Protein AF-0000000075076437 (afdb_homodimer)

Organism: Methylotuvimicrobium buryatense (NCBI:txid95641)

Solvent-accessible surface area (backbone atoms only — not comparable to full-atom values): 35784 Å² total; per-residue (Å²): 119,50,76,45,36,32,18,35,24,31,32,14,45,36,10,50,64,27,39,52,34,29,51,54,43,51,53,52,50,33,71,63,36,76,40,44,73,48,78,42,78,38,56,28,9,48,55,15,22,78,73,71,74,31,8,54,33,67,72,34,51,54,45,49,70,69,25,67,36,33,43,36,37,19,44,39,64,48,80,76,61,43,68,77,37,59,76,70,44,28,19,50,52,28,17,50,52,49,49,32,56,74,43,45,23,34,39,27,42,36,53,40,66,36,56,45,92,54,44,82,38,23,37,45,34,63,82,56,43,60,82,26,35,63,31,34,39,35,19,32,54,62,39,27,62,79,62,34,59,77,46,74,51,65,47,97,87,68,41,48,35,30,41,33,23,32,36,52,39,53,64,67,50,44,54,45,48,50,55,43,51,57,52,15,63,75,58,88,24,32,35,35,44,41,34,46,51,67,72,37,64,59,30,42,54,47,51,52,47,49,58,60,56,42,68,79,40,78,79,45,47,76,43,82,36,45,48,31,58,45,42,17,37,53,52,60,44,47,56,78,48,43,28,36,37,30,50,30,69,59,30,52,32,53,50,33,28,41,17,14,50,50,32,35,45,42,64,19,22,24,39,29,40,28,91,86,36,38,38,20,24,37,73,39,68,10,56,54,89,50,36,89,64,50,42,55,55,32,54,6,39,37,44,10,49,26,49,41,30,36,75,73,64,76,32,51,70,56,20,50,46,50,52,51,18,50,52,45,43,46,70,72,39,40,34,33,63,73,55,56,54,93,85,65,77,58,45,79,41,36,26,66,53,49,35,51,48,27,43,54,44,46,72,71,43,86,78,115,118,52,75,45,36,31,17,36,23,30,31,15,46,36,10,50,64,26,40,52,35,28,51,52,43,50,51,52,50,33,73,61,36,76,40,45,74,47,78,42,75,39,56,29,11,48,57,15,22,78,72,71,75,30,9,54,34,69,70,34,51,54,46,50,71,69,25,67,34,33,43,36,38,19,42,39,65,48,79,75,62,42,68,77,37,59,75,70,45,27,18,49,51,28,17,51,52,51,50,31,57,74,41,44,23,33,39,27,42,36,52,39,68,37,57,45,91,54,45,81,39,22,37,46,33,66,83,57,44,60,82,26,37,62,30,33,38,34,19,33,56,63,41,27,61,79,62,34,60,76,45,72,50,65,46,97,86,68,42,49,34,30,41,33,24,32,35,50,39,54,65,67,50,44,56,44,47,51,54,43,49,57,51,17,64,75,59,88,24,33,34,35,43,41,35,46,52,68,71,36,64,60,28,43,55,48,49,54,46,47,59,60,55,42,68,78,39,77,79,45,47,75,44,82,35,44,50,32,58,46,42,18,38,53,50,60,44,47,57,79,48,42,28,35,37,30,50,32,69,59,32,51,32,52,50,33,26,41,17,14,51,50,32,33,45,39,64,18,23,24,39,28,40,28,93,85,37,38,39,19,24,37,72,39,67,10,55,54,90,52,36,88,65,51,41,56,55,33,54,7,39,38,43,9,48,26,49,42,29,36,74,73,63,74,31,50,68,57,20,49,44,51,52,51,19,50,51,45,44,46,70,73,39,41,34,33,62,72,57,56,54,92,86,65,78,59,44,78,43,37,27,65,52,49,36,51,48,28,42,55,44,47,71,73,46,85,78,112

pLDDT: mean 97.27, std 3.32, range [71.25, 99.0]

Structure (mmCIF, N/CA/C/O backbone):
data_AF-0000000075076437-model_v1
#
loop_
_entity.id
_entity.type
_entity.pdbx_description
1 polymer '3-isopropylmalate dehydrogenase'
#
loop_
_atom_site.group_PDB
_atom_site.id
_atom_site.type_symbol
_atom_site.label_atom_id
_atom_site.label_alt_id
_atom_site.label_comp_id
_atom_site.label_asym_id
_atom_site.label_entity_id
_atom_site.label_seq_id
_atom_site.pdbx_PDB_ins_code
_atom_site.Cartn_x
_atom_site.Cartn_y
_atom_site.Cartn_z
_atom_site.occupancy
_atom_site.B_iso_or_equiv
_atom_site.auth_seq_id
_atom_site.auth_comp_id
_atom_site.auth_asym_id
_atom_site.auth_atom_id
_atom_site.pdbx_PDB_model_num
ATOM 1 N N . MET A 1 1 ? 1.803 -44.781 -12.641 1 87.69 1 MET A N 1
ATOM 2 C CA . MET A 1 1 ? 2.287 -43.5 -13.078 1 87.69 1 MET A CA 1
ATOM 3 C C . MET A 1 1 ? 1.179 -42.438 -13.008 1 87.69 1 MET A C 1
ATOM 5 O O . MET A 1 1 ? 0.081 -42.656 -13.523 1 87.69 1 MET A O 1
ATOM 9 N N . LYS A 1 2 ? 1.381 -41.375 -12.281 1 94.25 2 LYS A N 1
ATOM 10 C CA . LYS A 1 2 ? 0.391 -40.281 -12.156 1 94.25 2 LYS A CA 1
ATOM 11 C C . LYS A 1 2 ? 0.305 -39.469 -13.438 1 94.25 2 LYS A C 1
ATOM 13 O O . LYS A 1 2 ? 1.3 -39.312 -14.148 1 94.25 2 LYS A O 1
ATOM 18 N N . HIS A 1 3 ? -0.898 -39.125 -13.797 1 97.56 3 HIS A N 1
ATOM 19 C CA . HIS A 1 3 ? -1.157 -38.312 -14.984 1 97.56 3 HIS A CA 1
ATOM 20 C C . HIS A 1 3 ? -1.985 -37.062 -14.641 1 97.56 3 HIS A C 1
ATOM 22 O O . HIS A 1 3 ? -3.064 -37.188 -14.055 1 97.56 3 HIS A O 1
ATOM 28 N N . TYR A 1 4 ? -1.51 -35.906 -14.977 1 98.5 4 TYR A N 1
ATOM 29 C CA . TYR A 1 4 ? -2.219 -34.656 -14.68 1 98.5 4 TYR A CA 1
ATOM 30 C C . TYR A 1 4 ? -2.395 -33.812 -15.938 1 98.5 4 TYR A C 1
ATOM 32 O O . TYR A 1 4 ? -1.492 -33.75 -16.766 1 98.5 4 TYR A O 1
ATOM 40 N N . LYS A 1 5 ? -3.553 -33.188 -16.109 1 98.75 5 LYS A N 1
ATOM 41 C CA . LYS A 1 5 ? -3.846 -32.219 -17.156 1 98.75 5 LYS A CA 1
ATOM 42 C C . LYS A 1 5 ? -3.641 -30.781 -16.656 1 98.75 5 LYS A C 1
ATOM 44 O O . LYS A 1 5 ? -4.188 -30.391 -15.625 1 98.75 5 LYS A O 1
ATOM 49 N N . ILE A 1 6 ? -2.861 -30.016 -17.391 1 98.88 6 ILE A N 1
ATOM 50 C CA . ILE A 1 6 ? -2.578 -28.641 -17 1 98.88 6 ILE A CA 1
ATOM 51 C C . ILE A 1 6 ? -3.021 -27.688 -18.109 1 98.88 6 ILE A C 1
ATOM 53 O O . ILE A 1 6 ? -2.547 -27.781 -19.25 1 98.88 6 ILE A O 1
ATOM 57 N N . ALA A 1 7 ? -3.994 -26.797 -17.844 1 98.94 7 ALA A N 1
ATOM 58 C CA . ALA A 1 7 ? -4.262 -25.688 -18.75 1 98.94 7 ALA A CA 1
ATOM 59 C C . ALA A 1 7 ? -3.135 -24.656 -18.703 1 98.94 7 ALA A C 1
ATOM 61 O O . ALA A 1 7 ? -2.756 -24.203 -17.641 1 98.94 7 ALA A O 1
ATOM 62 N N . VAL A 1 8 ? -2.572 -24.328 -19.859 1 98.94 8 VAL A N 1
ATOM 63 C CA . VAL A 1 8 ? -1.469 -23.391 -19.938 1 98.94 8 VAL A CA 1
ATOM 64 C C . VAL A 1 8 ? -1.941 -22.094 -20.609 1 98.94 8 VAL A C 1
ATOM 66 O O . VAL A 1 8 ? -2.123 -22.062 -21.828 1 98.94 8 VAL A O 1
ATOM 69 N N . LEU A 1 9 ? -2.133 -21.062 -19.812 1 98.94 9 LEU A N 1
ATOM 70 C CA . LEU A 1 9 ? -2.521 -19.734 -20.281 1 98.94 9 LEU A CA 1
ATOM 71 C C . LEU A 1 9 ? -1.338 -18.781 -20.234 1 98.94 9 LEU A C 1
ATOM 73 O O . LEU A 1 9 ? -1.151 -18.062 -19.25 1 98.94 9 LEU A O 1
ATOM 77 N N . ALA A 1 10 ? -0.612 -18.656 -21.297 1 98.69 10 ALA A N 1
ATOM 78 C CA . ALA A 1 10 ? 0.653 -17.938 -21.312 1 98.69 10 ALA A CA 1
ATOM 79 C C . ALA A 1 10 ? 0.423 -16.438 -21.125 1 98.69 10 ALA A C 1
ATOM 81 O O . ALA A 1 10 ? 1.283 -15.727 -20.594 1 98.69 10 ALA A O 1
ATOM 82 N N . GLY A 1 11 ? -0.735 -15.961 -21.594 1 98.44 11 GLY A N 1
ATOM 83 C CA . GLY A 1 11 ? -1.125 -14.578 -21.344 1 98.44 11 GLY A CA 1
ATOM 84 C C . GLY A 1 11 ? -0.433 -13.586 -22.266 1 98.44 11 GLY A C 1
ATOM 85 O O . GLY A 1 11 ? -0.231 -13.867 -23.453 1 98.44 11 GLY A O 1
ATOM 86 N N . ASP A 1 12 ? -0.161 -12.406 -21.844 1 98.62 12 ASP A N 1
ATOM 87 C CA . ASP A 1 12 ? 0.262 -11.242 -22.625 1 98.62 12 ASP A CA 1
ATOM 88 C C . ASP A 1 12 ? 1.674 -10.812 -22.234 1 98.62 12 ASP A C 1
ATOM 90 O O . ASP A 1 12 ? 2.195 -11.227 -21.203 1 98.62 12 ASP A O 1
ATOM 94 N N . GLY A 1 13 ? 2.318 -9.945 -23.078 1 98.25 13 GLY A N 1
ATOM 95 C CA . GLY A 1 13 ? 3.611 -9.359 -22.766 1 98.25 13 GLY A CA 1
ATOM 96 C C . GLY A 1 13 ? 4.707 -10.391 -22.594 1 98.25 13 GLY A C 1
ATOM 97 O O . GLY A 1 13 ? 4.93 -11.227 -23.469 1 98.25 13 GLY A O 1
ATOM 98 N N . ILE A 1 14 ? 5.301 -10.391 -21.406 1 98.69 14 ILE A N 1
ATOM 99 C CA . ILE A 1 14 ? 6.41 -11.305 -21.156 1 98.69 14 ILE A CA 1
ATOM 100 C C . ILE A 1 14 ? 5.871 -12.695 -20.859 1 98.69 14 ILE A C 1
ATOM 102 O O . ILE A 1 14 ? 6.645 -13.641 -20.672 1 98.69 14 ILE A O 1
ATOM 106 N N . GLY A 1 15 ? 4.578 -12.859 -20.781 1 98.69 15 GLY A N 1
ATOM 107 C CA . GLY A 1 15 ? 3.939 -14.117 -20.406 1 98.69 15 GLY A CA 1
ATOM 108 C C . GLY A 1 15 ? 4.449 -15.305 -21.188 1 98.69 15 GLY A C 1
ATOM 109 O O . GLY A 1 15 ? 4.93 -16.281 -20.625 1 98.69 15 GLY A O 1
ATOM 110 N N . PRO A 1 16 ? 4.379 -15.227 -22.5 1 98.56 16 PRO A N 1
ATOM 111 C CA . PRO A 1 16 ? 4.836 -16.344 -23.328 1 98.56 16 PRO A CA 1
ATOM 112 C C . PRO A 1 16 ? 6.289 -16.719 -23.062 1 98.56 16 PRO A C 1
ATOM 114 O O . PRO A 1 16 ? 6.609 -17.906 -22.969 1 98.56 16 PRO A O 1
ATOM 117 N N . GLU A 1 17 ? 7.176 -15.773 -22.828 1 98.62 17 GLU A N 1
ATOM 118 C CA . GLU A 1 17 ? 8.594 -16.062 -22.625 1 98.62 17 GLU A CA 1
ATOM 119 C C . GLU A 1 17 ? 8.828 -16.766 -21.297 1 98.62 17 GLU A C 1
ATOM 121 O O . GLU A 1 17 ? 9.539 -17.781 -21.234 1 98.62 17 GLU A O 1
ATOM 126 N N . ILE A 1 18 ? 8.188 -16.297 -20.281 1 98.81 18 ILE A N 1
ATOM 127 C CA . ILE A 1 18 ? 8.461 -16.875 -18.969 1 98.81 18 ILE A CA 1
ATOM 128 C C . ILE A 1 18 ? 7.699 -18.188 -18.812 1 98.81 18 ILE A C 1
ATOM 130 O O . ILE A 1 18 ? 8.156 -19.094 -18.109 1 98.81 18 ILE A O 1
ATOM 134 N N . THR A 1 19 ? 6.535 -18.312 -19.453 1 98.88 19 THR A N 1
ATOM 135 C CA . THR A 1 19 ? 5.812 -19.578 -19.453 1 98.88 19 THR A CA 1
ATOM 136 C C . THR A 1 19 ? 6.621 -20.672 -20.156 1 98.88 19 THR A C 1
ATOM 138 O O . THR A 1 19 ? 6.66 -21.812 -19.703 1 98.88 19 THR A O 1
ATOM 141 N N . HIS A 1 20 ? 7.238 -20.328 -21.234 1 98.81 20 HIS A N 1
ATOM 142 C CA . HIS A 1 20 ? 8.094 -21.281 -21.938 1 98.81 20 HIS A CA 1
ATOM 143 C C . HIS A 1 20 ? 9.141 -21.875 -21.016 1 98.81 20 HIS A C 1
ATOM 145 O O . HIS A 1 20 ? 9.375 -23.078 -21.031 1 98.81 20 HIS A O 1
ATOM 151 N N . GLU A 1 21 ? 9.781 -21.031 -20.219 1 98.88 21 GLU A N 1
ATOM 152 C CA . GLU A 1 21 ? 10.797 -21.5 -19.281 1 98.88 21 GLU A CA 1
ATOM 153 C C . GLU A 1 21 ? 10.188 -22.391 -18.203 1 98.88 21 GLU A C 1
ATOM 155 O O . GLU A 1 21 ? 10.805 -23.375 -17.781 1 98.88 21 GLU A O 1
ATOM 160 N N . ALA A 1 22 ? 9.023 -22.016 -17.734 1 98.88 22 ALA A N 1
ATOM 161 C CA . ALA A 1 22 ? 8.336 -22.828 -16.734 1 98.88 22 ALA A CA 1
ATOM 162 C C . ALA A 1 22 ? 8.023 -24.219 -17.281 1 98.88 22 ALA A C 1
ATOM 164 O O . ALA A 1 22 ? 8.148 -25.219 -16.578 1 98.88 22 ALA A O 1
ATOM 165 N N . LEU A 1 23 ? 7.594 -24.312 -18.562 1 98.81 23 LEU A N 1
ATOM 166 C CA . LEU A 1 23 ? 7.258 -25.578 -19.172 1 98.81 23 LEU A CA 1
ATOM 167 C C . LEU A 1 23 ? 8.508 -26.438 -19.375 1 98.81 23 LEU A C 1
ATOM 169 O O . LEU A 1 23 ? 8.438 -27.672 -19.281 1 98.81 23 LEU A O 1
ATOM 173 N N . LYS A 1 24 ? 9.633 -25.734 -19.641 1 98.31 24 LYS A N 1
ATOM 174 C CA . LYS A 1 24 ? 10.906 -26.438 -19.703 1 98.31 24 LYS A CA 1
ATOM 175 C C . LYS A 1 24 ? 11.172 -27.172 -18.391 1 98.31 24 LYS A C 1
ATOM 177 O O . LYS A 1 24 ? 11.609 -28.328 -18.391 1 98.31 24 LYS A O 1
ATOM 182 N N . VAL A 1 25 ? 10.93 -26.547 -17.344 1 98.69 25 VAL A N 1
ATOM 183 C CA . VAL A 1 25 ? 11.141 -27.109 -16.016 1 98.69 25 VAL A CA 1
ATOM 184 C C . VAL A 1 25 ? 10.172 -28.266 -15.797 1 98.69 25 VAL A C 1
ATOM 186 O O . VAL A 1 25 ? 10.555 -29.312 -15.266 1 98.69 25 VAL A O 1
ATOM 189 N N . LEU A 1 26 ? 8.891 -28.141 -16.172 1 98.38 26 LEU A N 1
ATOM 190 C CA . LEU A 1 26 ? 7.883 -29.172 -16.031 1 98.38 26 LEU A CA 1
ATOM 191 C C . LEU A 1 26 ? 8.297 -30.438 -16.781 1 98.38 26 LEU A C 1
ATOM 193 O O . LEU A 1 26 ? 8.055 -31.547 -16.312 1 98.38 26 LEU A O 1
ATOM 197 N N . LYS A 1 27 ? 8.883 -30.234 -17.922 1 97.88 27 LYS A N 1
ATOM 198 C CA . LYS A 1 27 ? 9.328 -31.375 -18.734 1 97.88 27 LYS A CA 1
ATOM 199 C C . LYS A 1 27 ? 10.398 -32.188 -18 1 97.88 27 LYS A C 1
ATOM 201 O O . LYS A 1 27 ? 10.375 -33.406 -18.016 1 97.88 27 LYS A O 1
ATOM 206 N N . VAL A 1 28 ? 11.305 -31.516 -17.391 1 97.81 28 VAL A N 1
ATOM 207 C CA . VAL A 1 28 ? 12.359 -32.188 -16.656 1 97.81 28 VAL A CA 1
ATOM 208 C C . VAL A 1 28 ? 11.758 -32.906 -15.453 1 97.81 28 VAL A C 1
ATOM 210 O O . VAL A 1 28 ? 12.18 -34.031 -15.109 1 97.81 28 VAL A O 1
ATOM 213 N N . ILE A 1 29 ? 10.773 -32.312 -14.82 1 97.81 29 ILE A N 1
ATOM 214 C CA . ILE A 1 29 ? 10.102 -32.938 -13.688 1 97.81 29 ILE A CA 1
ATOM 215 C C . ILE A 1 29 ? 9.43 -34.219 -14.125 1 97.81 29 ILE A C 1
ATOM 217 O O . ILE A 1 29 ? 9.477 -35.25 -13.414 1 97.81 29 ILE A O 1
ATOM 221 N N . GLU A 1 30 ? 8.82 -34.156 -15.281 1 96.25 30 GLU A N 1
ATOM 222 C CA . GLU A 1 30 ? 8.195 -35.344 -15.852 1 96.25 30 GLU A CA 1
ATOM 223 C C . GLU A 1 30 ? 9.227 -36.469 -16.094 1 96.25 30 GLU A C 1
ATOM 225 O O . GLU A 1 30 ? 8.953 -37.625 -15.859 1 96.25 30 GLU A O 1
ATOM 230 N N . GLU A 1 31 ? 10.398 -36.125 -16.5 1 95 31 GLU A N 1
ATOM 231 C CA . GLU A 1 31 ? 11.461 -37.062 -16.797 1 95 31 GLU A CA 1
ATOM 232 C C . GLU A 1 31 ? 12.008 -37.719 -15.523 1 95 31 GLU A C 1
ATOM 234 O O . GLU A 1 31 ? 12.438 -38.875 -15.531 1 95 31 GLU A O 1
ATOM 239 N N . ARG A 1 32 ? 11.984 -37 -14.492 1 94.5 32 ARG A N 1
ATOM 240 C CA . ARG A 1 32 ? 12.727 -37.438 -13.312 1 94.5 32 ARG A CA 1
ATOM 241 C C . ARG A 1 32 ? 11.789 -38.062 -12.281 1 94.5 32 ARG A C 1
ATOM 243 O O . ARG A 1 32 ? 12.242 -38.594 -11.266 1 94.5 32 ARG A O 1
ATOM 250 N N . ASN A 1 33 ? 10.477 -37.938 -12.539 1 94.75 33 ASN A N 1
ATOM 251 C CA . ASN A 1 33 ? 9.477 -38.5 -11.625 1 94.75 33 ASN A CA 1
ATOM 252 C C . ASN A 1 33 ? 8.508 -39.406 -12.359 1 94.75 33 ASN A C 1
ATOM 254 O O . ASN A 1 33 ? 8.43 -39.406 -13.586 1 94.75 33 ASN A O 1
ATOM 258 N N . ASP A 1 34 ? 7.84 -40.312 -11.586 1 95 34 ASP A N 1
ATOM 259 C CA . ASP A 1 34 ? 6.82 -41.188 -12.156 1 95 34 ASP A CA 1
ATOM 260 C C . ASP A 1 34 ? 5.504 -40.438 -12.359 1 95 34 ASP A C 1
ATOM 262 O O . ASP A 1 34 ? 4.492 -40.781 -11.742 1 95 34 ASP A O 1
ATOM 266 N N . VAL A 1 35 ? 5.562 -39.406 -13.25 1 97.06 35 VAL A N 1
ATOM 267 C CA . VAL A 1 35 ? 4.406 -38.531 -13.516 1 97.06 35 VAL A CA 1
ATOM 268 C C . VAL A 1 35 ? 4.426 -38.094 -14.969 1 97.06 35 VAL A C 1
ATOM 270 O O . VAL A 1 35 ? 5.492 -37.969 -15.57 1 97.06 35 VAL A O 1
ATOM 273 N N . THR A 1 36 ? 3.271 -37.906 -15.57 1 97.81 36 THR A N 1
ATOM 274 C CA . THR A 1 36 ? 3.135 -37.312 -16.891 1 97.81 36 THR A CA 1
ATOM 275 C C . THR A 1 36 ? 2.23 -36.062 -16.812 1 97.81 36 THR A C 1
ATOM 277 O O . THR A 1 36 ? 1.253 -36.062 -16.062 1 97.81 36 THR A O 1
ATOM 280 N N . PHE A 1 37 ? 2.555 -35.094 -17.547 1 98.56 37 PHE A N 1
ATOM 281 C CA . PHE A 1 37 ? 1.762 -33.875 -17.641 1 98.56 37 PHE A CA 1
ATOM 282 C C . PHE A 1 37 ? 1.224 -33.688 -19.062 1 98.56 37 PHE A C 1
ATOM 284 O O . PHE A 1 37 ? 1.994 -33.625 -20.016 1 98.56 37 PHE A O 1
ATOM 291 N N . GLU A 1 38 ? -0.011 -33.656 -19.203 1 98.62 38 GLU A N 1
ATOM 292 C CA . GLU A 1 38 ? -0.639 -33.188 -20.453 1 98.62 38 GLU A CA 1
ATOM 293 C C . GLU A 1 38 ? -0.822 -31.688 -20.469 1 98.62 38 GLU A C 1
ATOM 295 O O . GLU A 1 38 ? -1.655 -31.141 -19.734 1 98.62 38 GLU A O 1
ATOM 300 N N . LEU A 1 39 ? -0.056 -31 -21.25 1 98.69 39 LEU A N 1
ATOM 301 C CA . LEU A 1 39 ? -0.097 -29.547 -21.344 1 98.69 39 LEU A CA 1
ATOM 302 C C . LEU A 1 39 ? -1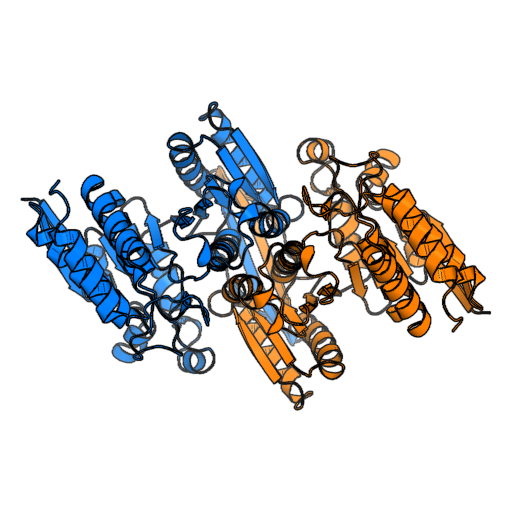.11 -29.094 -22.391 1 98.69 39 LEU A C 1
ATOM 304 O O . LEU A 1 39 ? -1.01 -29.469 -23.562 1 98.69 39 LEU A O 1
ATOM 308 N N . MET A 1 40 ? -2.053 -28.266 -21.969 1 98.88 40 MET A N 1
ATOM 309 C CA . MET A 1 40 ? -3.137 -27.828 -22.844 1 98.88 40 MET A CA 1
ATOM 310 C C . MET A 1 40 ? -3.131 -26.312 -23 1 98.88 40 MET A C 1
ATOM 312 O O . MET A 1 40 ? -3.742 -25.609 -22.219 1 98.88 40 MET A O 1
ATOM 316 N N . PRO A 1 41 ? -2.502 -25.812 -24.062 1 98.75 41 PRO A N 1
ATOM 317 C CA . PRO A 1 41 ? -2.42 -24.359 -24.266 1 98.75 41 PRO A CA 1
ATOM 318 C C . PRO A 1 41 ? -3.766 -23.734 -24.625 1 98.75 41 PRO A C 1
ATOM 320 O O . PRO A 1 41 ? -4.555 -24.359 -25.359 1 98.75 41 PRO A O 1
ATOM 323 N N . ALA A 1 42 ? -4.047 -22.547 -24.172 1 98.75 42 ALA A N 1
ATOM 324 C CA . ALA A 1 42 ? -5.242 -21.766 -24.5 1 98.75 42 ALA A CA 1
ATOM 325 C C . ALA A 1 42 ? -4.965 -20.266 -24.406 1 98.75 42 ALA A C 1
ATOM 327 O O . ALA A 1 42 ? -4.152 -19.844 -23.578 1 98.75 42 ALA A O 1
ATOM 328 N N . SER A 1 43 ? -5.672 -19.484 -25.188 1 98.56 43 SER A N 1
ATOM 329 C CA . SER A 1 43 ? -5.52 -18.031 -25.188 1 98.56 43 SER A CA 1
ATOM 330 C C . SER A 1 43 ? -6.293 -17.391 -24.031 1 98.56 43 SER A C 1
ATOM 332 O O . SER A 1 43 ? -7.422 -17.797 -23.75 1 98.56 43 SER A O 1
ATOM 334 N N . PHE A 1 44 ? -5.68 -16.375 -23.469 1 98.75 44 PHE A N 1
ATOM 335 C CA . PHE A 1 44 ? -6.258 -15.734 -22.297 1 98.75 44 PHE A CA 1
ATOM 336 C C . PHE A 1 44 ? -5.738 -14.312 -22.156 1 98.75 44 PHE A C 1
ATOM 338 O O . PHE A 1 44 ? -4.527 -14.086 -22.141 1 98.75 44 PHE A O 1
ATOM 345 N N . GLY A 1 45 ? -6.613 -13.383 -21.969 1 98.56 45 GLY A N 1
ATOM 346 C CA . GLY A 1 45 ? -6.227 -11.984 -21.844 1 98.56 45 GLY A CA 1
ATOM 347 C C . GLY A 1 45 ? -6.305 -11.227 -23.156 1 98.56 45 GLY A C 1
ATOM 348 O O . GLY A 1 45 ? -7.219 -11.453 -23.953 1 98.56 45 GLY A O 1
ATOM 349 N N . ALA A 1 46 ? -5.461 -10.25 -23.359 1 98.56 46 ALA A N 1
ATOM 350 C CA . ALA A 1 46 ? -5.496 -9.406 -24.547 1 98.56 46 ALA A CA 1
ATOM 351 C C . ALA A 1 46 ? -5.293 -10.234 -25.812 1 98.56 46 ALA A C 1
ATOM 353 O O . ALA A 1 46 ? -5.949 -10 -26.828 1 98.56 46 ALA A O 1
ATOM 354 N N . CYS A 1 47 ? -4.359 -11.156 -25.75 1 98.19 47 CYS A N 1
ATOM 355 C CA . CYS A 1 47 ? -4.094 -11.992 -26.922 1 98.19 47 CYS A CA 1
ATOM 356 C C . CYS A 1 47 ? -5.352 -12.742 -27.344 1 98.19 47 CYS A C 1
ATOM 358 O O . CYS A 1 47 ? -5.648 -12.828 -28.531 1 98.19 47 CYS A O 1
ATOM 360 N N . ALA A 1 48 ? -6.105 -13.305 -26.391 1 98.69 48 ALA A N 1
ATOM 361 C CA . ALA A 1 48 ? -7.352 -14 -26.703 1 98.69 48 ALA A CA 1
ATOM 362 C C . ALA A 1 48 ? -8.367 -13.055 -27.328 1 98.69 48 ALA A C 1
ATOM 364 O O . ALA A 1 48 ? -9.047 -13.422 -28.297 1 98.69 48 ALA A O 1
ATOM 365 N N . TYR A 1 49 ? -8.492 -11.836 -26.719 1 98.56 49 TYR A N 1
ATOM 366 C CA . TYR A 1 49 ? -9.43 -10.859 -27.281 1 98.56 49 TYR A CA 1
ATOM 367 C C . TYR A 1 49 ? -9.117 -10.57 -28.734 1 98.56 49 TYR A C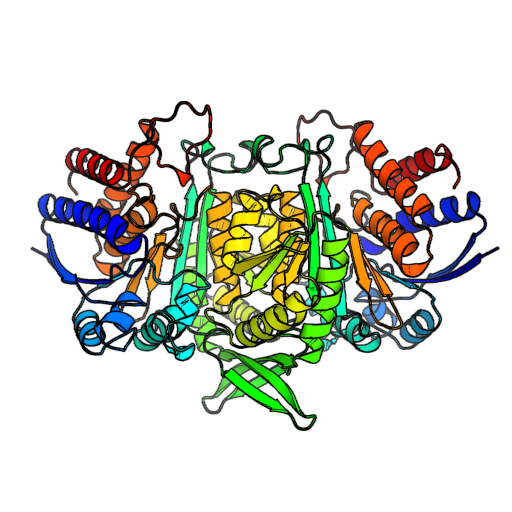 1
ATOM 369 O O . TYR A 1 49 ? -10.016 -10.539 -29.578 1 98.56 49 TYR A O 1
ATOM 377 N N . PHE A 1 50 ? -7.859 -10.258 -29.062 1 98.06 50 PHE A N 1
ATOM 378 C CA . PHE A 1 50 ? -7.477 -9.906 -30.422 1 98.06 50 PHE A CA 1
ATOM 379 C C . PHE A 1 50 ? -7.672 -11.094 -31.375 1 98.06 50 PHE A C 1
ATOM 381 O O . PHE A 1 50 ? -7.957 -10.906 -32.562 1 98.06 50 PHE A O 1
ATOM 388 N N . GLU A 1 51 ? -7.547 -12.32 -30.828 1 98.25 51 GLU A N 1
ATOM 389 C CA . GLU A 1 51 ? -7.676 -13.523 -31.641 1 98.25 51 GLU A CA 1
ATOM 390 C C . GLU A 1 51 ? -9.141 -13.875 -31.875 1 98.25 51 GLU A C 1
ATOM 392 O O . GLU A 1 51 ? -9.508 -14.344 -32.938 1 98.25 51 GLU A O 1
ATOM 397 N N . THR A 1 52 ? -10 -13.68 -30.828 1 98.12 52 THR A N 1
ATOM 398 C CA . THR A 1 52 ? -11.32 -14.305 -30.891 1 98.12 52 THR A CA 1
ATOM 399 C C . THR A 1 52 ? -12.414 -13.281 -30.625 1 98.12 52 THR A C 1
ATOM 401 O O . THR A 1 52 ? -13.602 -13.578 -30.781 1 98.12 52 THR A O 1
ATOM 404 N N . GLY A 1 53 ? -12.055 -12.109 -30.156 1 97.56 53 GLY A N 1
ATOM 405 C CA . GLY A 1 53 ? -13.039 -11.109 -29.766 1 97.56 53 GLY A CA 1
ATOM 406 C C . GLY A 1 53 ? -13.461 -11.219 -28.312 1 97.56 53 GLY A C 1
ATOM 407 O O . GLY A 1 53 ? -14.32 -10.461 -27.844 1 97.56 53 GLY A O 1
ATOM 408 N N . ASP A 1 54 ? -12.836 -12.172 -27.625 1 98.31 54 ASP A N 1
ATOM 409 C CA . ASP A 1 54 ? -13.148 -12.414 -26.219 1 98.31 54 ASP A CA 1
ATOM 410 C C . ASP A 1 54 ? -11.875 -12.688 -25.422 1 98.31 54 ASP A C 1
ATOM 412 O O . ASP A 1 54 ? -11.047 -13.508 -25.812 1 98.31 54 ASP A O 1
ATOM 416 N N . ALA A 1 55 ? -11.75 -12.008 -24.297 1 98.75 55 ALA A N 1
ATOM 417 C CA . ALA A 1 55 ? -10.539 -12.141 -23.5 1 98.75 55 ALA A CA 1
ATOM 418 C C . ALA A 1 55 ? -10.508 -13.469 -22.75 1 98.75 55 ALA A C 1
ATOM 420 O O . ALA A 1 55 ? -9.453 -13.898 -22.281 1 98.75 55 ALA A O 1
ATOM 421 N N . PHE A 1 56 ? -11.609 -14.133 -22.578 1 98.81 56 PHE A N 1
ATOM 422 C CA . PHE A 1 56 ? -11.781 -15.438 -21.938 1 98.81 56 PHE A CA 1
ATOM 423 C C . PHE A 1 56 ? -12.758 -16.297 -22.734 1 98.81 56 PHE A C 1
ATOM 425 O O . PHE A 1 56 ? -13.859 -16.578 -22.266 1 98.81 56 PHE A O 1
ATOM 432 N N . PRO A 1 57 ? -12.305 -16.766 -23.891 1 98.62 57 PRO A N 1
ATOM 433 C CA . PRO A 1 57 ? -13.227 -17.453 -24.797 1 98.62 57 PRO A CA 1
ATOM 434 C C . PRO A 1 57 ? -13.695 -18.797 -24.25 1 98.62 57 PRO A C 1
ATOM 436 O O . PRO A 1 57 ? -13 -19.406 -23.422 1 98.62 57 PRO A O 1
ATOM 439 N N . GLN A 1 58 ? -14.836 -19.25 -24.781 1 98.62 58 GLN A N 1
ATOM 440 C CA . GLN A 1 58 ? -15.422 -20.516 -24.344 1 98.62 58 GLN A CA 1
ATOM 441 C C . GLN A 1 58 ? -14.445 -21.672 -24.516 1 98.62 58 GLN A C 1
ATOM 443 O O . GLN A 1 58 ? -14.391 -22.578 -23.672 1 98.62 58 GLN A O 1
ATOM 448 N N . ALA A 1 59 ? -13.711 -21.656 -25.609 1 98.75 59 ALA A N 1
ATOM 449 C CA . ALA A 1 59 ? -12.727 -22.719 -25.844 1 98.75 59 ALA A CA 1
ATOM 450 C C . ALA A 1 59 ? -11.727 -22.797 -24.703 1 98.75 59 ALA A C 1
ATOM 452 O O . ALA A 1 59 ? -11.312 -23.891 -24.297 1 98.75 59 ALA A O 1
ATOM 453 N N . THR A 1 60 ? -11.266 -21.641 -24.234 1 98.88 60 THR A N 1
ATOM 454 C CA . THR A 1 60 ? -10.352 -21.594 -23.094 1 98.88 60 THR A CA 1
ATOM 455 C C . THR A 1 60 ? -11.023 -22.094 -21.828 1 98.88 60 THR A C 1
ATOM 457 O O . THR A 1 60 ? -10.43 -22.859 -21.062 1 98.88 60 THR A O 1
ATOM 460 N N . ILE A 1 61 ? -12.281 -21.672 -21.594 1 98.81 61 ILE A N 1
ATOM 461 C CA . ILE A 1 61 ? -13.047 -22.141 -20.438 1 98.81 61 ILE A CA 1
ATOM 462 C C . ILE A 1 61 ? -13.125 -23.656 -20.453 1 98.81 61 ILE A C 1
ATOM 464 O O . ILE A 1 61 ? -12.914 -24.297 -19.422 1 98.81 61 ILE A O 1
ATOM 468 N N . ASP A 1 62 ? -13.383 -24.234 -21.609 1 98.81 62 ASP A N 1
ATOM 469 C CA . ASP A 1 62 ? -13.5 -25.688 -21.75 1 98.81 62 ASP A CA 1
ATOM 470 C C . ASP A 1 62 ? -12.195 -26.375 -21.375 1 98.81 62 ASP A C 1
ATOM 472 O O . ASP A 1 62 ? -12.203 -27.406 -20.703 1 98.81 62 ASP A O 1
ATOM 476 N N . ILE A 1 63 ? -11.148 -25.859 -21.812 1 98.88 63 ILE A N 1
ATOM 477 C CA . ILE A 1 63 ? -9.828 -26.406 -21.516 1 98.88 63 ILE A CA 1
ATOM 478 C C . ILE A 1 63 ? -9.562 -26.328 -20.016 1 98.88 63 ILE A C 1
ATOM 480 O O . ILE A 1 63 ? -9.109 -27.297 -19.406 1 98.88 63 ILE A O 1
ATOM 484 N N . CYS A 1 64 ? -9.82 -25.172 -19.422 1 98.88 64 CYS A N 1
ATOM 485 C CA . CYS A 1 64 ? -9.617 -24.984 -17.984 1 98.88 64 CYS A CA 1
ATOM 486 C C . CYS A 1 64 ? -10.5 -25.938 -17.188 1 98.88 64 CYS A C 1
ATOM 488 O O . CYS A 1 64 ? -10.07 -26.484 -16.172 1 98.88 64 CYS A O 1
ATOM 490 N N . ASP A 1 65 ? -11.734 -26.125 -17.656 1 98.69 65 ASP A N 1
ATOM 491 C CA . ASP A 1 65 ? -12.664 -27.016 -16.984 1 98.69 65 ASP A CA 1
ATOM 492 C C . ASP A 1 65 ? -12.117 -28.438 -16.938 1 98.69 65 ASP A C 1
ATOM 494 O O . ASP A 1 65 ? -12.328 -29.172 -15.961 1 98.69 65 ASP A O 1
ATOM 498 N N . GLN A 1 66 ? -11.414 -28.828 -17.938 1 98.12 66 GLN A N 1
ATOM 499 C CA . GLN A 1 66 ? -10.922 -30.203 -18.062 1 98.12 66 GLN A CA 1
ATOM 500 C C . GLN A 1 66 ? -9.609 -30.375 -17.312 1 98.12 66 GLN A C 1
ATOM 502 O O . GLN A 1 66 ? -9.211 -31.516 -17 1 98.12 66 GLN A O 1
ATOM 507 N N . ALA A 1 67 ? -8.969 -29.344 -17.016 1 98.75 67 ALA A N 1
ATOM 508 C CA . ALA A 1 67 ? -7.625 -29.406 -16.453 1 98.75 67 ALA A CA 1
ATOM 509 C C . ALA A 1 67 ? -7.672 -29.719 -14.961 1 98.75 67 ALA A C 1
ATOM 511 O O . ALA A 1 67 ? -8.641 -29.391 -14.281 1 98.75 67 ALA A O 1
ATOM 512 N N . ASP A 1 68 ? -6.645 -30.359 -14.477 1 98.62 68 ASP A N 1
ATOM 513 C CA . ASP A 1 68 ? -6.484 -30.594 -13.047 1 98.62 68 ASP A CA 1
ATOM 514 C C . ASP A 1 68 ? -5.977 -29.328 -12.344 1 98.62 68 ASP A C 1
ATOM 516 O O . ASP A 1 68 ? -6.246 -29.125 -11.156 1 98.62 68 ASP A O 1
ATOM 520 N N . ALA A 1 69 ? -5.238 -28.531 -13.008 1 98.69 69 ALA A N 1
ATOM 521 C CA . ALA A 1 69 ? -4.738 -27.234 -12.539 1 98.69 69 ALA A CA 1
ATOM 522 C C . ALA A 1 69 ? -4.496 -26.281 -13.711 1 98.69 69 ALA A C 1
ATOM 524 O O . ALA A 1 69 ? -4.418 -26.719 -14.859 1 98.69 69 ALA A O 1
ATOM 525 N N . ILE A 1 70 ? -4.434 -25.047 -13.391 1 98.94 70 ILE A N 1
ATOM 526 C CA . ILE A 1 70 ? -4.23 -24.016 -14.406 1 98.94 70 ILE A CA 1
ATOM 527 C C . ILE A 1 70 ? -2.926 -23.266 -14.125 1 98.94 70 ILE A C 1
ATOM 529 O O . ILE A 1 70 ? -2.682 -22.828 -13 1 98.94 70 ILE A O 1
ATOM 533 N N . LEU A 1 71 ? -2.035 -23.203 -15.062 1 98.94 71 LEU A N 1
ATOM 534 C CA . LEU A 1 71 ? -0.838 -22.375 -15.047 1 98.94 71 LEU A CA 1
ATOM 535 C C . LEU A 1 71 ? -1.023 -21.141 -15.93 1 98.94 71 LEU A C 1
ATOM 537 O O . LEU A 1 71 ? -1.206 -21.266 -17.141 1 98.94 71 LEU A O 1
ATOM 541 N N . LYS A 1 72 ? -1.004 -19.984 -15.281 1 98.88 72 LYS A N 1
ATOM 542 C CA . LYS A 1 72 ? -1.388 -18.766 -15.969 1 98.88 72 LYS A CA 1
ATOM 543 C C . LYS A 1 72 ? -0.258 -17.734 -15.938 1 98.88 72 LYS A C 1
ATOM 545 O O . LYS A 1 72 ? 0.288 -17.438 -14.867 1 98.88 72 LYS A O 1
ATOM 550 N N . GLY A 1 73 ? 0.171 -17.234 -17.125 1 98.75 73 GLY A N 1
ATOM 551 C CA . GLY A 1 73 ? 1.079 -16.109 -17.203 1 98.75 73 GLY A CA 1
ATOM 552 C C . GLY A 1 73 ? 0.389 -14.773 -16.984 1 98.75 73 GLY A C 1
ATOM 553 O O . GLY A 1 73 ? -0.826 -14.719 -16.781 1 98.75 73 GLY A O 1
ATOM 554 N N . PRO A 1 74 ? 1.188 -13.711 -17.016 1 98.56 74 PRO A N 1
ATOM 555 C CA . PRO A 1 74 ? 0.598 -12.391 -16.797 1 98.56 74 PRO A CA 1
ATOM 556 C C . PRO A 1 74 ? -0.248 -11.922 -17.984 1 98.56 74 PRO A C 1
ATOM 558 O O . PRO A 1 74 ? -0.032 -12.367 -19.109 1 98.56 74 PRO A O 1
ATOM 561 N N . ILE A 1 75 ? -1.186 -11.086 -17.719 1 98.31 75 ILE A N 1
ATOM 562 C CA . ILE A 1 75 ? -2.037 -10.5 -18.75 1 98.31 75 ILE A CA 1
ATOM 563 C C . ILE A 1 75 ? -2.043 -8.984 -18.609 1 98.31 75 ILE A C 1
ATOM 565 O O . ILE A 1 75 ? -1.791 -8.445 -17.531 1 98.31 75 ILE A O 1
ATOM 569 N N . GLY A 1 76 ? -2.354 -8.336 -19.688 1 96.62 76 GLY A N 1
ATOM 570 C CA . GLY A 1 76 ? -2.434 -6.887 -19.719 1 96.62 76 GLY A CA 1
ATOM 571 C C . GLY A 1 76 ? -1.61 -6.262 -20.828 1 96.62 76 GLY A C 1
ATOM 572 O O . GLY A 1 76 ? -0.734 -6.914 -21.391 1 96.62 76 GLY A O 1
ATOM 573 N N . LEU A 1 77 ? -1.919 -5.016 -21.141 1 94.81 77 LEU A N 1
ATOM 574 C CA . LEU A 1 77 ? -1.22 -4.188 -22.125 1 94.81 77 LEU A CA 1
ATOM 575 C C . LEU A 1 77 ? -0.788 -2.863 -21.5 1 94.81 77 LEU A C 1
ATOM 577 O O . LEU A 1 77 ? -1.109 -2.578 -20.344 1 94.81 77 LEU A O 1
ATOM 581 N N . SER A 1 78 ? 0.005 -2.127 -22.266 1 92.62 78 SER A N 1
ATOM 582 C CA . SER A 1 78 ? 0.285 -0.761 -21.828 1 92.62 78 SER A CA 1
ATOM 583 C C . SER A 1 78 ? -0.997 0.058 -21.719 1 92.62 78 SER A C 1
ATOM 585 O O . SER A 1 78 ? -2.029 -0.317 -22.281 1 92.62 78 SER A O 1
ATOM 587 N N . HIS A 1 79 ? -0.875 1.141 -21.016 1 88.81 79 HIS A N 1
ATOM 588 C CA . HIS A 1 79 ? -2.02 2.021 -20.812 1 88.81 79 HIS A CA 1
ATOM 589 C C . HIS A 1 79 ? -2.639 2.434 -22.141 1 88.81 79 HIS A C 1
ATOM 591 O O . HIS A 1 79 ? -3.861 2.395 -22.297 1 88.81 79 HIS A O 1
ATOM 597 N N . GLU A 1 80 ? -1.856 2.824 -23.125 1 90.5 80 GLU A N 1
ATOM 598 C CA . GLU A 1 80 ? -2.324 3.303 -24.422 1 90.5 80 GLU A CA 1
ATOM 599 C C . GLU A 1 80 ? -2.896 2.162 -25.25 1 90.5 80 GLU A C 1
ATOM 601 O O . GLU A 1 80 ? -3.932 2.322 -25.906 1 90.5 80 GLU A O 1
ATOM 606 N N . GLU A 1 81 ? -2.281 0.991 -25.141 1 93.44 81 GLU A N 1
ATOM 607 C CA . GLU A 1 81 ? -2.719 -0.144 -25.953 1 93.44 81 GLU A CA 1
ATOM 608 C C . GLU A 1 81 ? -4.016 -0.738 -25.406 1 93.44 81 GLU A C 1
ATOM 610 O O . GLU A 1 81 ? -4.84 -1.24 -26.172 1 93.44 81 GLU A O 1
ATOM 615 N N . ALA A 1 82 ? -4.148 -0.618 -24.141 1 92.5 82 ALA A N 1
ATOM 616 C CA . ALA A 1 82 ? -5.359 -1.144 -23.516 1 92.5 82 ALA A CA 1
ATOM 617 C C . ALA A 1 82 ? -6.598 -0.409 -24.016 1 92.5 82 ALA A C 1
ATOM 619 O O . ALA A 1 82 ? -7.691 -0.979 -24.062 1 92.5 82 ALA A O 1
ATOM 620 N N . LYS A 1 83 ? -6.473 0.807 -24.531 1 90.81 83 LYS A N 1
ATOM 621 C CA . LYS A 1 83 ? -7.582 1.632 -25 1 90.81 83 LYS A CA 1
ATOM 622 C C . LYS A 1 83 ? -8.195 1.059 -26.281 1 90.81 83 LYS A C 1
ATOM 624 O O . LYS A 1 83 ? -9.305 1.424 -26.656 1 90.81 83 LYS A O 1
ATOM 629 N N . LYS A 1 84 ? -7.434 0.133 -26.875 1 94.75 84 LYS A N 1
ATOM 630 C CA . LYS A 1 84 ? -7.918 -0.494 -28.109 1 94.75 84 LYS A CA 1
ATOM 631 C C . LYS A 1 84 ? -8.953 -1.569 -27.812 1 94.75 84 LYS A C 1
ATOM 633 O O . LYS A 1 84 ? -9.648 -2.043 -28.703 1 94.75 84 LYS A O 1
ATOM 638 N N . ILE A 1 85 ? -9.047 -1.943 -26.609 1 97 85 ILE A N 1
ATOM 639 C CA . ILE A 1 85 ? -9.992 -2.959 -26.172 1 97 85 ILE A CA 1
ATOM 640 C C . ILE A 1 85 ? -11.102 -2.307 -25.344 1 97 85 ILE A C 1
ATOM 642 O O . ILE A 1 85 ? -10.82 -1.516 -24.438 1 97 85 ILE A O 1
ATOM 646 N N . PRO A 1 86 ? -12.406 -2.619 -25.656 1 96.12 86 PRO A N 1
ATOM 647 C CA . PRO A 1 86 ? -13.461 -2.08 -24.797 1 96.12 86 PRO A CA 1
ATOM 648 C C . PRO A 1 86 ? -13.219 -2.371 -23.312 1 96.12 86 PRO A C 1
ATOM 650 O O . PRO A 1 86 ? -12.75 -3.457 -22.969 1 96.12 86 PRO A O 1
ATOM 653 N N . ILE A 1 87 ? -13.531 -1.428 -22.516 1 93.06 87 ILE A N 1
ATOM 654 C CA . ILE A 1 87 ? -13.172 -1.399 -21.094 1 93.06 87 ILE A CA 1
ATOM 655 C C . ILE A 1 87 ? -13.547 -2.729 -20.438 1 93.06 87 ILE A C 1
ATOM 657 O O . ILE A 1 87 ? -12.758 -3.307 -19.703 1 93.06 87 ILE A O 1
ATOM 661 N N . ASP A 1 88 ? -14.703 -3.268 -20.688 1 93.69 88 ASP A N 1
ATOM 662 C CA . ASP A 1 88 ? -15.211 -4.453 -20 1 93.69 88 ASP A CA 1
ATOM 663 C C . ASP A 1 88 ? -14.609 -5.727 -20.594 1 93.69 88 ASP A C 1
ATOM 665 O O . ASP A 1 88 ? -14.758 -6.812 -20.031 1 93.69 88 ASP A O 1
ATOM 669 N N . GLN A 1 89 ? -13.836 -5.617 -21.703 1 95.88 89 GLN A N 1
ATOM 670 C CA . GLN A 1 89 ? -13.188 -6.754 -22.344 1 95.88 89 GLN A CA 1
ATOM 671 C C . GLN A 1 89 ? -11.68 -6.727 -22.125 1 95.88 89 GLN A C 1
ATOM 673 O O . GLN A 1 89 ? -10.961 -7.621 -22.578 1 95.88 89 GLN A O 1
ATOM 678 N N . GLN A 1 90 ? -11.273 -5.676 -21.438 1 97.06 90 GLN A N 1
ATOM 679 C CA . GLN A 1 90 ? -9.852 -5.625 -21.125 1 97.06 90 GLN A CA 1
ATOM 680 C C . GLN A 1 90 ? -9.445 -6.801 -20.234 1 97.06 90 GLN A C 1
ATOM 682 O O . GLN A 1 90 ? -10.281 -7.367 -19.531 1 97.06 90 GLN A O 1
ATOM 687 N N . PRO A 1 91 ? -8.203 -7.203 -20.266 1 97.75 91 PRO A N 1
ATOM 688 C CA . PRO A 1 91 ? -7.738 -8.492 -19.75 1 97.75 91 PRO A CA 1
ATOM 689 C C . PRO A 1 91 ? -8.18 -8.758 -18.312 1 97.75 91 PRO A C 1
ATOM 691 O O . PRO A 1 91 ? -8.664 -9.852 -18 1 97.75 91 PRO A O 1
ATOM 694 N N . GLU A 1 92 ? -8.055 -7.773 -17.406 1 97.56 92 GLU A N 1
ATOM 695 C CA . GLU A 1 92 ? -8.422 -8 -16.016 1 97.56 92 GLU A CA 1
ATOM 696 C C . GLU A 1 92 ? -9.93 -8.188 -15.867 1 97.56 92 GLU A C 1
ATOM 698 O O . GLU A 1 92 ? -10.383 -9.172 -15.281 1 97.56 92 GLU A O 1
ATOM 703 N N . ARG A 1 93 ? -10.758 -7.336 -16.453 1 96.56 93 ARG A N 1
ATOM 704 C CA . ARG A 1 93 ? -12.211 -7.352 -16.312 1 96.56 93 ARG A CA 1
ATOM 705 C C . ARG A 1 93 ? -12.828 -8.453 -17.156 1 96.56 93 ARG A C 1
ATOM 707 O O . ARG A 1 93 ? -13.82 -9.07 -16.75 1 96.56 93 ARG A O 1
ATOM 714 N N . GLY A 1 94 ? -12.234 -8.664 -18.281 1 97.81 94 GLY A N 1
ATOM 715 C CA . GLY A 1 94 ? -12.844 -9.57 -19.234 1 97.81 94 GLY A CA 1
ATOM 716 C C . GLY A 1 94 ? -12.359 -11.008 -19.078 1 97.81 94 GLY A C 1
ATOM 717 O O . GLY A 1 94 ? -12.992 -11.938 -19.594 1 97.81 94 GLY A O 1
ATOM 718 N N . ALA A 1 95 ? -11.25 -11.164 -18.406 1 98.62 95 ALA A N 1
ATOM 719 C CA . ALA A 1 95 ? -10.695 -12.516 -18.344 1 98.62 95 ALA A CA 1
ATOM 720 C C . ALA A 1 95 ? -10.383 -12.922 -16.906 1 98.62 95 ALA A C 1
ATOM 722 O O . ALA A 1 95 ? -10.977 -13.867 -16.375 1 98.62 95 ALA A O 1
ATOM 723 N N . LEU A 1 96 ? -9.586 -12.188 -16.234 1 98.75 96 LEU A N 1
ATOM 724 C CA . LEU A 1 96 ? -9.055 -12.602 -14.945 1 98.75 96 LEU A CA 1
ATOM 725 C C . LEU A 1 96 ? -10.172 -12.664 -13.898 1 98.75 96 LEU A C 1
ATOM 727 O O . LEU A 1 96 ? -10.312 -13.672 -13.203 1 98.75 96 LEU A O 1
ATOM 731 N N . LEU A 1 97 ? -10.945 -11.555 -13.75 1 98.38 97 LEU A N 1
ATOM 732 C CA . LEU A 1 97 ? -11.992 -11.523 -12.734 1 98.38 97 LEU A CA 1
ATOM 733 C C . LEU A 1 97 ? -13.055 -12.586 -13.016 1 98.38 97 LEU A C 1
ATOM 735 O O . LEU A 1 97 ? -13.492 -13.289 -12.102 1 98.38 97 LEU A O 1
ATOM 739 N N . PRO A 1 98 ? -13.438 -12.797 -14.297 1 98.38 98 PRO A N 1
ATOM 740 C CA . PRO A 1 98 ? -14.383 -13.875 -14.602 1 98.38 98 PRO A CA 1
ATOM 741 C C . PRO A 1 98 ? -13.836 -15.258 -14.25 1 98.38 98 PRO A C 1
ATOM 743 O O . PRO A 1 98 ? -14.578 -16.109 -13.758 1 98.38 98 PRO A O 1
ATOM 746 N N . MET A 1 99 ? -12.586 -15.484 -14.508 1 98.75 99 MET A N 1
ATOM 747 C CA . MET A 1 99 ? -11.992 -16.781 -14.164 1 98.75 99 MET A CA 1
ATOM 748 C C . MET A 1 99 ? -12.016 -17 -12.656 1 98.75 99 MET A C 1
ATOM 750 O O . MET A 1 99 ? -12.375 -18.078 -12.195 1 98.75 99 MET A O 1
ATOM 754 N N . ARG A 1 100 ? -11.586 -16.016 -11.914 1 98.81 100 ARG A N 1
ATOM 755 C CA . ARG A 1 100 ? -11.578 -16.094 -10.453 1 98.81 100 ARG A CA 1
ATOM 756 C C . ARG A 1 100 ? -12.977 -16.391 -9.922 1 98.81 100 ARG A C 1
ATOM 758 O O . ARG A 1 100 ? -13.148 -17.203 -9.016 1 98.81 100 ARG A O 1
ATOM 765 N N . ARG A 1 101 ? -13.938 -15.688 -10.484 1 98.12 101 ARG A N 1
ATOM 766 C CA . ARG A 1 101 ? -15.328 -15.898 -10.078 1 98.12 101 ARG A CA 1
ATOM 767 C C . ARG A 1 101 ? -15.789 -17.312 -10.43 1 98.12 101 ARG A C 1
ATOM 769 O O . ARG A 1 101 ? -16.406 -17.984 -9.594 1 98.12 101 ARG A O 1
ATOM 776 N N . ARG A 1 102 ? -15.531 -17.75 -11.633 1 98.12 102 ARG A N 1
ATOM 777 C CA . ARG A 1 102 ? -16 -19.031 -12.125 1 98.12 102 ARG A CA 1
ATOM 778 C C . ARG A 1 102 ? -15.5 -20.172 -11.242 1 98.12 102 ARG A C 1
ATOM 780 O O . ARG A 1 102 ? -16.25 -21.094 -10.914 1 98.12 102 ARG A O 1
ATOM 787 N N . TYR A 1 103 ? -14.281 -20.062 -10.867 1 98.69 103 TYR A N 1
ATOM 788 C CA . TYR A 1 103 ? -13.688 -21.188 -10.156 1 98.69 103 TYR A CA 1
ATOM 789 C C . TYR A 1 103 ? -13.617 -20.906 -8.656 1 98.69 103 TYR A C 1
ATOM 791 O O . TYR A 1 103 ? -13.086 -21.719 -7.895 1 98.69 103 TYR A O 1
ATOM 799 N N . ASN A 1 104 ? -14.078 -19.766 -8.258 1 98.56 104 ASN A N 1
ATOM 800 C CA . ASN A 1 104 ? -14.141 -19.359 -6.859 1 98.56 104 ASN A CA 1
ATOM 801 C C . ASN A 1 104 ? -12.789 -19.531 -6.168 1 98.56 104 ASN A C 1
ATOM 803 O O . ASN A 1 104 ? -12.695 -20.172 -5.121 1 98.56 104 ASN A O 1
ATOM 807 N N . THR A 1 105 ? -11.781 -19.078 -6.836 1 98.75 105 THR A N 1
ATOM 808 C CA . THR A 1 105 ? -10.438 -19.141 -6.27 1 98.75 105 THR A CA 1
ATOM 809 C C . THR A 1 105 ? -10.227 -18.031 -5.242 1 98.75 105 THR A C 1
ATOM 811 O O . THR A 1 105 ? -9.414 -17.125 -5.457 1 98.75 105 THR A O 1
ATOM 814 N N . TYR A 1 106 ? -10.836 -18.188 -4.047 1 98.81 106 TYR A N 1
ATOM 815 C CA . TYR A 1 106 ? -10.992 -17.109 -3.088 1 98.81 106 TYR A CA 1
ATOM 816 C C . TYR A 1 106 ? -9.719 -16.891 -2.281 1 98.81 106 TYR A C 1
ATOM 818 O O . TYR A 1 106 ? -9.547 -15.852 -1.646 1 98.81 106 TYR A O 1
ATOM 826 N N . ALA A 1 107 ? -8.82 -17.844 -2.248 1 98.88 107 ALA A N 1
ATOM 827 C CA . ALA A 1 107 ? -7.629 -17.75 -1.405 1 98.88 107 ALA A CA 1
ATOM 828 C C . ALA A 1 107 ? -6.367 -17.594 -2.25 1 98.88 107 ALA A C 1
ATOM 830 O O . ALA A 1 107 ? -5.938 -18.531 -2.924 1 98.88 107 ALA A O 1
ATOM 831 N N . ASN A 1 108 ? -5.84 -16.438 -2.244 1 98.88 108 ASN A N 1
ATOM 832 C CA . ASN A 1 108 ? -4.59 -16.172 -2.941 1 98.88 108 ASN A CA 1
ATOM 833 C C . ASN A 1 108 ? -3.404 -16.156 -1.979 1 98.88 108 ASN A C 1
ATOM 835 O O . ASN A 1 108 ? -3.412 -15.414 -0.991 1 98.88 108 ASN A O 1
ATOM 839 N N . PHE A 1 109 ? -2.451 -17.031 -2.205 1 98.94 109 PHE A N 1
ATOM 840 C CA . PHE A 1 109 ? -1.229 -17.109 -1.416 1 98.94 109 PHE A CA 1
ATOM 841 C C . PHE A 1 109 ? -0.049 -16.516 -2.18 1 98.94 109 PHE A C 1
ATOM 843 O O . PHE A 1 109 ? 0.298 -17 -3.262 1 98.94 109 PHE A O 1
ATOM 850 N N . ARG A 1 110 ? 0.557 -15.508 -1.609 1 98.81 110 ARG A N 1
ATOM 851 C CA . ARG A 1 110 ? 1.709 -14.852 -2.215 1 98.81 110 ARG A CA 1
ATOM 852 C C . ARG A 1 110 ? 2.904 -14.859 -1.27 1 98.81 110 ARG A C 1
ATOM 854 O O . ARG A 1 110 ? 3.043 -13.969 -0.427 1 98.81 110 ARG A O 1
ATOM 861 N N . PRO A 1 111 ? 3.809 -15.82 -1.436 1 98.62 111 PRO A N 1
ATOM 862 C CA . PRO A 1 111 ? 5.02 -15.828 -0.612 1 98.62 111 PRO A CA 1
ATOM 863 C C . PRO A 1 111 ? 5.953 -14.656 -0.927 1 98.62 111 PRO A C 1
ATOM 865 O O . PRO A 1 111 ? 6.176 -14.336 -2.098 1 98.62 111 PRO A O 1
ATOM 868 N N . VAL A 1 112 ? 6.375 -13.984 0.026 1 98.5 112 VAL A N 1
ATOM 869 C CA . VAL A 1 112 ? 7.414 -12.961 -0.018 1 98.5 112 VAL A CA 1
ATOM 870 C C . VAL A 1 112 ? 8.664 -13.469 0.697 1 98.5 112 VAL A C 1
ATOM 872 O O . VAL A 1 112 ? 8.828 -13.266 1.903 1 98.5 112 VAL A O 1
ATOM 875 N N . SER A 1 113 ? 9.508 -14.047 -0.07 1 97.69 113 SER A N 1
ATOM 876 C CA . SER A 1 113 ? 10.625 -14.789 0.519 1 97.69 113 SER A CA 1
ATOM 877 C C . SER A 1 113 ? 11.953 -14.375 -0.097 1 97.69 113 SER A C 1
ATOM 879 O O . SER A 1 113 ? 12.086 -14.305 -1.32 1 97.69 113 SER A O 1
ATOM 881 N N . LEU A 1 114 ? 12.875 -14.078 0.727 1 96.81 114 LEU A N 1
ATOM 882 C CA . LEU A 1 114 ? 14.234 -13.688 0.355 1 96.81 114 LEU A CA 1
ATOM 883 C C . LEU A 1 114 ? 15.25 -14.266 1.336 1 96.81 114 LEU A C 1
ATOM 885 O O . LEU A 1 114 ? 15.531 -13.664 2.375 1 96.81 114 LEU A O 1
ATOM 889 N N . PRO A 1 115 ? 15.898 -15.445 0.955 1 95.88 115 PRO A N 1
ATOM 890 C CA . PRO A 1 115 ? 16.938 -15.969 1.841 1 95.88 115 PRO A CA 1
ATOM 891 C C . PRO A 1 115 ? 18.078 -14.977 2.053 1 95.88 115 PRO A C 1
ATOM 893 O O . PRO A 1 115 ? 18.328 -14.125 1.197 1 95.88 115 PRO A O 1
ATOM 896 N N . LYS A 1 116 ? 18.766 -15.156 3.072 1 95.88 116 LYS A N 1
ATOM 897 C CA . LYS A 1 116 ? 19.859 -14.258 3.441 1 95.88 116 LYS A CA 1
ATOM 898 C C . LYS A 1 116 ? 20.906 -14.18 2.336 1 95.88 116 LYS A C 1
ATOM 900 O O . LYS A 1 116 ? 21.453 -13.109 2.062 1 95.88 116 LYS A O 1
ATOM 905 N N . SER A 1 117 ? 21.156 -15.258 1.695 1 93.88 117 SER A N 1
ATOM 906 C CA . SER A 1 117 ? 22.203 -15.344 0.686 1 93.88 117 SER A CA 1
ATOM 907 C C . SER A 1 117 ? 21.875 -14.484 -0.531 1 93.88 117 SER A C 1
ATOM 909 O O . SER A 1 117 ? 22.75 -14.125 -1.309 1 93.88 117 SER A O 1
ATOM 911 N N . LEU A 1 118 ? 20.625 -14.117 -0.675 1 93.56 118 LEU A N 1
ATOM 912 C CA . LEU A 1 118 ? 20.188 -13.336 -1.825 1 93.56 118 LEU A CA 1
ATOM 913 C C . LEU A 1 118 ? 19.719 -11.945 -1.394 1 93.56 118 LEU A C 1
ATOM 915 O O . LEU A 1 118 ? 19.047 -11.25 -2.15 1 93.56 118 LEU A O 1
ATOM 919 N N . ALA A 1 119 ? 20.062 -11.508 -0.236 1 93.12 119 ALA A N 1
ATOM 920 C CA . ALA A 1 119 ? 19.609 -10.266 0.38 1 93.12 119 ALA A CA 1
ATOM 921 C C . ALA A 1 119 ? 20.047 -9.055 -0.433 1 93.12 119 ALA A C 1
ATOM 923 O O . ALA A 1 119 ? 19.406 -7.992 -0.371 1 93.12 119 ALA A O 1
ATOM 924 N N . HIS A 1 120 ? 21.062 -9.227 -1.193 1 92.69 120 HIS A N 1
ATOM 925 C CA . HIS A 1 120 ? 21.609 -8.109 -1.953 1 92.69 120 HIS A CA 1
ATOM 926 C C . HIS A 1 120 ? 20.641 -7.652 -3.037 1 92.69 120 HIS A C 1
ATOM 928 O O . HIS A 1 120 ? 20.781 -6.555 -3.578 1 92.69 120 HIS A O 1
ATOM 934 N N . PHE A 1 121 ? 19.594 -8.469 -3.379 1 94.75 121 PHE A N 1
ATOM 935 C CA . PHE A 1 121 ? 18.578 -8.094 -4.352 1 94.75 121 PHE A CA 1
ATOM 936 C C . PHE A 1 121 ? 17.703 -6.977 -3.811 1 94.75 121 PHE A C 1
ATOM 938 O O . PHE A 1 121 ? 17.156 -6.176 -4.578 1 94.75 121 PHE A O 1
ATOM 945 N N . SER A 1 122 ? 17.531 -6.914 -2.531 1 96.94 122 SER A N 1
ATOM 946 C CA . SER A 1 122 ? 16.562 -6.031 -1.89 1 96.94 122 SER A CA 1
ATOM 947 C C . SER A 1 122 ? 17.047 -4.59 -1.88 1 96.94 122 SER A C 1
ATOM 949 O O . SER A 1 122 ? 18.25 -4.332 -1.741 1 96.94 122 SER A O 1
ATOM 951 N N . PRO A 1 123 ? 16.109 -3.662 -2.016 1 97.5 123 PRO A N 1
ATOM 952 C CA . PRO A 1 123 ? 16.469 -2.256 -1.824 1 97.5 123 PRO A CA 1
ATOM 953 C C . PRO A 1 123 ? 16.703 -1.902 -0.358 1 97.5 123 PRO A C 1
ATOM 955 O O . PRO A 1 123 ? 17.234 -0.827 -0.056 1 97.5 123 PRO A O 1
ATOM 958 N N . LEU A 1 124 ? 16.344 -2.734 0.539 1 97.81 124 LEU A N 1
ATOM 959 C CA . LEU A 1 124 ? 16.484 -2.484 1.969 1 97.81 124 LEU A CA 1
ATOM 960 C C . LEU A 1 124 ? 17.922 -2.738 2.418 1 97.81 124 LEU A C 1
ATOM 962 O O . LEU A 1 124 ? 18.609 -3.58 1.844 1 97.81 124 LEU A O 1
ATOM 966 N N . LYS A 1 125 ? 18.312 -2.057 3.42 1 95.94 125 LYS A N 1
ATOM 967 C CA . LYS A 1 125 ? 19.625 -2.279 4.039 1 95.94 125 LYS A CA 1
ATOM 968 C C . LYS A 1 125 ? 19.703 -3.668 4.664 1 95.94 125 LYS A C 1
ATOM 970 O O . LYS A 1 125 ? 18.688 -4.203 5.137 1 95.94 125 LYS A O 1
ATOM 975 N N . PRO A 1 126 ? 20.891 -4.246 4.738 1 94.12 126 PRO A N 1
ATOM 976 C CA . PRO A 1 126 ? 21.078 -5.609 5.238 1 94.12 126 PRO A CA 1
ATOM 977 C C . PRO A 1 126 ? 20.609 -5.773 6.684 1 94.12 126 PRO A C 1
ATOM 979 O O . PRO A 1 126 ? 20.094 -6.832 7.055 1 94.12 126 PRO A O 1
ATOM 982 N N . GLU A 1 127 ? 20.797 -4.75 7.469 1 93.5 127 GLU A N 1
ATOM 983 C CA . GLU A 1 127 ? 20.438 -4.859 8.883 1 93.5 127 GLU A CA 1
ATOM 984 C C . GLU A 1 127 ? 18.938 -4.973 9.062 1 93.5 127 GLU A C 1
ATOM 986 O O . GLU A 1 127 ? 18.469 -5.473 10.086 1 93.5 127 GLU A O 1
ATOM 991 N N . ILE A 1 128 ? 18.172 -4.496 8.109 1 95.94 128 ILE A N 1
ATOM 992 C CA . ILE A 1 128 ? 16.719 -4.605 8.133 1 95.94 128 ILE A CA 1
ATOM 993 C C . ILE A 1 128 ? 16.297 -6.02 7.734 1 95.94 128 ILE A C 1
ATOM 995 O O . ILE A 1 128 ? 15.359 -6.582 8.305 1 95.94 128 ILE A O 1
ATOM 999 N N . ILE A 1 129 ? 17.016 -6.617 6.809 1 96.88 129 ILE A N 1
ATOM 1000 C CA . ILE A 1 129 ? 16.688 -7.934 6.27 1 96.88 129 ILE A CA 1
ATOM 1001 C C . ILE A 1 129 ? 17.078 -9.016 7.277 1 96.88 129 ILE A C 1
ATOM 1003 O O . ILE A 1 129 ? 16.391 -10.031 7.398 1 96.88 129 ILE A O 1
ATOM 1007 N N . GLY A 1 130 ? 18.219 -8.781 8.008 1 96 130 GLY A N 1
ATOM 1008 C CA . GLY A 1 130 ? 18.688 -9.75 8.984 1 96 130 GLY A CA 1
ATOM 1009 C C . GLY A 1 130 ? 19.031 -11.102 8.367 1 96 130 GLY A C 1
ATOM 1010 O O . GLY A 1 130 ? 19.828 -11.188 7.43 1 96 130 GLY A O 1
ATOM 1011 N N . GLU A 1 131 ? 18.297 -12.141 8.836 1 97.38 131 GLU A N 1
ATOM 1012 C CA . GLU A 1 131 ? 18.562 -13.508 8.398 1 97.38 131 GLU A CA 1
ATOM 1013 C C . GLU A 1 131 ? 17.734 -13.875 7.176 1 97.38 131 GLU A C 1
ATOM 1015 O O . GLU A 1 131 ? 17.734 -15.031 6.742 1 97.38 131 GLU A O 1
ATOM 1020 N N . GLY A 1 132 ? 17.047 -12.898 6.641 1 97.81 132 GLY A N 1
ATOM 1021 C CA . GLY A 1 132 ? 16.188 -13.133 5.496 1 97.81 132 GLY A CA 1
ATOM 1022 C C . GLY A 1 132 ? 14.75 -12.688 5.73 1 97.81 132 GLY A C 1
ATOM 1023 O O . GLY A 1 132 ? 14.398 -12.266 6.836 1 97.81 132 GLY A O 1
ATOM 1024 N N . ILE A 1 133 ? 14.008 -12.633 4.707 1 98.44 133 ILE A N 1
ATOM 1025 C CA . ILE A 1 133 ? 12.578 -12.32 4.762 1 98.44 133 ILE A CA 1
ATOM 1026 C C . ILE A 1 133 ? 11.773 -13.562 4.371 1 98.44 133 ILE A C 1
ATOM 1028 O O . ILE A 1 133 ? 12.07 -14.211 3.369 1 98.44 133 ILE A O 1
ATOM 1032 N N . ASP A 1 134 ? 10.859 -13.938 5.156 1 98.44 134 ASP A N 1
ATOM 1033 C CA . ASP A 1 134 ? 9.977 -15.062 4.875 1 98.44 134 ASP A CA 1
ATOM 1034 C C . ASP A 1 134 ? 8.57 -14.805 5.426 1 98.44 134 ASP A C 1
ATOM 1036 O O . ASP A 1 134 ? 8.281 -15.125 6.582 1 98.44 134 ASP A O 1
ATOM 1040 N N . LEU A 1 135 ? 7.719 -14.266 4.641 1 98.75 135 LEU A N 1
ATOM 1041 C CA . LEU A 1 135 ? 6.316 -14.07 4.992 1 98.75 135 LEU A CA 1
ATOM 1042 C C . LEU A 1 135 ? 5.402 -14.477 3.842 1 98.75 135 LEU A C 1
ATOM 1044 O O . LEU A 1 135 ? 5.863 -14.641 2.709 1 98.75 135 LEU A O 1
ATOM 1048 N N . ILE A 1 136 ? 4.133 -14.773 4.137 1 98.88 136 ILE A N 1
ATOM 1049 C CA . ILE A 1 136 ? 3.148 -15.102 3.111 1 98.88 136 ILE A CA 1
ATOM 1050 C C . ILE A 1 136 ? 1.916 -14.211 3.275 1 98.88 136 ILE A C 1
ATOM 1052 O O . ILE A 1 136 ? 1.376 -14.086 4.375 1 98.88 136 ILE A O 1
ATOM 1056 N N . ILE A 1 137 ? 1.534 -13.609 2.252 1 98.94 137 ILE A N 1
ATOM 1057 C CA . ILE A 1 137 ? 0.304 -12.82 2.227 1 98.94 137 ILE A CA 1
ATOM 1058 C C . ILE A 1 137 ? -0.851 -13.695 1.729 1 98.94 137 ILE A C 1
ATOM 1060 O O . ILE A 1 137 ? -0.757 -14.312 0.668 1 98.94 137 ILE A O 1
ATOM 1064 N N . VAL A 1 138 ? -1.825 -13.781 2.533 1 98.94 138 VAL A N 1
ATOM 1065 C CA . VAL A 1 138 ? -3.082 -14.43 2.184 1 98.94 138 VAL A CA 1
ATOM 1066 C C . VAL A 1 138 ? -4.129 -13.375 1.827 1 98.94 138 VAL A C 1
ATOM 1068 O O . VAL A 1 138 ? -4.656 -12.695 2.709 1 98.94 138 VAL A O 1
ATOM 1071 N N . ARG A 1 139 ? -4.434 -13.281 0.573 1 98.94 139 ARG A N 1
ATOM 1072 C CA . ARG A 1 139 ? -5.344 -12.289 0.004 1 98.94 139 ARG A CA 1
ATOM 1073 C C . ARG A 1 139 ? -6.688 -12.922 -0.346 1 98.94 139 ARG A C 1
ATOM 1075 O O . ARG A 1 139 ? -6.742 -13.906 -1.079 1 98.94 139 ARG A O 1
ATOM 1082 N N . GLU A 1 140 ? -7.871 -12.359 0.235 1 98.94 140 GLU A N 1
ATOM 1083 C CA . GLU A 1 140 ? -9.195 -12.711 -0.271 1 98.94 140 GLU A CA 1
ATOM 1084 C C . GLU A 1 140 ? -9.367 -12.25 -1.716 1 98.94 140 GLU A C 1
ATOM 1086 O O . GLU A 1 140 ? -9.172 -11.078 -2.029 1 98.94 140 GLU A O 1
ATOM 1091 N N . LEU A 1 141 ? -9.781 -13.148 -2.625 1 98.75 141 LEU A N 1
ATOM 1092 C CA . LEU A 1 141 ? -9.461 -12.859 -4.02 1 98.75 141 LEU A CA 1
ATOM 1093 C C . LEU A 1 141 ? -10.734 -12.727 -4.852 1 98.75 141 LEU A C 1
ATOM 1095 O O . LEU A 1 141 ? -10.68 -12.336 -6.02 1 98.75 141 LEU A O 1
ATOM 1099 N N . VAL A 1 142 ? -11.945 -13 -4.344 1 98.56 142 VAL A N 1
ATOM 1100 C CA . VAL A 1 142 ? -13.125 -13.023 -5.203 1 98.56 142 VAL A CA 1
ATOM 1101 C C . VAL A 1 142 ? -14.219 -12.141 -4.609 1 98.56 142 VAL A C 1
ATOM 1103 O O . VAL A 1 142 ? -15.414 -12.375 -4.844 1 98.56 142 VAL A O 1
ATOM 1106 N N . GLY A 1 143 ? -13.883 -11.188 -3.744 1 98.19 143 GLY A N 1
ATOM 1107 C CA . GLY A 1 143 ? -14.844 -10.266 -3.16 1 98.19 143 GLY A CA 1
ATOM 1108 C C . GLY A 1 143 ? -14.328 -8.836 -3.08 1 98.19 143 GLY A C 1
ATOM 1109 O O . GLY A 1 143 ? -13.414 -8.461 -3.814 1 98.19 143 GLY A O 1
ATOM 1110 N N . GLY A 1 144 ? -15.031 -8.109 -2.277 1 98.12 144 GLY A N 1
ATOM 1111 C CA . GLY A 1 144 ? -14.633 -6.734 -2.031 1 98.12 144 GLY A CA 1
ATOM 1112 C C . GLY A 1 144 ? -14.961 -5.801 -3.184 1 98.12 144 GLY A C 1
ATOM 1113 O O . GLY A 1 144 ? -15.922 -6.035 -3.924 1 98.12 144 GLY A O 1
ATOM 1114 N N . LEU A 1 145 ? -14.219 -4.828 -3.264 1 98.12 145 LEU A N 1
ATOM 1115 C CA . LEU A 1 145 ? -14.438 -3.732 -4.203 1 98.12 145 LEU A CA 1
ATOM 1116 C C . LEU A 1 145 ? -14.266 -4.207 -5.641 1 98.12 145 LEU A C 1
ATOM 1118 O O . LEU A 1 145 ? -14.82 -3.609 -6.566 1 98.12 145 LEU A O 1
ATOM 1122 N N . TYR A 1 146 ? -13.516 -5.258 -5.871 1 97.56 146 TYR A N 1
ATOM 1123 C CA . TYR A 1 146 ? -13.188 -5.75 -7.203 1 97.56 146 TYR A CA 1
ATOM 1124 C C . TYR A 1 146 ? -14.391 -6.438 -7.84 1 97.56 146 TYR A C 1
ATOM 1126 O O . TYR A 1 146 ? -14.508 -6.492 -9.062 1 97.56 146 TYR A O 1
ATOM 1134 N N . PHE A 1 147 ? -15.305 -6.926 -7.016 1 97.31 147 PHE A N 1
ATOM 1135 C CA . PHE A 1 147 ? -16.359 -7.773 -7.543 1 97.31 147 PHE A CA 1
ATOM 1136 C C . PHE A 1 147 ? -17.734 -7.164 -7.254 1 97.31 147 PHE A C 1
ATOM 1138 O O . PHE A 1 147 ? -18.75 -7.637 -7.77 1 97.31 147 PHE A O 1
ATOM 1145 N N . GLY A 1 148 ? -17.766 -6.105 -6.387 1 95.56 148 GLY A N 1
ATOM 1146 C CA . GLY A 1 148 ? -19.047 -5.492 -6.055 1 95.56 148 GLY A CA 1
ATOM 1147 C C . GLY A 1 148 ? -19.688 -4.773 -7.227 1 95.56 148 GLY A C 1
ATOM 1148 O O . GLY A 1 148 ? -19.109 -4.703 -8.312 1 95.56 148 GLY A O 1
ATOM 1149 N N . GLU A 1 149 ? -20.859 -4.305 -6.98 1 95.38 149 GLU A N 1
ATOM 1150 C CA . GLU A 1 149 ? -21.625 -3.594 -8 1 95.38 149 GLU A CA 1
ATOM 1151 C C . GLU A 1 149 ? -20.891 -2.338 -8.461 1 95.38 149 GLU A C 1
ATOM 1153 O O . GLU A 1 149 ? -20.297 -1.628 -7.652 1 95.38 149 GLU A O 1
ATOM 1158 N N . LYS A 1 150 ? -20.922 -2.109 -9.766 1 95.81 150 LYS A N 1
ATOM 1159 C CA . LYS A 1 150 ? -20.312 -0.93 -10.375 1 95.81 150 LYS A CA 1
ATOM 1160 C C . LYS A 1 150 ? -21.344 -0.147 -11.195 1 95.81 150 LYS A C 1
ATOM 1162 O O . LYS A 1 150 ? -22.078 -0.725 -12 1 95.81 150 LYS A O 1
ATOM 1167 N N . GLU A 1 151 ? -21.438 1.082 -10.883 1 96.44 151 GLU A N 1
ATOM 1168 C CA . GLU A 1 151 ? -22.391 1.961 -11.555 1 96.44 151 GLU A CA 1
ATOM 1169 C C . GLU A 1 151 ? -21.719 3.25 -12.016 1 96.44 151 GLU A C 1
ATOM 1171 O O . GLU A 1 151 ? -20.969 3.865 -11.273 1 96.44 151 GLU A O 1
ATOM 1176 N N . MET A 1 152 ? -21.906 3.574 -13.258 1 96.62 152 MET A N 1
ATOM 1177 C CA . MET A 1 152 ? -21.516 4.859 -13.828 1 96.62 152 MET A CA 1
ATOM 1178 C C . MET A 1 152 ? -22.688 5.527 -14.531 1 96.62 152 MET A C 1
ATOM 1180 O O . MET A 1 152 ? -23.594 4.848 -15.008 1 96.62 152 MET A O 1
ATOM 1184 N N . GLY A 1 153 ? -22.703 6.828 -14.516 1 97.25 153 GLY A N 1
ATOM 1185 C CA . GLY A 1 153 ? -23.75 7.551 -15.203 1 97.25 153 GLY A CA 1
ATOM 1186 C C . GLY A 1 153 ? -23.641 9.055 -15.047 1 97.25 153 GLY A C 1
ATOM 1187 O O . GLY A 1 153 ? -22.562 9.578 -14.773 1 97.25 153 GLY A O 1
ATOM 1188 N N . VAL A 1 154 ? -24.672 9.711 -15.414 1 98.19 154 VAL A N 1
ATOM 1189 C CA . VAL A 1 154 ? -24.844 11.148 -15.211 1 98.19 154 VAL A CA 1
ATOM 1190 C C . VAL A 1 154 ? -25.922 11.398 -14.164 1 98.19 154 VAL A C 1
ATOM 1192 O O . VAL A 1 154 ? -27.047 10.906 -14.297 1 98.19 154 VAL A O 1
ATOM 1195 N N . ASN A 1 155 ? -25.562 12.102 -13.117 1 97.38 155 ASN A N 1
ATOM 1196 C CA . ASN A 1 155 ? -26.531 12.312 -12.031 1 97.38 155 ASN A CA 1
ATOM 1197 C C . ASN A 1 155 ? -27.5 13.438 -12.359 1 97.38 155 ASN A C 1
ATOM 1199 O O . ASN A 1 155 ? -27.484 13.977 -13.469 1 97.38 155 ASN A O 1
ATOM 1203 N N . ASP A 1 156 ? -28.359 13.742 -11.375 1 97 156 ASP A N 1
ATOM 1204 C CA . ASP A 1 156 ? -29.438 14.703 -11.578 1 97 156 ASP A CA 1
ATOM 1205 C C . ASP A 1 156 ? -28.891 16.109 -11.828 1 97 156 ASP A C 1
ATOM 1207 O O . ASP A 1 156 ? -29.562 16.938 -12.43 1 97 156 ASP A O 1
ATOM 1211 N N . LYS A 1 157 ? -27.719 16.406 -11.445 1 97.12 157 LYS A N 1
ATOM 1212 C CA . LYS A 1 157 ? -27.094 17.703 -11.617 1 97.12 157 LYS A CA 1
ATOM 1213 C C . LYS A 1 157 ? -26.344 17.781 -12.938 1 97.12 157 LYS A C 1
ATOM 1215 O O . LYS A 1 157 ? -25.688 18.781 -13.234 1 97.12 157 LYS A O 1
ATOM 1220 N N . GLY A 1 158 ? -26.344 16.641 -13.672 1 98.06 158 GLY A N 1
ATOM 1221 C CA . GLY A 1 158 ? -25.672 16.609 -14.961 1 98.06 158 GLY A CA 1
ATOM 1222 C C . GLY A 1 158 ? -24.203 16.234 -14.859 1 98.06 158 GLY A C 1
ATOM 1223 O O . GLY A 1 158 ? -23.453 16.406 -15.82 1 98.06 158 GLY A O 1
ATOM 1224 N N . LEU A 1 159 ? -23.766 15.766 -13.773 1 98.56 159 LEU A N 1
ATOM 1225 C CA . LEU A 1 159 ? -22.359 15.406 -13.562 1 98.56 159 LEU A CA 1
ATOM 1226 C C . LEU A 1 159 ? -22.156 13.906 -13.75 1 98.56 159 LEU A C 1
ATOM 1228 O O . LEU A 1 159 ? -22.953 13.094 -13.281 1 98.56 159 LEU A O 1
ATOM 1232 N N . ARG A 1 160 ? -21.141 13.586 -14.594 1 98.69 160 ARG A N 1
ATOM 1233 C CA . ARG A 1 160 ? -20.734 12.188 -14.594 1 98.69 160 ARG A CA 1
ATOM 1234 C C . ARG A 1 160 ? -20.422 11.703 -13.18 1 98.69 160 ARG A C 1
ATOM 1236 O O . ARG A 1 160 ? -19.812 12.43 -12.391 1 98.69 160 ARG A O 1
ATOM 1243 N N . TYR A 1 161 ? -20.828 10.5 -12.773 1 98.5 161 TYR A N 1
ATOM 1244 C CA . TYR A 1 161 ? -20.578 9.945 -11.445 1 98.5 161 TYR A CA 1
ATOM 1245 C C . TYR A 1 161 ? -20.25 8.453 -11.531 1 98.5 161 TYR A C 1
ATOM 1247 O O . TYR A 1 161 ? -20.438 7.832 -12.578 1 98.5 161 TYR A O 1
ATOM 1255 N N . VAL A 1 162 ? -19.641 7.969 -10.531 1 98.5 162 VAL A N 1
ATOM 1256 C CA . VAL A 1 162 ? -19.328 6.547 -10.398 1 98.5 162 VAL A CA 1
ATOM 1257 C C . VAL A 1 162 ? -19.656 6.078 -8.984 1 98.5 162 VAL A C 1
ATOM 1259 O O . VAL A 1 162 ? -19.469 6.82 -8.023 1 98.5 162 VAL A O 1
ATOM 1262 N N . ARG A 1 163 ? -20.25 4.957 -8.805 1 97.94 163 ARG A N 1
ATOM 1263 C CA . ARG A 1 163 ? -20.484 4.25 -7.551 1 97.94 163 ARG A CA 1
ATOM 1264 C C . ARG A 1 163 ? -20.062 2.787 -7.66 1 97.94 163 ARG A C 1
ATOM 1266 O O . ARG A 1 163 ? -20.453 2.09 -8.594 1 97.94 163 ARG A O 1
ATOM 1273 N N . GLU A 1 164 ? -19.172 2.369 -6.77 1 98 164 GLU A N 1
ATOM 1274 C CA . GLU A 1 164 ? -18.766 0.972 -6.684 1 98 164 GLU A CA 1
ATOM 1275 C C . GLU A 1 164 ? -18.859 0.449 -5.254 1 98 164 GLU A C 1
ATOM 1277 O O . GLU A 1 164 ? -18.562 1.169 -4.301 1 98 164 GLU A O 1
ATOM 1282 N N . THR A 1 165 ? -19.25 -0.759 -5.109 1 98.06 165 THR A N 1
ATOM 1283 C CA . THR A 1 165 ? -19.562 -1.27 -3.779 1 98.06 165 THR A CA 1
ATOM 1284 C C . THR A 1 165 ? -18.5 -2.264 -3.318 1 98.06 165 THR A C 1
ATOM 1286 O O . THR A 1 165 ? -18.125 -3.166 -4.066 1 98.06 165 THR A O 1
ATOM 1289 N N . LEU A 1 166 ? -17.875 -2.051 -2.189 1 98.56 166 LEU A N 1
ATOM 1290 C CA . LEU A 1 166 ? -17.141 -3.08 -1.454 1 98.56 166 LEU A CA 1
ATOM 1291 C C . LEU A 1 166 ? -18.094 -3.922 -0.612 1 98.56 166 LEU A C 1
ATOM 1293 O O . LEU A 1 166 ? -18.781 -3.396 0.267 1 98.56 166 LEU A O 1
ATOM 1297 N N . GLU A 1 167 ? -18.156 -5.207 -0.852 1 98.12 167 GLU A N 1
ATOM 1298 C CA . GLU A 1 167 ? -19.125 -6.012 -0.133 1 98.12 167 GLU A CA 1
ATOM 1299 C C . GLU A 1 167 ? -18.547 -7.371 0.251 1 98.12 167 GLU A C 1
ATOM 1301 O O . GLU A 1 167 ? -17.766 -7.949 -0.498 1 98.12 167 GLU A O 1
ATOM 1306 N N . TYR A 1 168 ? -18.922 -7.883 1.378 1 98.56 168 TYR A N 1
ATOM 1307 C CA . TYR A 1 168 ? -18.625 -9.211 1.907 1 98.56 168 TYR A CA 1
ATOM 1308 C C . TYR A 1 168 ? -19.766 -9.727 2.77 1 98.56 168 TYR A C 1
ATOM 1310 O O . TYR A 1 168 ? -20.516 -8.938 3.355 1 98.56 168 TYR A O 1
ATOM 1318 N N . ASP A 1 169 ? -19.938 -10.969 2.824 1 98.44 169 ASP A N 1
ATOM 1319 C CA . ASP A 1 169 ? -20.672 -11.578 3.932 1 98.44 169 ASP A CA 1
ATOM 1320 C C . ASP A 1 169 ? -19.734 -12.367 4.84 1 98.44 169 ASP A C 1
ATOM 1322 O O . ASP A 1 169 ? -18.562 -12.539 4.527 1 98.44 169 ASP A O 1
ATOM 1326 N N . GLU A 1 170 ? -20.219 -12.773 5.977 1 98.75 170 GLU A N 1
ATOM 1327 C CA . GLU A 1 170 ? -19.375 -13.383 7 1 98.75 170 GLU A CA 1
ATOM 1328 C C . GLU A 1 170 ? -18.781 -14.703 6.523 1 98.75 170 GLU A C 1
ATOM 1330 O O . GLU A 1 170 ? -17.734 -15.125 7 1 98.75 170 GLU A O 1
ATOM 1335 N N . GLU A 1 171 ? -19.438 -15.406 5.586 1 98.62 171 GLU A N 1
ATOM 1336 C CA . GLU A 1 171 ? -18.906 -16.672 5.102 1 98.62 171 GLU A CA 1
ATOM 1337 C C . GLU A 1 171 ? -17.688 -16.453 4.215 1 98.62 171 GLU A C 1
ATOM 1339 O O . GLU A 1 171 ? -16.719 -17.219 4.273 1 98.62 171 GLU A O 1
ATOM 1344 N N . GLN A 1 172 ? -17.766 -15.422 3.361 1 98.62 172 GLN A N 1
ATOM 1345 C CA . GLN A 1 172 ? -16.625 -15.062 2.541 1 98.62 172 GLN A CA 1
ATOM 1346 C C . GLN A 1 172 ? -15.406 -14.742 3.41 1 98.62 172 GLN A C 1
ATOM 1348 O O . GLN A 1 172 ? -14.281 -15.133 3.088 1 98.62 172 GLN A O 1
ATOM 1353 N N . ILE A 1 173 ? -15.633 -14.062 4.516 1 98.88 173 ILE A N 1
ATOM 1354 C CA . ILE A 1 173 ? -14.555 -13.672 5.418 1 98.88 173 ILE A CA 1
ATOM 1355 C C . ILE A 1 173 ? -14.07 -14.898 6.195 1 98.88 173 ILE A C 1
ATOM 1357 O O . ILE A 1 173 ? -12.867 -15.125 6.316 1 98.88 173 ILE A O 1
ATOM 1361 N N . ARG A 1 174 ? -14.969 -15.695 6.676 1 98.88 174 ARG A N 1
ATOM 1362 C CA . ARG A 1 174 ? -14.656 -16.844 7.516 1 98.88 174 ARG A CA 1
ATOM 1363 C C . ARG A 1 174 ? -13.781 -17.844 6.77 1 98.88 174 ARG A C 1
ATOM 1365 O O . ARG A 1 174 ? -12.812 -18.375 7.328 1 98.88 174 ARG A O 1
ATOM 1372 N N . ARG A 1 175 ? -14.094 -18.141 5.539 1 98.75 175 ARG A N 1
ATOM 1373 C CA . ARG A 1 175 ? -13.352 -19.156 4.797 1 98.75 175 ARG A CA 1
ATOM 1374 C C . ARG A 1 175 ? -11.906 -18.719 4.578 1 98.75 175 ARG A C 1
ATOM 1376 O O . ARG A 1 175 ? -10.984 -19.531 4.688 1 98.75 175 ARG A O 1
ATOM 1383 N N . ILE A 1 176 ? -11.672 -17.422 4.246 1 98.88 176 ILE A N 1
ATOM 1384 C CA . ILE A 1 176 ? -10.297 -16.969 4.039 1 98.88 176 ILE A CA 1
ATOM 1385 C C . ILE A 1 176 ? -9.555 -16.953 5.371 1 98.88 176 ILE A C 1
ATOM 1387 O O . ILE A 1 176 ? -8.344 -17.203 5.414 1 98.88 176 ILE A O 1
ATOM 1391 N N . MET A 1 177 ? -10.25 -16.688 6.449 1 98.94 177 MET A N 1
ATOM 1392 C CA . MET A 1 177 ? -9.625 -16.734 7.77 1 98.94 177 MET A CA 1
ATOM 1393 C C . MET A 1 177 ? -9.117 -18.125 8.086 1 98.94 177 MET A C 1
ATOM 1395 O O . MET A 1 177 ? -8.008 -18.297 8.578 1 98.94 177 MET A O 1
ATOM 1399 N N . HIS A 1 178 ? -9.93 -19.078 7.805 1 98.94 178 HIS A N 1
ATOM 1400 C CA . HIS A 1 178 ? -9.523 -20.453 8.07 1 98.94 178 HIS A CA 1
ATOM 1401 C C . HIS A 1 178 ? -8.273 -20.812 7.273 1 98.94 178 HIS A C 1
ATOM 1403 O O . HIS A 1 178 ? -7.371 -21.484 7.793 1 98.94 178 HIS A O 1
ATOM 1409 N N . GLU A 1 179 ? -8.219 -20.391 5.98 1 98.88 179 GLU A N 1
ATOM 1410 C CA . GLU A 1 179 ? -7.027 -20.641 5.18 1 98.88 179 GLU A CA 1
ATOM 1411 C C . GLU A 1 179 ? -5.793 -20.016 5.824 1 98.88 179 GLU A C 1
ATOM 1413 O O . GLU A 1 179 ? -4.73 -20.641 5.871 1 98.88 179 GLU A O 1
ATOM 1418 N N . ALA A 1 180 ? -5.902 -18.812 6.328 1 98.94 180 ALA A N 1
ATOM 1419 C CA . ALA A 1 180 ? -4.781 -18.094 6.93 1 98.94 180 ALA A CA 1
ATOM 1420 C C . ALA A 1 180 ? -4.336 -18.75 8.227 1 98.94 180 ALA A C 1
ATOM 1422 O O . ALA A 1 180 ? -3.137 -18.906 8.477 1 98.94 180 ALA A O 1
ATOM 1423 N N . PHE A 1 181 ? -5.301 -19.125 9.039 1 98.94 181 PHE A N 1
ATOM 1424 C CA . PHE A 1 181 ? -4.984 -19.75 10.32 1 98.94 181 PHE A CA 1
ATOM 1425 C C . PHE A 1 181 ? -4.324 -21.109 10.109 1 98.94 181 PHE A C 1
ATOM 1427 O O . PHE A 1 181 ? -3.365 -21.453 10.805 1 98.94 181 PHE A O 1
ATOM 1434 N N . LYS A 1 182 ? -4.859 -21.906 9.164 1 98.81 182 LYS A N 1
ATOM 1435 C CA . LYS A 1 182 ? -4.25 -23.203 8.859 1 98.81 182 LYS A CA 1
ATOM 1436 C C . LYS A 1 182 ? -2.801 -23.031 8.422 1 98.81 182 LYS A C 1
ATOM 1438 O O . LYS A 1 182 ? -1.925 -23.781 8.844 1 98.81 182 LYS A O 1
ATOM 1443 N N . LEU A 1 183 ? -2.588 -22.047 7.602 1 98.75 183 LEU A N 1
ATOM 1444 C CA . LEU A 1 183 ? -1.229 -21.766 7.148 1 98.75 183 LEU A CA 1
ATOM 1445 C C . LEU A 1 183 ? -0.346 -21.328 8.312 1 98.75 183 LEU A C 1
ATOM 1447 O O . LEU A 1 183 ? 0.772 -21.828 8.469 1 98.75 183 LEU A O 1
ATOM 1451 N N . ALA A 1 184 ? -0.838 -20.406 9.117 1 98.88 184 ALA A N 1
ATOM 1452 C CA . ALA A 1 184 ? -0.073 -19.891 10.25 1 98.88 184 ALA A CA 1
ATOM 1453 C C . ALA A 1 184 ? 0.283 -21.016 11.219 1 98.88 184 ALA A C 1
ATOM 1455 O O . ALA A 1 184 ? 1.378 -21.031 11.789 1 98.88 184 ALA A O 1
ATOM 1456 N N . SER A 1 185 ? -0.623 -21.953 11.391 1 98.69 185 SER A N 1
ATOM 1457 C CA . SER A 1 185 ? -0.417 -23.078 12.305 1 98.69 185 SER A CA 1
ATOM 1458 C C . SER A 1 185 ? 0.766 -23.938 11.867 1 98.69 185 SER A C 1
ATOM 1460 O O . SER A 1 185 ? 1.393 -24.594 12.695 1 98.69 185 SER A O 1
ATOM 1462 N N . LYS A 1 186 ? 1.099 -23.922 10.602 1 97.81 186 LYS A N 1
ATOM 1463 C CA . LYS A 1 186 ? 2.174 -24.75 10.055 1 97.81 186 LYS A CA 1
ATOM 1464 C C . LYS A 1 186 ? 3.48 -23.969 9.969 1 97.81 186 LYS A C 1
ATOM 1466 O O . LYS A 1 186 ? 4.496 -24.484 9.516 1 97.81 186 LYS A O 1
ATOM 1471 N N . ARG A 1 187 ? 3.477 -22.75 10.406 1 98.25 187 ARG A N 1
ATOM 1472 C CA . ARG A 1 187 ? 4.645 -21.875 10.359 1 98.25 187 ARG A CA 1
ATOM 1473 C C . ARG A 1 187 ? 5.031 -21.391 11.75 1 98.25 187 ARG A C 1
ATOM 1475 O O . ARG A 1 187 ? 5.262 -22.203 12.648 1 98.25 187 ARG A O 1
ATOM 1482 N N . ARG A 1 188 ? 5.219 -20.109 11.938 1 98.38 188 ARG A N 1
ATOM 1483 C CA . ARG A 1 188 ? 5.684 -19.562 13.211 1 98.38 188 ARG A CA 1
ATOM 1484 C C . ARG A 1 188 ? 4.516 -19.328 14.164 1 98.38 188 ARG A C 1
ATOM 1486 O O . ARG A 1 188 ? 4.695 -18.766 15.25 1 98.38 188 ARG A O 1
ATOM 1493 N N . LYS A 1 189 ? 3.268 -19.703 13.789 1 98.81 189 LYS A N 1
ATOM 1494 C CA . LYS A 1 189 ? 2.049 -19.547 14.586 1 98.81 189 LYS A CA 1
ATOM 1495 C C . LYS A 1 189 ? 1.788 -18.094 14.914 1 98.81 189 LYS A C 1
ATOM 1497 O O . LYS A 1 189 ? 1.47 -17.75 16.062 1 98.81 189 LYS A O 1
ATOM 1502 N N . LEU A 1 190 ? 2.072 -17.25 13.977 1 98.88 190 LEU A N 1
ATOM 1503 C CA . LEU A 1 190 ? 1.864 -15.812 14.055 1 98.88 190 LEU A CA 1
ATOM 1504 C C . LEU A 1 190 ? 1.073 -15.312 12.852 1 98.88 190 LEU A C 1
ATOM 1506 O O . LEU A 1 190 ? 1.491 -15.5 11.711 1 98.88 190 LEU A O 1
ATOM 1510 N N . LEU A 1 191 ? -0.149 -14.75 13.109 1 98.94 191 LEU A N 1
ATOM 1511 C CA . LEU A 1 191 ? -1.037 -14.258 12.062 1 98.94 191 LEU A CA 1
ATOM 1512 C C . LEU A 1 191 ? -1.281 -12.758 12.227 1 98.94 191 LEU A C 1
ATOM 1514 O O . LEU A 1 191 ? -1.77 -12.312 13.266 1 98.94 191 LEU A O 1
ATOM 1518 N N . HIS A 1 192 ? -0.871 -12.062 11.297 1 98.94 192 HIS A N 1
ATOM 1519 C CA . HIS A 1 192 ? -1.142 -10.625 11.273 1 98.94 192 HIS A CA 1
ATOM 1520 C C . HIS A 1 192 ? -2.426 -10.32 10.516 1 98.94 192 HIS A C 1
ATOM 1522 O O . HIS A 1 192 ? -2.512 -10.57 9.305 1 98.94 192 HIS A O 1
ATOM 1528 N N . ASN A 1 193 ? -3.428 -9.773 11.211 1 98.88 193 ASN A N 1
ATOM 1529 C CA . ASN A 1 193 ? -4.715 -9.367 10.664 1 98.88 193 ASN A CA 1
ATOM 1530 C C . ASN A 1 193 ? -4.676 -7.93 10.148 1 98.88 193 ASN A C 1
ATOM 1532 O O . ASN A 1 193 ? -4.648 -6.984 10.938 1 98.88 193 ASN A O 1
ATOM 1536 N N . ILE A 1 194 ? -4.707 -7.758 8.859 1 98.88 194 ILE A N 1
ATOM 1537 C CA . ILE A 1 194 ? -4.586 -6.438 8.25 1 98.88 194 ILE A CA 1
ATOM 1538 C C . ILE A 1 194 ? -5.977 -5.891 7.926 1 98.88 194 ILE A C 1
ATOM 1540 O O . ILE A 1 194 ? -6.727 -6.504 7.164 1 98.88 194 ILE A O 1
ATOM 1544 N N . HIS A 1 195 ? -6.289 -4.75 8.422 1 98.38 195 HIS A N 1
ATOM 1545 C CA . HIS A 1 195 ? -7.633 -4.199 8.289 1 98.38 195 HIS A CA 1
ATOM 1546 C C . HIS A 1 195 ? -7.609 -2.674 8.312 1 98.38 195 HIS A C 1
ATOM 1548 O O . HIS A 1 195 ? -6.535 -2.064 8.305 1 98.38 195 HIS A O 1
ATOM 1554 N N . LYS A 1 196 ? -8.734 -2.035 8.156 1 97.88 196 LYS A N 1
ATOM 1555 C CA . LYS A 1 196 ? -8.953 -0.597 8.281 1 97.88 196 LYS A CA 1
ATOM 1556 C C . LYS A 1 196 ? -10.242 -0.303 9.047 1 97.88 196 LYS A C 1
ATOM 1558 O O . LYS A 1 196 ? -11.086 0.453 8.578 1 97.88 196 LYS A O 1
ATOM 1563 N N . SER A 1 197 ? -10.383 -0.866 10.227 1 96.62 197 SER A N 1
ATOM 1564 C CA . SER A 1 197 ? -11.641 -0.864 10.969 1 96.62 197 SER A CA 1
ATOM 1565 C C . SER A 1 197 ? -11.906 0.497 11.602 1 96.62 197 SER A C 1
ATOM 1567 O O . SER A 1 197 ? -13.023 0.773 12.047 1 96.62 197 SER A O 1
ATOM 1569 N N . ASN A 1 198 ? -10.883 1.351 11.625 1 94.62 198 ASN A N 1
ATOM 1570 C CA . ASN A 1 198 ? -11.117 2.689 12.156 1 94.62 198 ASN A CA 1
ATOM 1571 C C . ASN A 1 198 ? -11.922 3.545 11.188 1 94.62 198 ASN A C 1
ATOM 1573 O O . ASN A 1 198 ? -12.445 4.594 11.562 1 94.62 198 ASN A O 1
ATOM 1577 N N . VAL A 1 199 ? -12.078 3.049 9.945 1 96.38 199 VAL A N 1
ATOM 1578 C CA . VAL A 1 199 ? -12.805 3.84 8.961 1 96.38 199 VAL A CA 1
ATOM 1579 C C . VAL A 1 199 ? -13.867 2.971 8.281 1 96.38 199 VAL A C 1
ATOM 1581 O O . VAL A 1 199 ? -15.008 3.402 8.102 1 96.38 199 VAL A O 1
ATOM 1584 N N . LEU A 1 200 ? -13.508 1.751 7.91 1 97.75 200 LEU A N 1
ATOM 1585 C CA . LEU A 1 200 ? -14.352 0.928 7.055 1 97.75 200 LEU A CA 1
ATOM 1586 C C . LEU A 1 200 ? -15.203 -0.03 7.883 1 97.75 200 LEU A C 1
ATOM 1588 O O . LEU A 1 200 ? -14.68 -0.746 8.742 1 97.75 200 LEU A O 1
ATOM 1592 N N . LYS A 1 201 ? -16.453 -0.149 7.551 1 97.31 201 LYS A N 1
ATOM 1593 C CA . LYS A 1 201 ? -17.344 -1.105 8.203 1 97.31 201 LYS A CA 1
ATOM 1594 C C . LYS A 1 201 ? -17.031 -2.533 7.766 1 97.31 201 LYS A C 1
ATOM 1596 O O . LYS A 1 201 ? -17.203 -3.475 8.547 1 97.31 201 LYS A O 1
ATOM 1601 N N . SER A 1 202 ? -16.578 -2.676 6.535 1 98.12 202 SER A N 1
ATOM 1602 C CA . SER A 1 202 ? -16.156 -3.994 6.07 1 98.12 202 SER A CA 1
ATOM 1603 C C . SER A 1 202 ? -15.07 -4.574 6.961 1 98.12 202 SER A C 1
ATOM 1605 O O . SER A 1 202 ? -15.07 -5.77 7.254 1 98.12 202 SER A O 1
ATOM 1607 N N . SER A 1 203 ? -14.188 -3.752 7.406 1 98 203 SER A N 1
ATOM 1608 C CA . SER A 1 203 ? -13.109 -4.191 8.289 1 98 203 SER A CA 1
ATOM 1609 C C . SER A 1 203 ? -13.633 -4.457 9.695 1 98 203 SER A C 1
ATOM 1611 O O . SER A 1 203 ? -13.031 -5.234 10.445 1 98 203 SER A O 1
ATOM 1613 N N . VAL A 1 204 ? -14.711 -3.719 10.086 1 97.31 204 VAL A N 1
ATOM 1614 C CA . VAL A 1 204 ? -15.328 -4.023 11.367 1 97.31 204 VAL A CA 1
ATOM 1615 C C . VAL A 1 204 ? -15.867 -5.453 11.359 1 97.31 204 VAL A C 1
ATOM 1617 O O . VAL A 1 204 ? -15.578 -6.238 12.258 1 97.31 204 VAL A O 1
ATOM 1620 N N . LEU A 1 205 ? -16.641 -5.797 10.328 1 98.62 205 LEU A N 1
ATOM 1621 C CA . LEU A 1 205 ? -17.141 -7.164 10.203 1 98.62 205 LEU A CA 1
ATOM 1622 C C . LEU A 1 205 ? -15.992 -8.156 10.078 1 98.62 205 LEU A C 1
ATOM 1624 O O . LEU A 1 205 ? -16.031 -9.234 10.672 1 98.62 205 LEU A O 1
ATOM 1628 N N . TRP A 1 206 ? -14.992 -7.805 9.305 1 98.75 206 TRP A N 1
ATOM 1629 C CA . TRP A 1 206 ? -13.789 -8.617 9.141 1 98.75 206 TRP A CA 1
ATOM 1630 C C . TRP A 1 206 ? -13.18 -8.969 10.484 1 98.75 206 TRP A C 1
ATOM 1632 O O . TRP A 1 206 ? -12.867 -10.133 10.75 1 98.75 206 TRP A O 1
ATOM 1642 N N . ASN A 1 207 ? -13.016 -7.969 11.344 1 98.06 207 ASN A N 1
ATOM 1643 C CA . ASN A 1 207 ? -12.406 -8.172 12.648 1 98.06 207 ASN A CA 1
ATOM 1644 C C . ASN A 1 207 ? -13.289 -9.023 13.555 1 98.06 207 ASN A C 1
ATOM 1646 O O . ASN A 1 207 ? -12.789 -9.828 14.344 1 98.06 207 ASN A O 1
ATOM 1650 N N . GLU A 1 208 ? -14.602 -8.789 13.445 1 98 208 GLU A N 1
ATOM 1651 C CA . GLU A 1 208 ? -15.523 -9.609 14.234 1 98 208 GLU A CA 1
ATOM 1652 C C . GLU A 1 208 ? -15.391 -11.086 13.883 1 98 208 GLU A C 1
ATOM 1654 O O . GLU A 1 208 ? -15.289 -11.938 14.766 1 98 208 GLU A O 1
ATOM 1659 N N . VAL A 1 209 ? -15.391 -11.367 12.617 1 98.81 209 VAL A N 1
ATOM 1660 C CA . VAL A 1 209 ? -15.281 -12.75 12.148 1 98.81 209 VAL A CA 1
ATOM 1661 C C . VAL A 1 209 ? -13.914 -13.312 12.508 1 98.81 209 VAL A C 1
ATOM 1663 O O . VAL A 1 209 ? -13.797 -14.477 12.898 1 98.81 209 VAL A O 1
ATOM 1666 N N . MET A 1 210 ? -12.852 -12.516 12.359 1 98.75 210 MET A N 1
ATOM 1667 C CA . MET A 1 210 ? -11.5 -12.898 12.758 1 98.75 210 MET A CA 1
ATOM 1668 C C . MET A 1 210 ? -11.477 -13.359 14.211 1 98.75 210 MET A C 1
ATOM 1670 O O . MET A 1 210 ? -10.898 -14.406 14.531 1 98.75 210 MET A O 1
ATOM 1674 N N . GLU A 1 211 ? -12.039 -12.609 15.109 1 98 211 GLU A N 1
ATOM 1675 C CA . GLU A 1 211 ? -12.055 -12.93 16.531 1 98 211 GLU A CA 1
ATOM 1676 C C . GLU A 1 211 ? -12.805 -14.234 16.797 1 98 211 GLU A C 1
ATOM 1678 O O . GLU A 1 211 ? -12.414 -15.023 17.656 1 98 211 GLU A O 1
ATOM 1683 N N . GLU A 1 212 ? -13.891 -14.43 16.031 1 98.75 212 GLU A N 1
ATOM 1684 C CA . GLU A 1 212 ? -14.664 -15.664 16.156 1 98.75 212 GLU A CA 1
ATOM 1685 C C . GLU A 1 212 ? -13.844 -16.875 15.719 1 98.75 212 GLU A C 1
ATOM 1687 O O . GLU A 1 212 ? -13.805 -17.891 16.422 1 98.75 212 GLU A O 1
ATOM 1692 N N . VAL A 1 213 ? -13.172 -16.781 14.609 1 98.94 213 VAL A N 1
ATOM 1693 C CA . VAL A 1 213 ? -12.414 -17.891 14.047 1 98.94 213 VAL A CA 1
ATOM 1694 C C . VAL A 1 213 ? -11.18 -18.156 14.898 1 98.94 213 VAL A C 1
ATOM 1696 O O . VAL A 1 213 ? -10.766 -19.312 15.062 1 98.94 213 VAL A O 1
ATOM 1699 N N . ALA A 1 214 ? -10.578 -17.125 15.445 1 98.81 214 ALA A N 1
ATOM 1700 C CA . ALA A 1 214 ? -9.359 -17.234 16.25 1 98.81 214 ALA A CA 1
ATOM 1701 C C . ALA A 1 214 ? -9.555 -18.188 17.422 1 98.81 214 ALA A C 1
ATOM 1703 O O . ALA A 1 214 ? -8.609 -18.859 17.828 1 98.81 214 ALA A O 1
ATOM 1704 N N . LYS A 1 215 ? -10.734 -18.297 17.922 1 98.69 215 LYS A N 1
ATOM 1705 C CA . LYS A 1 215 ? -11.039 -19.172 19.047 1 98.69 215 LYS A CA 1
ATOM 1706 C C . LYS A 1 215 ? -10.789 -20.625 18.688 1 98.69 215 LYS A C 1
ATOM 1708 O O . LYS A 1 215 ? -10.531 -21.453 19.578 1 98.69 215 LYS A O 1
ATOM 1713 N N . GLU A 1 216 ? -10.891 -20.938 17.469 1 98.69 216 GLU A N 1
ATOM 1714 C CA . GLU A 1 216 ? -10.68 -22.297 17.016 1 98.69 216 GLU A CA 1
ATOM 1715 C C . GLU A 1 216 ? -9.195 -22.609 16.844 1 98.69 216 GLU A C 1
ATOM 1717 O O . GLU A 1 216 ? -8.812 -23.766 16.641 1 98.69 216 GLU A O 1
ATOM 1722 N N . TYR A 1 217 ? -8.336 -21.625 16.891 1 98.81 217 TYR A N 1
ATOM 1723 C CA . TYR A 1 217 ? -6.891 -21.766 16.719 1 98.81 217 TYR A CA 1
ATOM 1724 C C . TYR A 1 217 ? -6.148 -21.109 17.875 1 98.81 217 TYR A C 1
ATOM 1726 O O . TYR A 1 217 ? -5.363 -20.172 17.672 1 98.81 217 TYR A O 1
ATOM 1734 N N . PRO A 1 218 ? -6.223 -21.578 19.062 1 98.25 218 PRO A N 1
ATOM 1735 C CA . PRO A 1 218 ? -5.715 -20.906 20.25 1 98.25 218 PRO A CA 1
ATOM 1736 C C . PRO A 1 218 ? -4.191 -20.828 20.281 1 98.25 218 PRO A C 1
ATOM 1738 O O . PRO A 1 218 ? -3.623 -20.016 21.031 1 98.25 218 PRO A O 1
ATOM 1741 N N . ASP A 1 219 ? -3.541 -21.609 19.484 1 98.31 219 ASP A N 1
ATOM 1742 C CA . ASP A 1 219 ? -2.082 -21.625 19.5 1 98.31 219 ASP A CA 1
ATOM 1743 C C . ASP A 1 219 ? -1.508 -20.562 18.562 1 98.31 219 ASP A C 1
ATOM 1745 O O . ASP A 1 219 ? -0.301 -20.328 18.562 1 98.31 219 ASP A O 1
ATOM 1749 N N . VAL A 1 220 ? -2.344 -19.969 17.734 1 98.88 220 VAL A N 1
ATOM 1750 C CA . VAL A 1 220 ? -1.895 -18.953 16.797 1 98.88 220 VAL A CA 1
ATOM 1751 C C . VAL A 1 220 ? -2.072 -17.562 17.406 1 98.88 220 VAL A C 1
ATOM 1753 O O . VAL A 1 220 ? -3.18 -17.188 17.812 1 98.88 220 VAL A O 1
ATOM 1756 N N . LYS A 1 221 ? -0.992 -16.797 17.547 1 98.81 221 LYS A N 1
ATOM 1757 C CA . LYS A 1 221 ? -1.059 -15.414 18 1 98.81 221 LYS A CA 1
ATOM 1758 C C . LYS A 1 221 ? -1.528 -14.5 16.875 1 98.81 221 LYS A C 1
ATOM 1760 O O . LYS A 1 221 ? -0.988 -14.539 15.773 1 98.81 221 LYS A O 1
ATOM 1765 N N . VAL A 1 222 ? -2.559 -13.727 17.188 1 98.62 222 VAL A N 1
ATOM 1766 C CA . VAL A 1 222 ? -3.078 -12.773 16.203 1 98.62 222 VAL A CA 1
ATOM 1767 C C . VAL A 1 222 ? -2.59 -11.367 16.547 1 98.62 222 VAL A C 1
ATOM 1769 O O . VAL A 1 222 ? -2.703 -10.922 17.688 1 98.62 222 VAL A O 1
ATOM 1772 N N . VAL A 1 223 ? -2.021 -10.68 15.625 1 98.12 223 VAL A N 1
ATOM 1773 C CA . VAL A 1 223 ? -1.624 -9.289 15.758 1 98.12 223 VAL A CA 1
ATOM 1774 C C . VAL A 1 223 ? -2.393 -8.43 14.75 1 98.12 223 VAL A C 1
ATOM 1776 O O . VAL A 1 223 ? -2.334 -8.68 13.547 1 98.12 223 VAL A O 1
ATOM 1779 N N . ASN A 1 224 ? -3.092 -7.43 15.211 1 97.12 224 ASN A N 1
ATOM 1780 C CA . ASN A 1 224 ? -3.891 -6.562 14.352 1 97.12 224 ASN A CA 1
ATOM 1781 C C . ASN A 1 224 ? -3.082 -5.367 13.852 1 97.12 224 ASN A C 1
ATOM 1783 O O . ASN A 1 224 ? -2.355 -4.738 14.625 1 97.12 224 ASN A O 1
ATOM 1787 N N . PHE A 1 225 ? -3.207 -5.086 12.531 1 96.44 225 PHE A N 1
ATOM 1788 C CA . PHE A 1 225 ? -2.562 -3.947 11.891 1 96.44 225 PHE A CA 1
ATOM 1789 C C . PHE A 1 225 ? -3.549 -3.189 11.008 1 96.44 225 PHE A C 1
ATOM 1791 O O . PHE A 1 225 ? -4.309 -3.797 10.25 1 96.44 225 PHE A O 1
ATOM 1798 N N . LEU A 1 226 ? -3.502 -1.895 11.18 1 97.31 226 LEU A N 1
ATOM 1799 C CA . LEU A 1 226 ? -4.121 -1.105 10.117 1 97.31 226 LEU A CA 1
ATOM 1800 C C . LEU A 1 226 ? -3.326 -1.22 8.82 1 97.31 226 LEU A C 1
ATOM 1802 O O . LEU A 1 226 ? -2.096 -1.288 8.844 1 97.31 226 LEU A O 1
ATOM 1806 N N . VAL A 1 227 ? -4.008 -1.188 7.695 1 98.69 227 VAL A N 1
ATOM 1807 C CA . VAL A 1 227 ? -3.391 -1.469 6.402 1 98.69 227 VAL A CA 1
ATOM 1808 C C . VAL A 1 227 ? -2.307 -0.434 6.109 1 98.69 227 VAL A C 1
ATOM 1810 O O . VAL A 1 227 ? -1.247 -0.769 5.574 1 98.69 227 VAL A O 1
ATOM 1813 N N . ASP A 1 228 ? -2.574 0.843 6.395 1 98 228 ASP A N 1
ATOM 1814 C CA . ASP A 1 228 ? -1.581 1.887 6.156 1 98 228 ASP A CA 1
ATOM 1815 C C . ASP A 1 228 ? -0.36 1.698 7.055 1 98 228 ASP A C 1
ATOM 1817 O O . ASP A 1 228 ? 0.777 1.866 6.609 1 98 228 ASP A O 1
ATOM 1821 N N . ALA A 1 229 ? -0.556 1.3 8.328 1 97.19 229 ALA A N 1
ATOM 1822 C CA . ALA A 1 229 ? 0.546 0.992 9.234 1 97.19 229 ALA A CA 1
ATOM 1823 C C . ALA A 1 229 ? 1.337 -0.219 8.75 1 97.19 229 ALA A C 1
ATOM 1825 O O . ALA A 1 229 ? 2.557 -0.279 8.914 1 97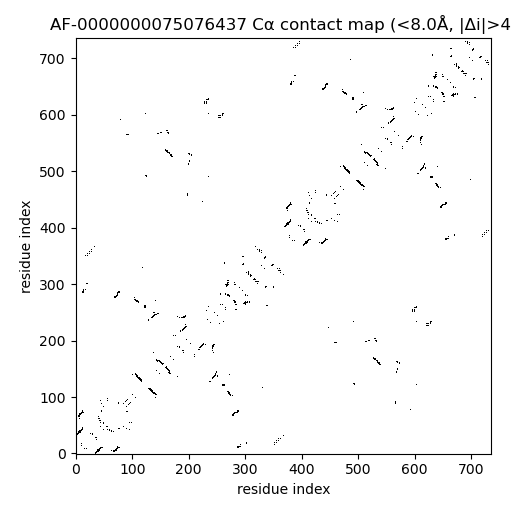.19 229 ALA A O 1
ATOM 1826 N N . ALA A 1 230 ? 0.624 -1.174 8.227 1 98.69 230 ALA A N 1
ATOM 1827 C CA . ALA A 1 230 ? 1.289 -2.355 7.684 1 98.69 230 ALA A CA 1
ATOM 1828 C C . ALA A 1 230 ? 2.209 -1.98 6.523 1 98.69 230 ALA A C 1
ATOM 1830 O O . ALA A 1 230 ? 3.295 -2.547 6.379 1 98.69 230 ALA A O 1
ATOM 1831 N N . ALA A 1 231 ? 1.749 -1.063 5.684 1 98.81 231 ALA A N 1
ATOM 1832 C CA . ALA A 1 231 ? 2.584 -0.593 4.582 1 98.81 231 ALA A CA 1
ATOM 1833 C C . ALA A 1 231 ? 3.885 0.014 5.102 1 98.81 231 ALA A C 1
ATOM 1835 O O . ALA A 1 231 ? 4.953 -0.21 4.527 1 98.81 231 ALA A O 1
ATOM 1836 N N . THR A 1 232 ? 3.822 0.755 6.168 1 98.56 232 THR A N 1
ATOM 1837 C CA . THR A 1 232 ? 5 1.323 6.82 1 98.56 232 THR A CA 1
ATOM 1838 C C . THR A 1 232 ? 5.898 0.219 7.371 1 98.56 232 THR A C 1
ATOM 1840 O O . THR A 1 232 ? 7.109 0.225 7.141 1 98.56 232 THR A O 1
ATOM 1843 N N . ALA A 1 233 ? 5.305 -0.707 8.055 1 98.44 233 ALA A N 1
ATOM 1844 C CA . ALA A 1 233 ? 6.051 -1.755 8.75 1 98.44 233 ALA A CA 1
ATOM 1845 C C . ALA A 1 233 ? 6.77 -2.664 7.758 1 98.44 233 ALA A C 1
ATOM 1847 O O . ALA A 1 233 ? 7.859 -3.168 8.047 1 98.44 233 ALA A O 1
ATOM 1848 N N . LEU A 1 234 ? 6.172 -2.848 6.582 1 98.81 234 LEU A N 1
ATOM 1849 C CA . LEU A 1 234 ? 6.809 -3.66 5.551 1 98.81 234 LEU A CA 1
ATOM 1850 C C . LEU A 1 234 ? 8.133 -3.041 5.109 1 98.81 234 LEU A C 1
ATOM 1852 O O . LEU A 1 234 ? 9.047 -3.756 4.691 1 98.81 234 LEU A O 1
ATOM 1856 N N . CYS A 1 235 ? 8.266 -1.751 5.199 1 98.44 235 CYS A N 1
ATOM 1857 C CA . CYS A 1 235 ? 9.516 -1.076 4.867 1 98.44 235 CYS A CA 1
ATOM 1858 C C . CYS A 1 235 ? 10.508 -1.167 6.02 1 98.44 235 CYS A C 1
ATOM 1860 O O . CYS A 1 235 ? 11.703 -1.412 5.801 1 98.44 235 CYS A O 1
ATOM 1862 N N . LEU A 1 236 ? 10.031 -1.042 7.238 1 97.62 236 LEU A N 1
ATOM 1863 C CA . LEU A 1 236 ? 10.906 -0.785 8.375 1 97.62 236 LEU A CA 1
ATOM 1864 C C . LEU A 1 236 ? 11.305 -2.088 9.062 1 97.62 236 LEU A C 1
ATOM 1866 O O . LEU A 1 236 ? 12.391 -2.184 9.633 1 97.62 236 LEU A O 1
ATOM 1870 N N . ASN A 1 237 ? 10.391 -3.014 9.078 1 97.56 237 ASN A N 1
ATOM 1871 C CA . ASN A 1 237 ? 10.586 -4.262 9.812 1 97.56 237 ASN A CA 1
ATOM 1872 C C . ASN A 1 237 ? 9.781 -5.402 9.195 1 97.56 237 ASN A C 1
ATOM 1874 O O . ASN A 1 237 ? 8.945 -6.008 9.859 1 97.56 237 ASN A O 1
ATOM 1878 N N . PRO A 1 238 ? 10.156 -5.742 7.949 1 98.5 238 PRO A N 1
ATOM 1879 C CA . PRO A 1 238 ? 9.375 -6.773 7.266 1 98.5 238 PRO A CA 1
ATOM 1880 C C . PRO A 1 238 ? 9.5 -8.148 7.926 1 98.5 238 PRO A C 1
ATOM 1882 O O . PRO A 1 238 ? 8.594 -8.977 7.801 1 98.5 238 PRO A O 1
ATOM 1885 N N . THR A 1 239 ? 10.508 -8.461 8.711 1 98.25 239 THR A N 1
ATOM 1886 C CA . THR A 1 239 ? 10.781 -9.773 9.273 1 98.25 239 THR A CA 1
ATOM 1887 C C . THR A 1 239 ? 9.859 -10.07 10.453 1 98.25 239 THR A C 1
ATOM 1889 O O . THR A 1 239 ? 9.766 -11.211 10.906 1 98.25 239 THR A O 1
ATOM 1892 N N . GLN A 1 240 ? 9.148 -9.047 10.914 1 98.44 240 GLN A N 1
ATOM 1893 C CA . GLN A 1 240 ? 8.219 -9.266 12.016 1 98.44 240 GLN A CA 1
ATOM 1894 C C . GLN A 1 240 ? 7.016 -10.094 11.562 1 98.44 240 GLN A C 1
ATOM 1896 O O . GLN A 1 240 ? 6.336 -10.711 12.391 1 98.44 240 GLN A O 1
ATOM 1901 N N . PHE A 1 241 ? 6.77 -10.062 10.273 1 98.75 241 PHE A N 1
ATOM 1902 C CA . PHE A 1 241 ? 5.578 -10.703 9.742 1 98.75 241 PHE A CA 1
ATOM 1903 C C . PHE A 1 241 ? 5.832 -12.188 9.477 1 98.75 241 PHE A C 1
ATOM 1905 O O . PHE A 1 241 ? 6.969 -12.586 9.219 1 98.75 241 PHE A O 1
ATOM 1912 N N . ASP A 1 242 ? 4.797 -13.008 9.586 1 98.81 242 ASP A N 1
ATOM 1913 C CA . ASP A 1 242 ? 4.801 -14.414 9.203 1 98.81 242 ASP A CA 1
ATOM 1914 C C . ASP A 1 242 ? 3.707 -14.703 8.18 1 98.81 242 ASP A C 1
ATOM 1916 O O . ASP A 1 242 ? 3.961 -14.688 6.969 1 98.81 242 ASP A O 1
ATOM 1920 N N . VAL A 1 243 ? 2.465 -14.742 8.617 1 98.94 243 VAL A N 1
ATOM 1921 C CA . VAL A 1 243 ? 1.312 -14.805 7.723 1 98.94 243 VAL A CA 1
ATOM 1922 C C . VAL A 1 243 ? 0.484 -13.531 7.855 1 98.94 243 VAL A C 1
ATOM 1924 O O . VAL A 1 243 ? 0.171 -13.102 8.969 1 98.94 243 VAL A O 1
ATOM 1927 N N . MET A 1 244 ? 0.205 -12.891 6.773 1 98.94 244 MET A N 1
ATOM 1928 C CA . MET A 1 244 ? -0.667 -11.719 6.73 1 98.94 244 MET A CA 1
ATOM 1929 C C . MET A 1 244 ? -1.967 -12.031 6 1 98.94 244 MET A C 1
ATOM 1931 O O . MET A 1 244 ? -1.943 -12.508 4.863 1 98.94 244 MET A O 1
ATOM 1935 N N . VAL A 1 245 ? -3.098 -11.766 6.605 1 99 245 VAL A N 1
ATOM 1936 C CA . VAL A 1 245 ? -4.375 -11.984 5.938 1 99 245 VAL A CA 1
ATOM 1937 C C . VAL A 1 245 ? -5.102 -10.656 5.758 1 99 245 VAL A C 1
ATOM 1939 O O . VAL A 1 245 ? -5.066 -9.797 6.645 1 99 245 VAL A O 1
ATOM 1942 N N . MET A 1 246 ? -5.684 -10.453 4.605 1 98.88 246 MET A N 1
ATOM 1943 C CA . MET A 1 246 ? -6.324 -9.172 4.316 1 98.88 246 MET A CA 1
ATOM 1944 C C . MET A 1 246 ? -7.324 -9.312 3.172 1 98.88 246 MET A C 1
ATOM 1946 O O . MET A 1 246 ? -7.359 -10.344 2.492 1 98.88 246 MET A O 1
ATOM 1950 N N . GLU A 1 247 ? -8.156 -8.352 3 1 98.75 247 GLU A N 1
ATOM 1951 C CA . GLU A 1 247 ? -9.148 -8.336 1.933 1 98.75 247 GLU A CA 1
ATOM 1952 C C . GLU A 1 247 ? -8.508 -8.039 0.582 1 98.75 247 GLU A C 1
ATOM 1954 O O . GLU A 1 247 ? -7.305 -7.766 0.507 1 98.75 247 GLU A O 1
ATOM 1959 N N . ASN A 1 248 ? -9.219 -8.023 -0.454 1 98.75 248 ASN A N 1
ATOM 1960 C CA . ASN A 1 248 ? -8.812 -8.117 -1.854 1 98.75 248 ASN A CA 1
ATOM 1961 C C . ASN A 1 248 ? -7.918 -6.945 -2.254 1 98.75 248 ASN A C 1
ATOM 1963 O O . ASN A 1 248 ? -6.75 -7.141 -2.592 1 98.75 248 ASN A O 1
ATOM 1967 N N . MET A 1 249 ? -8.352 -5.77 -2.102 1 98.56 249 MET A N 1
ATOM 1968 C CA . MET A 1 249 ? -7.594 -4.598 -2.529 1 98.56 249 MET A CA 1
ATOM 1969 C C . MET A 1 249 ? -6.34 -4.422 -1.675 1 98.56 249 MET A C 1
ATOM 1971 O O . MET A 1 249 ? -5.273 -4.09 -2.193 1 98.56 249 MET A O 1
ATOM 1975 N N . PHE A 1 250 ? -6.465 -4.645 -0.351 1 98.81 250 PHE A N 1
ATOM 1976 C CA . PHE A 1 250 ? -5.309 -4.559 0.536 1 98.81 250 PHE A CA 1
ATOM 1977 C C . PHE A 1 250 ? -4.215 -5.523 0.096 1 98.81 250 PHE A C 1
ATOM 1979 O O . PHE A 1 250 ? -3.051 -5.137 -0.019 1 98.81 250 PHE A O 1
ATOM 1986 N N . GLY A 1 251 ? -4.652 -6.734 -0.213 1 98.75 251 GLY A N 1
ATOM 1987 C CA . GLY A 1 251 ? -3.699 -7.742 -0.637 1 98.75 251 GLY A CA 1
ATOM 1988 C C . GLY A 1 251 ? -3.043 -7.426 -1.968 1 98.75 251 GLY A C 1
ATOM 1989 O O . GLY A 1 251 ? -1.87 -7.738 -2.18 1 98.75 251 GLY A O 1
ATOM 1990 N N . ASP A 1 252 ? -3.803 -6.82 -2.855 1 98.5 252 ASP A N 1
ATOM 1991 C CA . ASP A 1 252 ? -3.281 -6.406 -4.152 1 98.5 252 ASP A CA 1
ATOM 1992 C C . ASP A 1 252 ? -2.143 -5.402 -3.994 1 98.5 252 ASP A C 1
ATOM 1994 O O . ASP A 1 252 ? -1.063 -5.582 -4.562 1 98.5 252 ASP A O 1
ATOM 1998 N N . ILE A 1 253 ? -2.318 -4.457 -3.16 1 98.81 253 ILE A N 1
ATOM 1999 C CA . ILE A 1 253 ? -1.374 -3.357 -3.004 1 98.81 253 ILE A CA 1
ATOM 2000 C C . ILE A 1 253 ? -0.181 -3.814 -2.168 1 98.81 253 ILE A C 1
ATOM 2002 O O . ILE A 1 253 ? 0.971 -3.652 -2.578 1 98.81 253 ILE A O 1
ATOM 2006 N N . LEU A 1 254 ? -0.398 -4.461 -1.039 1 98.88 254 LEU A N 1
ATOM 2007 C CA . LEU A 1 254 ? 0.681 -4.773 -0.108 1 98.88 254 LEU A CA 1
ATOM 2008 C C . LEU A 1 254 ? 1.529 -5.93 -0.625 1 98.88 254 LEU A C 1
ATOM 2010 O O . LEU A 1 254 ? 2.73 -5.996 -0.356 1 98.88 254 LEU A O 1
ATOM 2014 N N . SER A 1 255 ? 0.929 -6.855 -1.397 1 98.69 255 SER A N 1
ATOM 2015 C CA . SER A 1 255 ? 1.763 -7.922 -1.94 1 98.69 255 SER A CA 1
ATOM 2016 C C . SER A 1 255 ? 2.721 -7.391 -3 1 98.69 255 SER A C 1
ATOM 2018 O O . SER A 1 255 ? 3.859 -7.852 -3.105 1 98.69 255 SER A O 1
ATOM 2020 N N . ASP A 1 256 ? 2.27 -6.445 -3.824 1 98.62 256 ASP A N 1
ATOM 2021 C CA . ASP A 1 256 ? 3.178 -5.82 -4.781 1 98.62 256 ASP A CA 1
ATOM 2022 C C . ASP A 1 256 ? 4.262 -5.02 -4.062 1 98.62 256 ASP A C 1
ATOM 2024 O O . ASP A 1 256 ? 5.41 -4.973 -4.516 1 98.62 256 ASP A O 1
ATOM 2028 N N . GLN A 1 257 ? 3.869 -4.371 -2.943 1 98.88 257 GLN A N 1
ATOM 2029 C CA . GLN A 1 257 ? 4.898 -3.771 -2.1 1 98.88 257 GLN A CA 1
ATOM 2030 C C . GLN A 1 257 ? 5.902 -4.816 -1.629 1 98.88 257 GLN A C 1
ATOM 2032 O O . GLN A 1 257 ? 7.109 -4.555 -1.591 1 98.88 257 GLN A O 1
ATOM 2037 N N . GLY A 1 258 ? 5.434 -6.008 -1.232 1 98.69 258 GLY A N 1
ATOM 2038 C CA . GLY A 1 258 ? 6.324 -7.098 -0.867 1 98.69 258 GLY A CA 1
ATOM 2039 C C . GLY A 1 258 ? 7.355 -7.41 -1.935 1 98.69 258 GLY A C 1
ATOM 2040 O O . GLY A 1 258 ? 8.539 -7.574 -1.634 1 98.69 258 GLY A O 1
ATOM 2041 N N . GLY A 1 259 ? 6.891 -7.488 -3.201 1 98.38 259 GLY A N 1
ATOM 2042 C CA . GLY A 1 259 ? 7.82 -7.68 -4.301 1 98.38 259 GLY A CA 1
ATOM 2043 C C . GLY A 1 259 ? 8.844 -6.566 -4.414 1 98.38 259 GLY A C 1
ATOM 2044 O O . GLY A 1 259 ? 10.016 -6.824 -4.711 1 98.38 259 GLY A O 1
ATOM 2045 N N . GLY A 1 260 ? 8.391 -5.344 -4.191 1 98.38 260 GLY A N 1
ATOM 2046 C CA . GLY A 1 260 ? 9.305 -4.219 -4.168 1 98.38 260 GLY A CA 1
ATOM 2047 C C . GLY A 1 260 ? 10.383 -4.348 -3.105 1 98.38 260 GLY A C 1
ATOM 2048 O O . GLY A 1 260 ? 11.547 -4.043 -3.355 1 98.38 260 GLY A O 1
ATOM 2049 N N . ILE A 1 261 ? 10 -4.793 -1.962 1 98 261 ILE A N 1
ATOM 2050 C CA . ILE A 1 261 ? 10.898 -4.973 -0.83 1 98 261 ILE A CA 1
ATOM 2051 C C . ILE A 1 261 ? 11.938 -6.043 -1.163 1 98 261 ILE A C 1
ATOM 2053 O O . ILE A 1 261 ? 13.094 -5.945 -0.744 1 98 261 ILE A O 1
ATOM 2057 N N . LEU A 1 262 ? 11.523 -7.027 -1.957 1 97.75 262 LEU A N 1
ATOM 2058 C CA . LEU A 1 262 ? 12.445 -8.094 -2.334 1 97.75 262 LEU A CA 1
ATOM 2059 C C . LEU A 1 262 ? 13.438 -7.609 -3.385 1 97.75 262 LEU A C 1
ATOM 2061 O O . LEU A 1 262 ? 14.562 -8.109 -3.457 1 97.75 262 LEU A O 1
ATOM 2065 N N . GLY A 1 263 ? 12.984 -6.762 -4.207 1 97.38 263 GLY A N 1
ATOM 2066 C CA . GLY A 1 263 ? 13.852 -6.238 -5.246 1 97.38 263 GLY A CA 1
ATOM 2067 C C . GLY A 1 263 ? 13.25 -6.34 -6.633 1 97.38 263 GLY A C 1
ATOM 2068 O O . GLY A 1 263 ? 13.75 -5.715 -7.574 1 97.38 263 GLY A O 1
ATOM 2069 N N . SER A 1 264 ? 12.25 -7.18 -6.715 1 97.38 264 SER A N 1
ATOM 2070 C CA . SER A 1 264 ? 11.609 -7.363 -8.016 1 97.38 264 SER A CA 1
ATOM 2071 C C . SER A 1 264 ? 10.297 -8.125 -7.883 1 97.38 264 SER A C 1
ATOM 2073 O O . SER A 1 264 ? 10.195 -9.078 -7.109 1 97.38 264 SER A O 1
ATOM 2075 N N . LEU A 1 265 ? 9.305 -7.734 -8.68 1 97 265 LEU A N 1
ATOM 2076 C CA . LEU A 1 265 ? 8.086 -8.531 -8.766 1 97 265 LEU A CA 1
ATOM 2077 C C . LEU A 1 265 ? 8.352 -9.859 -9.461 1 97 265 LEU A C 1
ATOM 2079 O O . LEU A 1 265 ? 7.543 -10.789 -9.367 1 97 265 LEU A O 1
ATOM 2083 N N . GLY A 1 266 ? 9.469 -9.93 -10.133 1 97.5 266 GLY A N 1
ATOM 2084 C CA . GLY A 1 266 ? 9.852 -11.172 -10.773 1 97.5 266 GLY A CA 1
ATOM 2085 C C . GLY A 1 266 ? 10.117 -12.297 -9.789 1 97.5 266 GLY A C 1
ATOM 2086 O O . GLY A 1 266 ? 10.172 -13.469 -10.18 1 97.5 266 GLY A O 1
ATOM 2087 N N . LEU A 1 267 ? 10.211 -11.977 -8.57 1 98 267 LEU A N 1
ATOM 2088 C CA . LEU A 1 267 ? 10.508 -12.961 -7.535 1 98 267 LEU A CA 1
ATOM 2089 C C . LEU A 1 267 ? 9.234 -13.43 -6.844 1 98 267 LEU A C 1
ATOM 2091 O O . LEU A 1 267 ? 9.297 -14.148 -5.844 1 98 267 LEU A O 1
ATOM 2095 N N . MET A 1 268 ? 8.047 -13.062 -7.395 1 98.31 268 MET A N 1
ATOM 2096 C CA . MET A 1 268 ? 6.812 -13.234 -6.645 1 98.31 268 MET A CA 1
ATOM 2097 C C . MET A 1 268 ? 5.891 -14.242 -7.332 1 98.31 268 MET A C 1
ATOM 2099 O O . MET A 1 268 ? 5.035 -13.859 -8.133 1 98.31 268 MET A O 1
ATOM 2103 N N . PRO A 1 269 ? 5.953 -15.562 -6.969 1 98.69 269 PRO A N 1
ATOM 2104 C CA . PRO A 1 269 ? 4.93 -16.516 -7.41 1 98.69 269 PRO A CA 1
ATOM 2105 C C . PRO A 1 269 ? 3.635 -16.406 -6.609 1 98.69 269 PRO A C 1
ATOM 2107 O O . PRO A 1 269 ? 3.594 -15.711 -5.59 1 98.69 269 PRO A O 1
ATOM 2110 N N . SER A 1 270 ? 2.572 -17.016 -7.098 1 98.81 270 SER A N 1
ATOM 2111 C CA . SER A 1 270 ? 1.353 -17.031 -6.297 1 98.81 270 SER A CA 1
ATOM 2112 C C . SER A 1 270 ? 0.496 -18.25 -6.617 1 98.81 270 SER A C 1
ATOM 2114 O O . SER A 1 270 ? 0.648 -18.875 -7.676 1 98.81 270 SER A O 1
ATOM 2116 N N . ALA A 1 271 ? -0.286 -18.641 -5.73 1 98.88 271 ALA A N 1
ATOM 2117 C CA . ALA A 1 271 ? -1.306 -19.672 -5.852 1 98.88 271 ALA A CA 1
ATOM 2118 C C . ALA A 1 271 ? -2.695 -19.109 -5.559 1 98.88 271 ALA A C 1
ATOM 2120 O O . ALA A 1 271 ? -2.9 -18.438 -4.547 1 98.88 271 ALA A O 1
ATOM 2121 N N . CYS A 1 272 ? -3.58 -19.297 -6.445 1 98.88 272 CYS A N 1
ATOM 2122 C CA . CYS A 1 272 ? -4.988 -18.953 -6.262 1 98.88 272 CYS A CA 1
ATOM 2123 C C . CYS A 1 272 ? -5.836 -20.219 -6.137 1 98.88 272 CYS A C 1
ATOM 2125 O O . CYS A 1 272 ? -6.062 -20.922 -7.125 1 98.88 272 CYS A O 1
ATOM 2127 N N . ILE A 1 273 ? -6.363 -20.453 -4.957 1 98.75 273 ILE A N 1
ATOM 2128 C CA . ILE A 1 273 ? -6.926 -21.766 -4.629 1 98.75 273 ILE A CA 1
ATOM 2129 C C . ILE A 1 273 ? -8.422 -21.625 -4.363 1 98.75 273 ILE A C 1
ATOM 2131 O O . ILE A 1 273 ? -8.852 -20.734 -3.637 1 98.75 273 ILE A O 1
ATOM 2135 N N . GLY A 1 274 ? -9.195 -22.406 -5.039 1 98.25 274 GLY A N 1
ATOM 2136 C CA . GLY A 1 274 ? -10.617 -22.578 -4.793 1 98.25 274 GLY A CA 1
ATOM 2137 C C . GLY A 1 274 ? -10.977 -23.984 -4.336 1 98.25 274 GLY A C 1
ATOM 2138 O O . GLY A 1 274 ? -10.094 -24.812 -4.109 1 98.25 274 GLY A O 1
ATOM 2139 N N . PRO A 1 275 ? -12.273 -24.219 -4.105 1 97.12 275 PRO A N 1
ATOM 2140 C CA . PRO A 1 275 ? -12.703 -25.531 -3.633 1 97.12 275 PRO A CA 1
ATOM 2141 C C . PRO A 1 275 ? -12.438 -26.641 -4.656 1 97.12 275 PRO A C 1
ATOM 2143 O O . PRO A 1 275 ? -12.094 -27.766 -4.281 1 97.12 275 PRO A O 1
ATOM 2146 N N . ASP A 1 276 ? -12.555 -26.328 -5.957 1 96.06 276 ASP A N 1
ATOM 2147 C CA . ASP A 1 276 ? -12.516 -27.375 -6.961 1 96.06 276 ASP A CA 1
ATOM 2148 C C . ASP A 1 276 ? -11.391 -27.141 -7.969 1 96.06 276 ASP A C 1
ATOM 2150 O O . ASP A 1 276 ? -10.984 -28.062 -8.688 1 96.06 276 ASP A O 1
ATOM 2154 N N . LYS A 1 277 ? -10.922 -25.922 -8.047 1 98 277 LYS A N 1
ATOM 2155 C CA . LYS A 1 277 ? -9.938 -25.531 -9.047 1 98 277 LYS A CA 1
ATOM 2156 C C . LYS A 1 277 ? -8.914 -24.562 -8.461 1 98 277 LYS A C 1
ATOM 2158 O O . LYS A 1 277 ? -9.219 -23.828 -7.52 1 98 277 LYS A O 1
ATOM 2163 N N . ALA A 1 278 ? -7.727 -24.641 -8.914 1 98.81 278 ALA A N 1
ATOM 2164 C CA . ALA A 1 278 ? -6.672 -23.703 -8.547 1 98.81 278 ALA A CA 1
ATOM 2165 C C . ALA A 1 278 ? -5.898 -23.234 -9.773 1 98.81 278 ALA A C 1
ATOM 2167 O O . ALA A 1 278 ? -5.832 -23.938 -10.781 1 98.81 278 ALA A O 1
ATOM 2168 N N . TYR A 1 279 ? -5.441 -22.078 -9.719 1 98.88 279 TYR A N 1
ATOM 2169 C CA . TYR A 1 279 ? -4.496 -21.641 -10.742 1 98.88 279 TYR A CA 1
ATOM 2170 C C . TYR A 1 279 ? -3.285 -20.953 -10.109 1 98.88 279 TYR A C 1
ATOM 2172 O O . TYR A 1 279 ? -3.338 -20.531 -8.953 1 98.88 279 TYR A O 1
ATOM 2180 N N . TYR A 1 280 ? -2.191 -21 -10.773 1 98.94 280 TYR A N 1
ATOM 2181 C CA . TYR A 1 280 ? -0.881 -20.531 -10.328 1 98.94 280 TYR A CA 1
ATOM 2182 C C . TYR A 1 280 ? -0.304 -19.516 -11.312 1 98.94 280 TYR A C 1
ATOM 2184 O O . TYR A 1 280 ? -0.402 -19.703 -12.523 1 98.94 280 TYR A O 1
ATOM 2192 N N . GLU A 1 281 ? 0.207 -18.453 -10.734 1 98.81 281 GLU A N 1
ATOM 2193 C CA . GLU A 1 281 ? 0.619 -17.344 -11.602 1 98.81 281 GLU A CA 1
ATOM 2194 C C . GLU A 1 281 ? 1.676 -16.469 -10.922 1 98.81 281 GLU A C 1
ATOM 2196 O O . GLU A 1 281 ? 1.756 -16.438 -9.695 1 98.81 281 GLU A O 1
ATOM 2201 N N . PRO A 1 282 ? 2.543 -15.734 -11.742 1 98.44 282 PRO A N 1
ATOM 2202 C CA . PRO A 1 282 ? 3.299 -14.625 -11.156 1 98.44 282 PRO A CA 1
ATOM 2203 C C . PRO A 1 282 ? 2.398 -13.516 -10.617 1 98.44 282 PRO A C 1
ATOM 2205 O O . PRO A 1 282 ? 1.295 -13.312 -11.133 1 98.44 282 PRO A O 1
ATOM 2208 N N . SER A 1 283 ? 2.855 -12.758 -9.68 1 96.06 283 SER A N 1
ATOM 2209 C CA . SER A 1 283 ? 2.084 -11.656 -9.117 1 96.06 283 SER A CA 1
ATOM 2210 C C . SER A 1 283 ? 2.252 -10.391 -9.945 1 96.06 283 SER A C 1
ATOM 2212 O O . SER A 1 283 ? 1.53 -9.406 -9.75 1 96.06 283 SER A O 1
ATOM 2214 N N . HIS A 1 284 ? 3.215 -10.445 -10.898 1 95.5 284 HIS A N 1
ATOM 2215 C CA . HIS A 1 284 ? 3.49 -9.234 -11.664 1 95.5 284 HIS A CA 1
ATOM 2216 C C . HIS A 1 284 ? 2.658 -9.195 -12.945 1 95.5 284 HIS A C 1
ATOM 2218 O O . HIS A 1 284 ? 2.049 -10.195 -13.328 1 95.5 284 HIS A O 1
ATOM 2224 N N . GLY A 1 285 ? 2.617 -8.039 -13.57 1 94.44 285 GLY A N 1
ATOM 2225 C CA . GLY A 1 285 ? 1.893 -7.852 -14.812 1 94.44 285 GLY A CA 1
ATOM 2226 C C . GLY A 1 285 ? 2.684 -8.281 -16.031 1 94.44 285 GLY A C 1
ATOM 2227 O O . GLY A 1 285 ? 3.684 -8.992 -15.914 1 94.44 285 GLY A O 1
ATOM 2228 N N . SER A 1 286 ? 2.176 -7.832 -17.172 1 97.25 286 SER A N 1
ATOM 2229 C CA . SER A 1 286 ? 2.654 -8.352 -18.453 1 97.25 286 SER A CA 1
ATOM 2230 C C . SER A 1 286 ? 3.945 -7.66 -18.891 1 97.25 286 SER A C 1
ATOM 2232 O O . SER A 1 286 ? 4.613 -8.102 -19.812 1 97.25 286 SER A O 1
ATOM 2234 N N . ALA A 1 287 ? 4.277 -6.551 -18.25 1 96.19 287 ALA A N 1
ATOM 2235 C CA . ALA A 1 287 ? 5.512 -5.82 -18.531 1 96.19 287 ALA A CA 1
ATOM 2236 C C . ALA A 1 287 ? 5.727 -5.676 -20.047 1 96.19 287 ALA A C 1
ATOM 2238 O O . ALA A 1 287 ? 6.754 -6.098 -20.578 1 96.19 287 ALA A O 1
ATOM 2239 N N . PRO A 1 288 ? 4.805 -4.969 -20.688 1 95.44 288 PRO A N 1
ATOM 2240 C CA . PRO A 1 288 ? 4.867 -4.887 -22.141 1 95.44 288 PRO A CA 1
ATOM 2241 C C . PRO A 1 288 ? 6.152 -4.234 -22.641 1 95.44 288 PRO A C 1
ATOM 2243 O O . PRO A 1 288 ? 6.609 -4.531 -23.75 1 95.44 288 PRO A O 1
ATOM 2246 N N . ASP A 1 289 ? 6.789 -3.465 -21.875 1 94.44 289 ASP A N 1
ATOM 2247 C CA . ASP A 1 289 ? 7.949 -2.686 -22.281 1 94.44 289 ASP A CA 1
ATOM 2248 C C . ASP A 1 289 ? 9.164 -3.586 -22.516 1 94.44 289 ASP A C 1
ATOM 2250 O O . ASP A 1 289 ? 10.094 -3.217 -23.234 1 94.44 289 ASP A O 1
ATOM 2254 N N . ILE A 1 290 ? 9.18 -4.762 -21.891 1 96.81 290 ILE A N 1
ATOM 2255 C CA . ILE A 1 290 ? 10.359 -5.617 -22.047 1 96.81 290 ILE A CA 1
ATOM 2256 C C . ILE A 1 290 ? 9.961 -6.926 -22.719 1 96.81 290 ILE A C 1
ATOM 2258 O O . ILE A 1 290 ? 10.758 -7.863 -22.797 1 96.81 290 ILE A O 1
ATOM 2262 N N . ALA A 1 291 ? 8.703 -6.984 -23.219 1 97.19 291 ALA A N 1
ATOM 2263 C CA . ALA A 1 291 ? 8.234 -8.18 -23.906 1 97.19 291 ALA A CA 1
ATOM 2264 C C . ALA A 1 291 ? 9.094 -8.484 -25.125 1 97.19 291 ALA A C 1
ATOM 2266 O O . ALA A 1 291 ? 9.398 -7.586 -25.906 1 97.19 291 ALA A O 1
ATOM 2267 N N . GLY A 1 292 ? 9.516 -9.75 -25.234 1 97.19 292 GLY A N 1
ATOM 2268 C CA . GLY A 1 292 ? 10.25 -10.188 -26.406 1 97.19 292 GLY A CA 1
ATOM 2269 C C . GLY A 1 292 ? 11.734 -9.883 -26.344 1 97.19 292 GLY A C 1
ATOM 2270 O O . GLY A 1 292 ? 12.492 -10.242 -27.234 1 97.19 292 GLY A O 1
ATOM 2271 N N . LYS A 1 293 ? 12.188 -9.281 -25.297 1 98.19 293 LYS A N 1
ATOM 2272 C CA . LYS A 1 293 ? 13.578 -8.852 -25.203 1 98.19 293 LYS A CA 1
ATOM 2273 C C . LYS A 1 293 ? 14.438 -9.906 -24.516 1 98.19 293 LYS A C 1
ATOM 2275 O O . LYS A 1 293 ? 15.656 -9.766 -24.422 1 98.19 293 LYS A O 1
ATOM 2280 N N . ASN A 1 294 ? 13.828 -10.953 -24.047 1 98.44 294 ASN A N 1
ATOM 2281 C CA . ASN A 1 294 ? 14.547 -12.055 -23.422 1 98.44 294 ASN A CA 1
ATOM 2282 C C . ASN A 1 294 ? 15.305 -11.602 -22.172 1 98.44 294 ASN A C 1
ATOM 2284 O O . ASN A 1 294 ? 16.422 -12.062 -21.922 1 98.44 294 ASN A O 1
ATOM 2288 N N . ILE A 1 295 ? 14.719 -10.656 -21.406 1 98 295 ILE A N 1
ATOM 2289 C CA . ILE A 1 295 ? 15.391 -10.18 -20.203 1 98 295 ILE A CA 1
ATOM 2290 C C . ILE A 1 295 ? 14.461 -10.344 -19 1 98 295 ILE A C 1
ATOM 2292 O O . ILE A 1 295 ? 14.836 -10.031 -17.859 1 98 295 ILE A O 1
ATOM 2296 N N . ALA A 1 296 ? 13.227 -10.852 -19.188 1 98.25 296 ALA A N 1
ATOM 2297 C CA . ALA A 1 296 ? 12.266 -11.039 -18.109 1 98.25 296 ALA A CA 1
ATOM 2298 C C . ALA A 1 296 ? 12.742 -12.125 -17.141 1 98.25 296 ALA A C 1
ATOM 2300 O O . ALA A 1 296 ? 13.273 -13.148 -17.562 1 98.25 296 ALA A O 1
ATOM 2301 N N . ASN A 1 297 ? 12.617 -11.883 -15.891 1 98.12 297 ASN A N 1
ATOM 2302 C CA . ASN A 1 297 ? 12.906 -12.859 -14.844 1 98.12 297 ASN A CA 1
ATOM 2303 C C . ASN A 1 297 ? 11.836 -13.945 -14.773 1 98.12 297 ASN A C 1
ATOM 2305 O O . ASN A 1 297 ? 10.695 -13.68 -14.383 1 98.12 297 ASN A O 1
ATOM 2309 N N . PRO A 1 298 ? 12.195 -15.18 -15.102 1 98.69 298 PRO A N 1
ATOM 2310 C CA . PRO A 1 298 ? 11.164 -16.219 -15.125 1 98.69 298 PRO A CA 1
ATOM 2311 C C . PRO A 1 298 ? 10.969 -16.891 -13.766 1 98.69 298 PRO A C 1
ATOM 2313 O O . PRO A 1 298 ? 10.172 -17.812 -13.641 1 98.69 298 PRO A O 1
ATOM 2316 N N . TYR A 1 299 ? 11.617 -16.422 -12.742 1 98.62 299 TYR A N 1
ATOM 2317 C CA . TYR A 1 299 ? 11.625 -17.031 -11.414 1 98.62 299 TYR A CA 1
ATOM 2318 C C . TYR A 1 299 ? 10.203 -17.203 -10.891 1 98.62 299 TYR A C 1
ATOM 2320 O O . TYR A 1 299 ? 9.852 -18.266 -10.383 1 98.62 299 TYR A O 1
ATOM 2328 N N . SER A 1 300 ? 9.367 -16.125 -10.977 1 98.69 300 SER A N 1
ATOM 2329 C CA . SER A 1 300 ? 8.023 -16.156 -10.422 1 98.69 300 SER A CA 1
ATOM 2330 C C . SER A 1 300 ? 7.148 -17.188 -11.133 1 98.69 300 SER A C 1
ATOM 2332 O O . SER A 1 300 ? 6.332 -17.859 -10.5 1 98.69 300 SER A O 1
ATOM 2334 N N . MET A 1 301 ? 7.305 -17.344 -12.453 1 98.88 301 MET A N 1
ATOM 2335 C CA . MET A 1 301 ? 6.523 -18.328 -13.195 1 98.88 301 MET A CA 1
ATOM 2336 C C . MET A 1 301 ? 6.957 -19.75 -12.852 1 98.88 301 MET A C 1
ATOM 2338 O O . MET A 1 301 ? 6.113 -20.625 -12.664 1 98.88 301 MET A O 1
ATOM 2342 N N . ILE A 1 302 ? 8.273 -19.984 -12.766 1 98.94 302 ILE A N 1
ATOM 2343 C CA . ILE A 1 302 ? 8.789 -21.281 -12.367 1 98.94 302 ILE A CA 1
ATOM 2344 C C . ILE A 1 302 ? 8.375 -21.578 -10.93 1 98.94 302 ILE A C 1
ATOM 2346 O O . ILE A 1 302 ? 8.008 -22.719 -10.602 1 98.94 302 ILE A O 1
ATOM 2350 N N . GLY A 1 303 ? 8.469 -20.547 -10.086 1 98.81 303 GLY A N 1
ATOM 2351 C CA . GLY A 1 303 ? 7.977 -20.688 -8.727 1 98.81 303 GLY A CA 1
ATOM 2352 C C . GLY A 1 303 ? 6.508 -21.062 -8.656 1 98.81 303 GLY A C 1
ATOM 2353 O O . GLY A 1 303 ? 6.094 -21.828 -7.777 1 98.81 303 GLY A O 1
ATOM 2354 N N . SER A 1 304 ? 5.703 -20.547 -9.562 1 98.88 304 SER A N 1
ATOM 2355 C CA . SER A 1 304 ? 4.289 -20.906 -9.641 1 98.88 304 SER A CA 1
ATOM 2356 C C . SER A 1 304 ? 4.121 -22.391 -9.977 1 98.88 304 SER A C 1
ATOM 2358 O O . SER A 1 304 ? 3.182 -23.031 -9.508 1 98.88 304 SER A O 1
ATOM 2360 N N . VAL A 1 305 ? 5.02 -22.922 -10.781 1 98.88 305 VAL A N 1
ATOM 2361 C CA . VAL A 1 305 ? 5.031 -24.359 -11.047 1 98.88 305 VAL A CA 1
ATOM 2362 C C . VAL A 1 305 ? 5.289 -25.125 -9.75 1 98.88 305 VAL A C 1
ATOM 2364 O O . VAL A 1 305 ? 4.617 -26.109 -9.453 1 98.88 305 VAL A O 1
ATOM 2367 N N . ALA A 1 306 ? 6.293 -24.688 -8.977 1 98.81 306 ALA A N 1
ATOM 2368 C CA . ALA A 1 306 ? 6.59 -25.328 -7.707 1 98.81 306 ALA A CA 1
ATOM 2369 C C . ALA A 1 306 ? 5.367 -25.344 -6.797 1 98.81 306 ALA A C 1
ATOM 2371 O O . ALA A 1 306 ? 5.059 -26.359 -6.172 1 98.81 306 ALA A O 1
ATOM 2372 N N . MET A 1 307 ? 4.652 -24.25 -6.77 1 98.88 307 MET A N 1
ATOM 2373 C CA . MET A 1 307 ? 3.457 -24.172 -5.934 1 98.88 307 MET A CA 1
ATOM 2374 C C . MET A 1 307 ? 2.367 -25.094 -6.461 1 98.88 307 MET A C 1
ATOM 2376 O O . MET A 1 307 ? 1.629 -25.703 -5.676 1 98.88 307 MET A O 1
ATOM 2380 N N . MET A 1 308 ? 2.25 -25.172 -7.77 1 98.88 308 MET A N 1
ATOM 2381 C CA . MET A 1 308 ? 1.288 -26.094 -8.383 1 98.88 308 MET A CA 1
ATOM 2382 C C . MET A 1 308 ? 1.589 -27.531 -7.996 1 98.88 308 MET A C 1
ATOM 2384 O O . MET A 1 308 ? 0.684 -28.281 -7.621 1 98.88 308 MET A O 1
ATOM 2388 N N . LEU A 1 309 ? 2.867 -27.938 -8.039 1 98.62 309 LEU A N 1
ATOM 2389 C CA . LEU A 1 309 ? 3.277 -29.297 -7.672 1 98.62 309 LEU A CA 1
ATOM 2390 C C . LEU A 1 309 ? 2.879 -29.609 -6.234 1 98.62 309 LEU A C 1
ATOM 2392 O O . LEU A 1 309 ? 2.383 -30.703 -5.949 1 98.62 309 LEU A O 1
ATOM 2396 N N . GLU A 1 310 ? 3.109 -28.656 -5.402 1 98 310 GLU A N 1
ATOM 2397 C CA . GLU A 1 310 ? 2.861 -28.859 -3.979 1 98 310 GLU A CA 1
ATOM 2398 C C . GLU A 1 310 ? 1.366 -28.875 -3.676 1 98 310 GLU A C 1
ATOM 2400 O O . GLU A 1 310 ? 0.873 -29.781 -3.002 1 98 310 GLU A O 1
ATOM 2405 N N . ASN A 1 311 ? 0.645 -27.922 -4.203 1 97.94 311 ASN A N 1
ATOM 2406 C CA . ASN A 1 311 ? -0.726 -27.688 -3.756 1 97.94 311 ASN A CA 1
ATOM 2407 C C . ASN A 1 311 ? -1.722 -28.547 -4.539 1 97.94 311 ASN A C 1
ATOM 2409 O O . ASN A 1 311 ? -2.777 -28.906 -4.02 1 97.94 311 ASN A O 1
ATOM 2413 N N . SER A 1 312 ? -1.433 -28.812 -5.78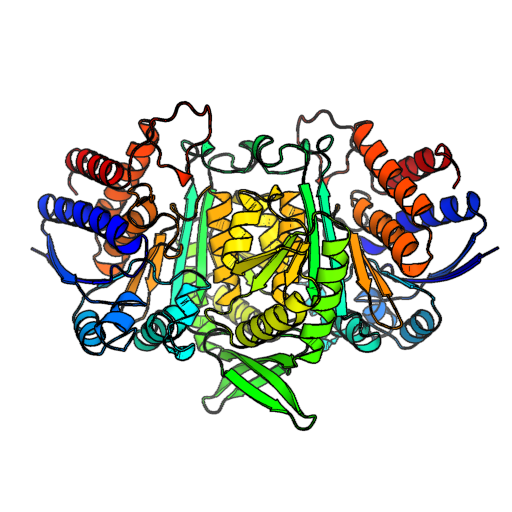9 1 98.19 312 SER A N 1
ATOM 2414 C CA . SER A 1 312 ? -2.422 -29.5 -6.613 1 98.19 312 SER A CA 1
ATOM 2415 C C . SER A 1 312 ? -2.023 -30.953 -6.863 1 98.19 312 SER A C 1
ATOM 2417 O O . SER A 1 312 ? -2.881 -31.797 -7.109 1 98.19 312 SER A O 1
ATOM 2419 N N . PHE A 1 313 ? -0.705 -31.344 -6.77 1 97.81 313 PHE A N 1
ATOM 2420 C CA . PHE A 1 313 ? -0.29 -32.656 -7.277 1 97.81 313 PHE A CA 1
ATOM 2421 C C . PHE A 1 313 ? 0.414 -33.469 -6.191 1 97.81 313 PHE A C 1
ATOM 2423 O O . PHE A 1 313 ? 0.934 -34.531 -6.453 1 97.81 313 PHE A O 1
ATOM 2430 N N . ASP A 1 314 ? 0.513 -32.969 -4.938 1 96.62 314 ASP A N 1
ATOM 2431 C CA . ASP A 1 314 ? 1.101 -33.656 -3.779 1 96.62 314 ASP A CA 1
ATOM 2432 C C . ASP A 1 314 ? 2.559 -34.031 -4.043 1 96.62 314 ASP A C 1
ATOM 2434 O O . ASP A 1 314 ? 2.977 -35.156 -3.756 1 96.62 314 ASP A O 1
ATOM 2438 N N . MET A 1 315 ? 3.244 -33.156 -4.715 1 97.44 315 MET A N 1
ATOM 2439 C CA . MET A 1 315 ? 4.648 -33.375 -5.051 1 97.44 315 MET A CA 1
ATOM 2440 C C . MET A 1 315 ? 5.535 -32.375 -4.324 1 97.44 315 MET A C 1
ATOM 2442 O O . MET A 1 315 ? 6.359 -31.688 -4.949 1 97.44 315 MET A O 1
ATOM 2446 N N . ALA A 1 316 ? 5.406 -32.281 -3.025 1 97.25 316 ALA A N 1
ATOM 2447 C CA . ALA A 1 316 ? 6.09 -31.297 -2.189 1 97.25 316 ALA A CA 1
ATOM 2448 C C . ALA A 1 316 ? 7.605 -31.469 -2.271 1 97.25 316 ALA A C 1
ATOM 2450 O O . ALA A 1 316 ? 8.344 -30.484 -2.262 1 97.25 316 ALA A O 1
ATOM 2451 N N . ALA A 1 317 ? 8.086 -32.688 -2.27 1 97.06 317 ALA A N 1
ATOM 2452 C CA . ALA A 1 317 ? 9.531 -32.906 -2.32 1 97.06 317 ALA A CA 1
ATOM 2453 C C . ALA A 1 317 ? 10.133 -32.406 -3.619 1 97.06 317 ALA A C 1
ATOM 2455 O O . ALA A 1 317 ? 11.211 -31.797 -3.613 1 97.06 317 ALA A O 1
ATOM 2456 N N . GLU A 1 318 ? 9.414 -32.625 -4.75 1 97.62 318 GLU A N 1
ATOM 2457 C CA . GLU A 1 318 ? 9.906 -32.125 -6.027 1 97.62 318 GLU A CA 1
ATOM 2458 C C . GLU A 1 318 ? 9.789 -30.609 -6.102 1 97.62 318 GLU A C 1
ATOM 2460 O O . GLU A 1 318 ? 10.633 -29.953 -6.707 1 97.62 318 GLU A O 1
ATOM 2465 N N . ALA A 1 319 ? 8.719 -30.062 -5.547 1 98.31 319 ALA A N 1
ATOM 2466 C CA . ALA A 1 319 ? 8.586 -28.609 -5.453 1 98.31 319 ALA A CA 1
ATOM 2467 C C . ALA A 1 319 ? 9.797 -27.984 -4.754 1 98.31 319 ALA A C 1
ATOM 2469 O O . ALA A 1 319 ? 10.32 -26.969 -5.191 1 98.31 319 ALA A O 1
ATOM 2470 N N . LYS A 1 320 ? 10.25 -28.578 -3.691 1 97.69 320 LYS A N 1
ATOM 2471 C CA . LYS A 1 320 ? 11.422 -28.109 -2.965 1 97.69 320 LYS A CA 1
ATOM 2472 C C . LYS A 1 320 ? 12.664 -28.125 -3.857 1 97.69 320 LYS A C 1
ATOM 2474 O O . LYS A 1 320 ? 13.484 -27.219 -3.799 1 97.69 320 LYS A O 1
ATOM 2479 N N . ASN A 1 321 ? 12.789 -29.188 -4.645 1 98.12 321 ASN A N 1
ATOM 2480 C CA . AS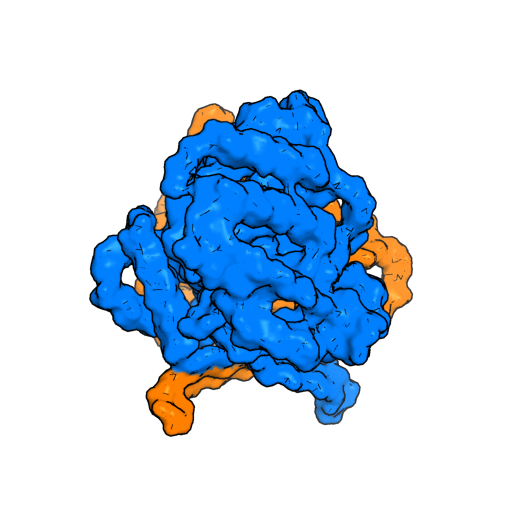N A 1 321 ? 13.898 -29.25 -5.586 1 98.12 321 ASN A CA 1
ATOM 2481 C C . ASN A 1 321 ? 13.883 -28.078 -6.559 1 98.12 321 ASN A C 1
ATOM 2483 O O . ASN A 1 321 ? 14.93 -27.5 -6.871 1 98.12 321 ASN A O 1
ATOM 2487 N N . VAL A 1 322 ? 12.711 -27.734 -7.051 1 98.56 322 VAL A N 1
ATOM 2488 C CA . VAL A 1 322 ? 12.578 -26.641 -8.008 1 98.56 322 VAL A CA 1
ATOM 2489 C C . VAL A 1 322 ? 13.023 -25.328 -7.355 1 98.56 322 VAL A C 1
ATOM 2491 O O . VAL A 1 322 ? 13.797 -24.578 -7.945 1 98.56 322 VAL A O 1
ATOM 2494 N N . TRP A 1 323 ? 12.586 -25.078 -6.145 1 98 323 TRP A N 1
ATOM 2495 C CA . TRP A 1 323 ? 12.984 -23.891 -5.41 1 98 323 TRP A CA 1
ATOM 2496 C C . TRP A 1 323 ? 14.5 -23.844 -5.223 1 98 323 TRP A C 1
ATOM 2498 O O . TRP A 1 323 ? 15.133 -22.812 -5.477 1 98 323 TRP A O 1
ATOM 2508 N N . ASP A 1 324 ? 15.023 -24.938 -4.77 1 97.56 324 ASP A N 1
ATOM 2509 C CA . ASP A 1 324 ? 16.469 -25.016 -4.512 1 97.56 324 ASP A CA 1
ATOM 2510 C C . ASP A 1 324 ? 17.266 -24.797 -5.793 1 97.56 324 ASP A C 1
ATOM 2512 O O . ASP A 1 324 ? 18.312 -24.156 -5.766 1 97.56 324 ASP A O 1
ATOM 2516 N N . ALA A 1 325 ? 16.75 -25.328 -6.875 1 98.44 325 ALA A N 1
ATOM 2517 C CA . ALA A 1 325 ? 17.422 -25.141 -8.164 1 98.44 325 ALA A CA 1
ATOM 2518 C C . ALA A 1 325 ? 17.453 -23.672 -8.555 1 98.44 325 ALA A C 1
ATOM 2520 O O . ALA A 1 325 ? 18.5 -23.156 -8.961 1 98.44 325 ALA A O 1
ATOM 2521 N N . MET A 1 326 ? 16.359 -23 -8.469 1 98.25 326 MET A N 1
ATOM 2522 C CA . MET A 1 326 ? 16.281 -21.578 -8.812 1 98.25 326 MET A CA 1
ATOM 2523 C C . MET A 1 326 ? 17.203 -20.75 -7.926 1 98.25 326 MET A C 1
ATOM 2525 O O . MET A 1 326 ? 17.969 -19.906 -8.414 1 98.25 326 MET A O 1
ATOM 2529 N N . GLN A 1 327 ? 17.141 -21 -6.648 1 96.94 327 GLN A N 1
ATOM 2530 C CA . GLN A 1 327 ? 18 -20.281 -5.711 1 96.94 327 GLN A CA 1
ATOM 2531 C C . GLN A 1 327 ? 19.469 -20.578 -5.965 1 96.94 327 GLN A C 1
ATOM 2533 O O . GLN A 1 327 ? 20.328 -19.703 -5.801 1 96.94 327 GLN A O 1
ATOM 2538 N N . GLY A 1 328 ? 19.719 -21.797 -6.332 1 97.25 328 GLY A N 1
ATOM 2539 C CA . GLY A 1 328 ? 21.078 -22.188 -6.668 1 97.25 328 GLY A CA 1
ATOM 2540 C C . GLY A 1 328 ? 21.641 -21.406 -7.84 1 97.25 328 GLY A C 1
ATOM 2541 O O . GLY A 1 328 ? 22.844 -21.109 -7.863 1 97.25 328 GLY A O 1
ATOM 2542 N N . VAL A 1 329 ? 20.797 -21.109 -8.844 1 98.12 329 VAL A N 1
ATOM 2543 C CA . VAL A 1 329 ? 21.234 -20.312 -9.984 1 98.12 329 VAL A CA 1
ATOM 2544 C C . VAL A 1 329 ? 21.734 -18.953 -9.508 1 98.12 329 VAL A C 1
ATOM 2546 O O . VAL A 1 329 ? 22.812 -18.5 -9.922 1 98.12 329 VAL A O 1
ATOM 2549 N N . PHE A 1 330 ? 20.969 -18.328 -8.609 1 96.88 330 PHE A N 1
ATOM 2550 C CA . PHE A 1 330 ? 21.391 -17.047 -8.039 1 96.88 330 PHE A CA 1
ATOM 2551 C C . PHE A 1 330 ? 22.641 -17.234 -7.168 1 96.88 330 PHE A C 1
ATOM 2553 O O . PHE A 1 330 ? 23.531 -16.391 -7.176 1 96.88 330 PHE A O 1
ATOM 2560 N N . GLY A 1 331 ? 22.672 -18.344 -6.438 1 95.12 331 GLY A N 1
ATOM 2561 C CA . GLY A 1 331 ? 23.828 -18.641 -5.59 1 95.12 331 GLY A CA 1
ATOM 2562 C C . GLY A 1 331 ? 25.125 -18.781 -6.363 1 95.12 331 GLY A C 1
ATOM 2563 O O . GLY A 1 331 ? 26.188 -18.469 -5.844 1 95.12 331 GLY A O 1
ATOM 2564 N N . ASP A 1 332 ? 24.984 -19.188 -7.59 1 96.44 332 ASP A N 1
ATOM 2565 C CA . ASP A 1 332 ? 26.141 -19.359 -8.461 1 96.44 332 ASP A CA 1
ATOM 2566 C C . ASP A 1 332 ? 26.609 -18.016 -9.023 1 96.44 332 ASP A C 1
ATOM 2568 O O . ASP A 1 332 ? 27.578 -17.953 -9.773 1 96.44 332 ASP A O 1
ATOM 2572 N N . GLY A 1 333 ? 25.875 -16.984 -8.719 1 95.19 333 GLY A N 1
ATOM 2573 C CA . GLY A 1 333 ? 26.297 -15.641 -9.109 1 95.19 333 GLY A CA 1
ATOM 2574 C C . GLY A 1 333 ? 25.578 -15.117 -10.336 1 95.19 333 GLY A C 1
ATOM 2575 O O . GLY A 1 333 ? 25.922 -14.047 -10.852 1 95.19 333 GLY A O 1
ATOM 2576 N N . TYR A 1 334 ? 24.594 -15.82 -10.852 1 96.81 334 TYR A N 1
ATOM 2577 C CA . TYR A 1 334 ? 23.828 -15.367 -12.016 1 96.81 334 TYR A CA 1
ATOM 2578 C C . TYR A 1 334 ? 22.672 -14.469 -11.594 1 96.81 334 TYR A C 1
ATOM 2580 O O . TYR A 1 334 ? 22.188 -14.562 -10.469 1 96.81 334 TYR A O 1
ATOM 2588 N N . SER A 1 335 ? 22.297 -13.539 -12.453 1 95.75 335 SER A N 1
ATOM 2589 C CA . SER A 1 335 ? 21.188 -12.641 -12.164 1 95.75 335 SER A CA 1
ATOM 2590 C C . SER A 1 335 ? 20.484 -12.195 -13.438 1 95.75 335 SER A C 1
ATOM 2592 O O . SER A 1 335 ? 21.078 -12.219 -14.516 1 95.75 335 SER A O 1
ATOM 2594 N N . THR A 1 336 ? 19.25 -11.945 -13.312 1 96.44 336 THR A N 1
ATOM 2595 C CA . THR A 1 336 ? 18.516 -11.328 -14.414 1 96.44 336 THR A CA 1
ATOM 2596 C C . THR A 1 336 ? 18.531 -9.805 -14.297 1 96.44 336 THR A C 1
ATOM 2598 O O . THR A 1 336 ? 18.969 -9.266 -13.281 1 96.44 336 THR A O 1
ATOM 2601 N N . ALA A 1 337 ? 18.062 -9.148 -15.336 1 94.62 337 ALA A N 1
ATOM 2602 C CA . ALA A 1 337 ? 18.219 -7.703 -15.492 1 94.62 337 ALA A CA 1
ATOM 2603 C C . ALA A 1 337 ? 17.547 -6.957 -14.344 1 94.62 337 ALA A C 1
ATOM 2605 O O . ALA A 1 337 ? 18.031 -5.91 -13.906 1 94.62 337 ALA A O 1
ATOM 2606 N N . ASP A 1 338 ? 16.453 -7.422 -13.875 1 95.25 338 ASP A N 1
ATOM 2607 C CA . ASP A 1 338 ? 15.68 -6.715 -12.867 1 95.25 338 ASP A CA 1
ATOM 2608 C C . ASP A 1 338 ? 16.375 -6.746 -11.508 1 95.25 338 ASP A C 1
ATOM 2610 O O . ASP A 1 338 ? 16.094 -5.918 -10.641 1 95.25 338 ASP A O 1
ATOM 2614 N N . LEU A 1 339 ? 17.266 -7.621 -11.32 1 95.75 339 LEU A N 1
ATOM 2615 C CA . LEU A 1 339 ? 17.906 -7.809 -10.023 1 95.75 339 LEU A CA 1
ATOM 2616 C C . LEU A 1 339 ? 19.375 -7.375 -10.078 1 95.75 339 LEU A C 1
ATOM 2618 O O . LEU A 1 339 ? 20.062 -7.387 -9.055 1 95.75 339 LEU A O 1
ATOM 2622 N N . SER A 1 340 ? 19.766 -7.062 -11.211 1 88.81 340 SER A N 1
ATOM 2623 C CA . SER A 1 340 ? 21.172 -6.707 -11.359 1 88.81 340 SER A CA 1
ATOM 2624 C C . SER A 1 340 ? 21.406 -5.23 -11.062 1 88.81 340 SER A C 1
ATOM 2626 O O . SER A 1 340 ? 20.578 -4.383 -11.414 1 88.81 340 SER A O 1
ATOM 2628 N N . LYS A 1 341 ? 22.422 -4.957 -10.273 1 77.94 341 LYS A N 1
ATOM 2629 C CA . LYS A 1 341 ? 22.859 -3.59 -9.984 1 77.94 341 LYS A CA 1
ATOM 2630 C C . LYS A 1 341 ? 24.234 -3.309 -10.562 1 77.94 341 LYS A C 1
ATOM 2632 O O . LYS A 1 341 ? 25.094 -4.195 -10.602 1 77.94 341 LYS A O 1
ATOM 2637 N N . PRO A 1 342 ? 24.312 -2.102 -10.977 1 71.25 342 PRO A N 1
ATOM 2638 C CA . PRO A 1 342 ? 25.656 -1.78 -11.5 1 71.25 342 PRO A CA 1
ATOM 2639 C C . PRO A 1 342 ? 26.766 -2.068 -10.492 1 71.25 342 PRO A C 1
ATOM 2641 O O . PRO A 1 342 ? 26.641 -1.734 -9.312 1 71.25 342 PRO A O 1
ATOM 2644 N N . GLY A 1 343 ? 27.703 -2.762 -10.883 1 72.38 343 GLY A N 1
ATOM 2645 C CA . GLY A 1 343 ? 28.891 -2.982 -10.055 1 72.38 343 GLY A CA 1
ATOM 2646 C C . GLY A 1 343 ? 28.734 -4.168 -9.117 1 72.38 343 GLY A C 1
ATOM 2647 O O . GLY A 1 343 ? 29.641 -4.457 -8.328 1 72.38 343 GLY A O 1
ATOM 2648 N N . SER A 1 344 ? 27.688 -4.84 -9.211 1 75.44 344 SER A N 1
ATOM 2649 C CA . SER A 1 344 ? 27.422 -5.922 -8.266 1 75.44 344 SER A CA 1
ATOM 2650 C C . SER A 1 344 ? 28.25 -7.156 -8.594 1 75.44 344 SER A C 1
ATOM 2652 O O . SER A 1 344 ? 28.391 -8.062 -7.766 1 75.44 344 SER A O 1
ATOM 2654 N N . GLY A 1 345 ? 28.875 -7.156 -9.766 1 82.12 345 GLY A N 1
ATOM 2655 C CA . GLY A 1 345 ? 29.719 -8.289 -10.133 1 82.12 345 GLY A CA 1
ATOM 2656 C C . GLY A 1 345 ? 28.906 -9.516 -10.523 1 82.12 345 GLY A C 1
ATOM 2657 O O . GLY A 1 345 ? 29.484 -10.57 -10.805 1 82.12 345 GLY A O 1
ATOM 2658 N N . VAL A 1 346 ? 27.656 -9.383 -10.594 1 87 346 VAL A N 1
ATOM 2659 C CA . VAL A 1 346 ? 26.844 -10.539 -10.961 1 87 346 VAL A CA 1
ATOM 2660 C C . VAL A 1 346 ? 26.953 -10.805 -12.461 1 87 346 VAL A C 1
ATOM 2662 O O . VAL A 1 346 ? 27.281 -9.898 -13.234 1 87 346 VAL A O 1
ATOM 2665 N N . LYS A 1 347 ? 26.812 -12.141 -12.867 1 94.5 347 LYS A N 1
ATOM 2666 C CA . LYS A 1 347 ? 26.75 -12.531 -14.273 1 94.5 347 LYS A CA 1
ATOM 2667 C C . LYS A 1 347 ? 25.328 -12.438 -14.797 1 94.5 347 LYS A C 1
ATOM 2669 O O . LYS A 1 347 ? 24.469 -13.258 -14.453 1 94.5 347 LYS A O 1
ATOM 2674 N N . MET A 1 348 ? 25.156 -11.508 -15.703 1 95.69 348 MET A N 1
ATOM 2675 C CA . MET A 1 348 ? 23.828 -11.289 -16.266 1 95.69 348 MET A CA 1
ATOM 2676 C C . MET A 1 348 ? 23.453 -12.414 -17.234 1 95.69 348 MET A C 1
ATOM 2678 O O . MET A 1 348 ? 24.266 -12.789 -18.094 1 95.69 348 MET A O 1
ATOM 2682 N N . ILE A 1 349 ? 22.219 -12.914 -17.047 1 97.31 349 ILE A N 1
ATOM 2683 C CA . ILE A 1 349 ? 21.766 -13.961 -17.969 1 97.31 349 ILE A CA 1
ATOM 2684 C C . ILE A 1 349 ? 20.359 -13.617 -18.469 1 97.31 349 ILE A C 1
ATOM 2686 O O . ILE A 1 349 ? 19.641 -12.836 -17.859 1 97.31 349 ILE A O 1
ATOM 2690 N N . SER A 1 350 ? 19.969 -14.156 -19.594 1 98.25 350 SER A N 1
ATOM 2691 C CA . SER A 1 350 ? 18.672 -13.922 -20.234 1 98.25 350 SER A CA 1
ATOM 2692 C C . SER A 1 350 ? 17.578 -14.773 -19.594 1 98.25 350 SER A C 1
ATOM 2694 O O . SER A 1 350 ? 17.859 -15.633 -18.75 1 98.25 350 SER A O 1
ATOM 2696 N N . THR A 1 351 ? 16.359 -14.508 -20.016 1 98.69 351 THR A N 1
ATOM 2697 C CA . THR A 1 351 ? 15.219 -15.32 -19.578 1 98.69 351 THR A CA 1
ATOM 2698 C C . THR A 1 351 ? 15.453 -16.797 -19.891 1 98.69 351 THR A C 1
ATOM 2700 O O . THR A 1 351 ? 15.305 -17.641 -19.016 1 98.69 351 THR A O 1
ATOM 2703 N N . GLU A 1 352 ? 15.859 -17.078 -21.109 1 98.75 352 GLU A N 1
ATOM 2704 C CA . GLU A 1 352 ? 16.078 -18.438 -21.578 1 98.75 352 GLU A CA 1
ATOM 2705 C C . GLU A 1 352 ? 17.234 -19.094 -20.828 1 98.75 352 GLU A C 1
ATOM 2707 O O . GLU A 1 352 ? 17.125 -20.266 -20.422 1 98.75 352 GLU A O 1
ATOM 2712 N N . GLN A 1 353 ? 18.281 -18.328 -20.641 1 98.75 353 GLN A N 1
ATOM 2713 C CA . GLN A 1 353 ? 19.453 -18.859 -19.938 1 98.75 353 GLN A CA 1
ATOM 2714 C C . GLN A 1 353 ? 19.125 -19.203 -18.5 1 98.75 353 GLN A C 1
ATOM 2716 O O . GLN A 1 353 ? 19.641 -20.172 -17.953 1 98.75 353 GLN A O 1
ATOM 2721 N N . PHE A 1 354 ? 18.344 -18.406 -17.844 1 98.69 354 PHE A N 1
ATOM 2722 C CA . PHE A 1 354 ? 17.938 -18.734 -16.484 1 98.69 354 PHE A CA 1
ATOM 2723 C C . PHE A 1 354 ? 17.203 -20.062 -16.422 1 98.69 354 PHE A C 1
ATOM 2725 O O . PHE A 1 354 ? 17.531 -20.922 -15.609 1 98.69 354 PHE A O 1
ATOM 2732 N N . GLY A 1 355 ? 16.203 -20.219 -17.328 1 98.81 355 GLY A N 1
ATOM 2733 C CA . GLY A 1 355 ? 15.508 -21.5 -17.391 1 98.81 355 GLY A CA 1
ATOM 2734 C C . GLY A 1 355 ? 16.422 -22.672 -17.641 1 98.81 355 GLY A C 1
ATOM 2735 O O . GLY A 1 355 ? 16.281 -23.719 -17 1 98.81 355 GLY A O 1
ATOM 2736 N N . ASP A 1 356 ? 17.406 -22.469 -18.531 1 98.81 356 ASP A N 1
ATOM 2737 C CA . ASP A 1 356 ? 18.359 -23.516 -18.844 1 98.81 356 ASP A CA 1
ATOM 2738 C C . ASP A 1 356 ? 19.156 -23.922 -17.594 1 98.81 356 ASP A C 1
ATOM 2740 O O . ASP A 1 356 ? 19.375 -25.109 -17.359 1 98.81 356 ASP A O 1
ATOM 2744 N N . LYS A 1 357 ? 19.547 -22.953 -16.891 1 98.69 357 LYS A N 1
ATOM 2745 C CA . LYS A 1 357 ? 20.359 -23.219 -15.711 1 98.69 357 LYS A CA 1
ATOM 2746 C C . LYS A 1 357 ? 19.547 -23.906 -14.625 1 98.69 357 LYS A C 1
ATOM 2748 O O . LYS A 1 357 ? 20.078 -24.734 -13.875 1 98.69 357 LYS A O 1
ATOM 2753 N N . VAL A 1 358 ? 18.312 -23.516 -14.477 1 98.81 358 VAL A N 1
ATOM 2754 C CA . VAL A 1 358 ? 17.438 -24.172 -13.508 1 98.81 358 VAL A CA 1
ATOM 2755 C C . VAL A 1 358 ? 17.281 -25.641 -13.859 1 98.81 358 VAL A C 1
ATOM 2757 O O . VAL A 1 358 ? 17.391 -26.516 -12.992 1 98.81 358 VAL A O 1
ATOM 2760 N N . VAL A 1 359 ? 17.047 -25.922 -15.148 1 98.44 359 VAL A N 1
ATOM 2761 C CA . VAL A 1 359 ? 16.859 -27.281 -15.625 1 98.44 359 VAL A CA 1
ATOM 2762 C C . VAL A 1 359 ? 18.125 -28.094 -15.383 1 98.44 359 VAL A C 1
ATOM 2764 O O . VAL A 1 359 ? 18.062 -29.25 -14.953 1 98.44 359 VAL A O 1
ATOM 2767 N N . GLU A 1 360 ? 19.25 -27.5 -15.664 1 98.31 360 GLU A N 1
ATOM 2768 C CA . GLU A 1 360 ? 20.516 -28.156 -15.438 1 98.31 360 GLU A CA 1
ATOM 2769 C C . GLU A 1 360 ? 20.703 -28.531 -13.969 1 98.31 360 GLU A C 1
ATOM 2771 O O . GLU A 1 360 ? 21.078 -29.656 -13.656 1 98.31 360 GLU A O 1
ATOM 2776 N N . LYS A 1 361 ? 20.406 -27.641 -13.125 1 98.12 361 LYS A N 1
ATOM 2777 C CA . LYS A 1 361 ? 20.531 -27.906 -11.688 1 98.12 361 LYS A CA 1
ATOM 2778 C C . LYS A 1 361 ? 19.547 -28.969 -11.242 1 98.12 361 LYS A C 1
ATOM 2780 O O . LYS A 1 361 ? 19.875 -29.828 -10.406 1 98.12 361 LYS A O 1
ATOM 2785 N N . LEU A 1 362 ? 18.344 -28.828 -11.711 1 97.94 362 LEU A N 1
ATOM 2786 C CA . LEU A 1 362 ? 17.297 -29.766 -11.32 1 97.94 362 LEU A CA 1
ATOM 2787 C C . LEU A 1 362 ? 17.656 -31.188 -11.727 1 97.94 362 LEU A C 1
ATOM 2789 O O . LEU A 1 362 ? 17.406 -32.125 -10.969 1 97.94 362 LEU A O 1
ATOM 2793 N N . ARG A 1 363 ? 18.266 -31.391 -12.867 1 96.44 363 ARG A N 1
ATOM 2794 C CA . ARG A 1 363 ? 18.656 -32.688 -13.367 1 96.44 363 ARG A CA 1
ATOM 2795 C C . ARG A 1 363 ? 19.703 -33.344 -12.445 1 96.44 363 ARG A C 1
ATOM 2797 O O . ARG A 1 363 ? 19.766 -34.562 -12.336 1 96.44 363 ARG A O 1
ATOM 2804 N N . ASN A 1 364 ? 20.406 -32.562 -11.727 1 94.5 364 ASN A N 1
ATOM 2805 C CA . ASN A 1 364 ? 21.5 -33.031 -10.891 1 94.5 364 ASN A CA 1
ATOM 2806 C C . ASN A 1 364 ? 21.078 -33.188 -9.438 1 94.5 364 ASN A C 1
ATOM 2808 O O . ASN A 1 364 ? 21.859 -33.625 -8.594 1 94.5 364 ASN A O 1
ATOM 2812 N N . MET A 1 365 ? 19.891 -32.844 -9.164 1 94.06 365 MET A N 1
ATOM 2813 C CA . MET A 1 365 ? 19.391 -32.938 -7.805 1 94.06 365 MET A CA 1
ATOM 2814 C C . MET A 1 365 ? 18.875 -34.375 -7.523 1 94.06 365 MET A C 1
ATOM 2816 O O . MET A 1 365 ? 18.562 -35.094 -8.453 1 94.06 365 MET A O 1
ATOM 2820 N N . PRO A 1 366 ? 18.844 -34.719 -6.23 1 88.31 366 PRO A N 1
ATOM 2821 C CA . PRO A 1 366 ? 18.328 -36.062 -5.895 1 88.31 366 PRO A CA 1
ATOM 2822 C C . PRO A 1 366 ? 16.875 -36.25 -6.336 1 88.31 366 PRO A C 1
ATOM 2824 O O . PRO A 1 366 ? 16.062 -35.312 -6.227 1 88.31 366 PRO A O 1
ATOM 2827 N N . LYS A 1 367 ? 16.672 -37.469 -6.871 1 86.56 367 LYS A N 1
ATOM 2828 C CA . LYS A 1 367 ? 15.297 -37.781 -7.23 1 86.56 367 LYS A CA 1
ATOM 2829 C C . LYS A 1 367 ? 14.453 -38.031 -5.984 1 86.56 367 LYS A C 1
ATOM 2831 O O . LYS A 1 367 ? 14.969 -38.438 -4.941 1 86.56 367 LYS A O 1
ATOM 2836 N N . VAL A 1 368 ? 13.188 -37.75 -6.074 1 82.62 368 VAL A N 1
ATOM 2837 C CA . VAL A 1 368 ? 12.273 -37.906 -4.949 1 82.62 368 VAL A CA 1
ATOM 2838 C C . VAL A 1 368 ? 11.281 -39.031 -5.25 1 82.62 368 VAL A C 1
ATOM 2840 O O . VAL A 1 368 ? 10.984 -39.312 -6.414 1 82.62 368 VAL A O 1
ATOM 2843 N N . MET B 1 1 ? 0.883 44.906 12.422 1 87.62 1 MET B N 1
ATOM 2844 C CA . MET B 1 1 ? 1.154 43.594 12.992 1 87.62 1 MET B CA 1
ATOM 2845 C C . MET B 1 1 ? 0.04 42.625 12.641 1 87.62 1 MET B C 1
ATOM 2847 O O . MET B 1 1 ? -1.139 42.906 12.844 1 87.62 1 MET B O 1
ATOM 2851 N N . LYS B 1 2 ? 0.363 41.5 12 1 94.25 2 LYS B N 1
ATOM 2852 C CA . LYS B 1 2 ? -0.625 40.5 11.633 1 94.25 2 LYS B CA 1
ATOM 2853 C C . LYS B 1 2 ? -1.066 39.688 12.852 1 94.25 2 LYS B C 1
ATOM 2855 O O . LYS B 1 2 ? -0.288 39.5 13.789 1 94.25 2 LYS B O 1
ATOM 2860 N N . HIS B 1 3 ? -2.33 39.406 12.891 1 97.56 3 HIS B N 1
ATOM 2861 C CA . HIS B 1 3 ? -2.914 38.594 13.969 1 97.56 3 HIS B CA 1
ATOM 2862 C C . HIS B 1 3 ? -3.689 37.406 13.422 1 97.56 3 HIS B C 1
ATOM 2864 O O . HIS B 1 3 ? -4.574 37.562 12.578 1 97.56 3 HIS B O 1
ATOM 2870 N N . TYR B 1 4 ? -3.377 36.219 13.867 1 98.5 4 TYR B N 1
ATOM 2871 C CA . TYR B 1 4 ? -4.051 35 13.398 1 98.5 4 TYR B CA 1
ATOM 2872 C C . TYR B 1 4 ? -4.57 34.188 14.562 1 98.5 4 TYR B C 1
ATOM 2874 O O . TYR B 1 4 ? -3.908 34.062 15.602 1 98.5 4 TYR B O 1
ATOM 2882 N N . LYS B 1 5 ? -5.75 33.594 14.445 1 98.75 5 LYS B N 1
ATOM 2883 C CA . LYS B 1 5 ? -6.34 32.656 15.391 1 98.75 5 LYS B CA 1
ATOM 2884 C C . LYS B 1 5 ? -6.09 31.219 14.945 1 98.75 5 LYS B C 1
ATOM 2886 O O . LYS B 1 5 ? -6.383 30.844 13.805 1 98.75 5 LYS B O 1
ATOM 2891 N N . ILE B 1 6 ? -5.547 30.422 15.844 1 98.88 6 ILE B N 1
ATOM 2892 C CA . ILE B 1 6 ? -5.246 29.031 15.531 1 98.88 6 ILE B CA 1
ATOM 2893 C C . ILE B 1 6 ? -5.996 28.109 16.484 1 98.88 6 ILE B C 1
ATOM 2895 O O . ILE B 1 6 ? -5.812 28.188 17.703 1 98.88 6 ILE B O 1
ATOM 2899 N N . ALA B 1 7 ? -6.918 27.266 15.992 1 98.94 7 ALA B N 1
ATOM 2900 C CA . ALA B 1 7 ? -7.453 26.188 16.797 1 98.94 7 ALA B CA 1
ATOM 2901 C C . ALA B 1 7 ? -6.406 25.094 17.031 1 98.94 7 ALA B C 1
ATOM 2903 O O . ALA B 1 7 ? -5.793 24.609 16.078 1 98.94 7 ALA B O 1
ATOM 2904 N N . VAL B 1 8 ? -6.16 24.75 18.281 1 98.94 8 VAL B N 1
ATOM 2905 C CA . VAL B 1 8 ? -5.156 23.734 18.625 1 98.94 8 VAL B CA 1
ATOM 2906 C C . VAL B 1 8 ? -5.844 22.484 19.156 1 98.94 8 VAL B C 1
ATOM 2908 O O . VAL B 1 8 ? -6.32 22.469 20.297 1 98.94 8 VAL B O 1
ATOM 2911 N N . LEU B 1 9 ? -5.883 21.453 18.328 1 98.94 9 LEU B N 1
ATOM 2912 C CA . LEU B 1 9 ? -6.438 20.156 18.688 1 98.94 9 LEU B CA 1
ATOM 2913 C C . LEU B 1 9 ? -5.332 19.141 18.922 1 98.94 9 LEU B C 1
ATOM 2915 O O . LEU B 1 9 ? -4.945 18.406 18.016 1 98.94 9 LEU B O 1
ATOM 2919 N N . ALA B 1 10 ? -4.891 19 20.125 1 98.69 10 ALA B N 1
ATOM 2920 C CA . ALA B 1 10 ? -3.701 18.203 20.438 1 98.69 10 ALA B CA 1
ATOM 2921 C C . ALA B 1 10 ? -3.955 16.719 20.219 1 98.69 10 ALA B C 1
ATOM 2923 O O . ALA B 1 10 ? -3.029 15.961 19.922 1 98.69 10 ALA B O 1
ATOM 2924 N N . GLY B 1 11 ? -5.207 16.297 20.375 1 98.44 11 GLY B N 1
ATOM 2925 C CA . GLY B 1 11 ? -5.594 14.938 20.031 1 98.44 11 GLY B CA 1
ATOM 2926 C C . GLY B 1 11 ? -5.195 13.922 21.094 1 98.44 11 GLY B C 1
ATOM 2927 O O . GLY B 1 11 ? -5.277 14.195 22.281 1 98.44 11 GLY B O 1
ATOM 2928 N N . ASP B 1 12 ? -4.887 12.727 20.734 1 98.62 12 ASP B N 1
ATOM 2929 C CA . ASP B 1 12 ? -4.727 11.555 21.594 1 98.62 12 ASP B CA 1
ATOM 2930 C C . ASP B 1 12 ? -3.283 11.055 21.562 1 98.62 12 ASP B C 1
ATOM 2932 O O . ASP B 1 12 ? -2.502 11.438 20.688 1 98.62 12 ASP B O 1
ATOM 2936 N N . GLY B 1 13 ? -2.91 10.156 22.531 1 98.19 13 GLY B N 1
ATOM 2937 C CA . GLY B 1 13 ? -1.607 9.508 22.531 1 98.19 13 GLY B CA 1
ATOM 2938 C C . GLY B 1 13 ? -0.454 10.492 22.641 1 98.19 13 GLY B C 1
ATOM 2939 O O . GLY B 1 13 ? -0.417 11.312 23.562 1 98.19 13 GLY B O 1
ATOM 2940 N N . ILE B 1 14 ? 0.404 10.453 21.656 1 98.69 14 ILE B N 1
ATOM 2941 C CA . ILE B 1 14 ? 1.585 11.305 21.688 1 98.69 14 ILE B CA 1
ATOM 2942 C C . ILE B 1 14 ? 1.205 12.727 21.266 1 98.69 14 ILE B C 1
ATOM 2944 O O . ILE B 1 14 ? 2.041 13.633 21.297 1 98.69 14 ILE B O 1
ATOM 2948 N N . GLY B 1 15 ? -0.024 12.953 20.875 1 98.69 15 GLY B N 1
ATOM 2949 C CA . GLY B 1 15 ? -0.488 14.234 20.359 1 98.69 15 GLY B CA 1
ATOM 2950 C C . GLY B 1 15 ? -0.133 15.398 21.25 1 98.69 15 GLY B C 1
ATOM 2951 O O . GLY B 1 15 ? 0.52 16.359 20.828 1 98.69 15 GLY B O 1
ATOM 2952 N N . PRO B 1 16 ? -0.524 15.336 22.5 1 98.56 16 PRO B N 1
ATOM 2953 C CA . PRO B 1 16 ? -0.233 16.438 23.438 1 98.56 16 PRO B CA 1
ATOM 2954 C C . PRO B 1 16 ? 1.259 16.75 23.531 1 98.56 16 PRO B C 1
ATOM 2956 O O . PRO B 1 16 ? 1.65 17.906 23.516 1 98.56 16 PRO B O 1
ATOM 2959 N N . GLU B 1 17 ? 2.133 15.758 23.516 1 98.62 17 GLU B N 1
ATOM 2960 C CA . GLU B 1 17 ? 3.57 15.961 23.656 1 98.62 17 GLU B CA 1
ATOM 2961 C C . GLU B 1 17 ? 4.156 16.656 22.438 1 98.62 17 GLU B C 1
ATOM 2963 O O . GLU B 1 17 ? 4.906 17.625 22.562 1 98.62 17 GLU B O 1
ATOM 2968 N N . ILE B 1 18 ? 3.76 16.203 21.297 1 98.81 18 ILE B N 1
ATOM 2969 C CA . ILE B 1 18 ? 4.379 16.75 20.094 1 98.81 18 ILE B CA 1
ATOM 2970 C C . ILE B 1 18 ? 3.744 18.094 19.75 1 98.81 18 ILE B C 1
ATOM 2972 O O . ILE B 1 18 ? 4.402 18.984 19.188 1 98.81 18 ILE B O 1
ATOM 2976 N N . THR B 1 19 ? 2.467 18.297 20.109 1 98.88 19 THR B N 1
ATOM 2977 C CA . THR B 1 19 ? 1.83 19.594 19.938 1 98.88 19 THR B CA 1
ATOM 2978 C C . THR B 1 19 ? 2.492 20.641 20.812 1 98.88 19 THR B C 1
ATOM 2980 O O . THR B 1 19 ? 2.695 21.781 20.391 1 98.88 19 THR B O 1
ATOM 2983 N N . HIS B 1 20 ? 2.809 20.281 22.016 1 98.81 20 HIS B N 1
ATOM 2984 C CA . HIS B 1 20 ? 3.506 21.203 22.906 1 98.81 20 HIS B CA 1
ATOM 2985 C C . HIS B 1 20 ? 4.781 21.734 22.266 1 98.81 20 HIS B C 1
ATOM 2987 O O . HIS B 1 20 ? 5.062 22.938 22.344 1 98.81 20 HIS B O 1
ATOM 2993 N N . GLU B 1 21 ? 5.547 20.859 21.656 1 98.88 21 GLU B N 1
ATOM 2994 C CA . GLU B 1 21 ? 6.789 21.281 21 1 98.88 21 GLU B CA 1
ATOM 2995 C C . GLU B 1 21 ? 6.508 22.172 19.812 1 98.88 21 GLU B C 1
ATOM 2997 O O . GLU B 1 21 ? 7.254 23.125 19.562 1 98.88 21 GLU B O 1
ATOM 3002 N N . ALA B 1 22 ? 5.48 21.859 19.062 1 98.88 22 ALA B N 1
ATOM 3003 C CA . ALA B 1 22 ? 5.098 22.703 17.938 1 98.88 22 ALA B CA 1
ATOM 3004 C C . ALA B 1 22 ? 4.73 24.109 18.406 1 98.88 22 ALA B C 1
ATOM 3006 O O . ALA B 1 22 ? 5.07 25.094 17.734 1 98.88 22 ALA B O 1
ATOM 3007 N N . LEU B 1 23 ? 4.008 24.219 19.516 1 98.81 23 LEU B N 1
ATOM 3008 C CA . LEU B 1 23 ? 3.588 25.516 20.047 1 98.81 23 LEU B CA 1
ATOM 3009 C C . LEU B 1 23 ? 4.789 26.312 20.547 1 98.81 23 LEU B C 1
ATOM 3011 O O . LEU B 1 23 ? 4.809 27.547 20.453 1 98.81 23 LEU B O 1
ATOM 3015 N N . LYS B 1 24 ? 5.77 25.547 21.094 1 98.31 24 LYS B N 1
ATOM 3016 C CA . LYS B 1 24 ? 7.023 26.203 21.469 1 98.31 24 LYS B CA 1
ATOM 3017 C C . LYS B 1 24 ? 7.648 26.906 20.266 1 98.31 24 LYS B C 1
ATOM 3019 O O . LYS B 1 24 ? 8.125 28.047 20.391 1 98.31 24 LYS B O 1
ATOM 3024 N N . VAL B 1 25 ? 7.637 26.281 19.188 1 98.62 25 VAL B N 1
ATOM 3025 C CA . VAL B 1 25 ? 8.203 26.828 17.953 1 98.62 25 VAL B CA 1
ATOM 3026 C C . VAL B 1 25 ? 7.375 28.031 17.5 1 98.62 25 VAL B C 1
ATOM 3028 O O . VAL B 1 25 ? 7.926 29.062 17.094 1 98.62 25 VAL B O 1
ATOM 3031 N N . LEU B 1 26 ? 6.035 27.953 17.562 1 98.31 26 LEU B N 1
ATOM 3032 C CA . LEU B 1 26 ? 5.145 29.047 17.172 1 98.31 26 LEU B CA 1
ATOM 3033 C C . LEU B 1 26 ? 5.418 30.297 18.016 1 98.31 26 LEU B C 1
ATOM 3035 O O . LEU B 1 26 ? 5.355 31.406 17.516 1 98.31 26 LEU B O 1
ATOM 3039 N N . LYS B 1 27 ? 5.699 30.062 19.266 1 97.81 27 LYS B N 1
ATOM 3040 C CA . LYS B 1 27 ? 5.98 31.188 20.156 1 97.81 27 LYS B CA 1
ATOM 3041 C C . LYS B 1 27 ? 7.234 31.938 19.719 1 97.81 27 LYS B C 1
ATOM 3043 O O . LYS B 1 27 ? 7.27 33.156 19.734 1 97.81 27 LYS B O 1
ATOM 3048 N N . VAL B 1 28 ? 8.227 31.219 19.344 1 97.75 28 VAL B N 1
ATOM 3049 C CA . VAL B 1 28 ? 9.469 31.844 18.891 1 97.75 28 VAL B CA 1
ATOM 3050 C C . VAL B 1 28 ? 9.219 32.594 17.578 1 97.75 28 VAL B C 1
ATOM 3052 O O . VAL B 1 28 ? 9.766 33.656 17.359 1 97.75 28 VAL B O 1
ATOM 3055 N N . ILE B 1 29 ? 8.398 32.031 16.734 1 97.75 29 ILE B N 1
ATOM 3056 C CA . ILE B 1 29 ? 8.055 32.688 15.469 1 97.75 29 ILE B CA 1
ATOM 3057 C C . ILE B 1 29 ? 7.355 34 15.734 1 97.75 29 ILE B C 1
ATOM 3059 O O . ILE B 1 29 ? 7.629 35 15.062 1 97.75 29 ILE B O 1
ATOM 3063 N N . GLU B 1 30 ? 6.477 33.969 16.703 1 96.06 30 GLU B N 1
ATOM 3064 C CA . GLU B 1 30 ? 5.789 35.188 17.109 1 96.06 30 GLU B CA 1
ATOM 3065 C C . GLU B 1 30 ? 6.777 36.25 17.609 1 96.06 30 GLU B C 1
ATOM 3067 O O . GLU B 1 30 ? 6.625 37.438 17.328 1 96.06 30 GLU B O 1
ATOM 3072 N N . GLU B 1 31 ? 7.793 35.844 18.281 1 94.75 31 GLU B N 1
ATOM 3073 C CA . GLU B 1 31 ? 8.797 36.75 18.828 1 94.75 31 GLU B CA 1
ATOM 3074 C C . GLU B 1 31 ? 9.672 37.344 17.734 1 94.75 31 GLU B C 1
ATOM 3076 O O . GLU B 1 31 ? 10.148 38.5 17.859 1 94.75 31 GLU B O 1
ATOM 3081 N N . ARG B 1 32 ? 9.859 36.656 16.719 1 94.31 32 ARG B N 1
ATOM 3082 C CA . ARG B 1 32 ? 10.883 37.031 15.766 1 94.31 32 ARG B CA 1
ATOM 3083 C C . ARG B 1 32 ? 10.266 37.719 14.547 1 94.31 32 ARG B C 1
ATOM 3085 O O . ARG B 1 32 ? 10.977 38.219 13.68 1 94.31 32 ARG B O 1
ATOM 3092 N N . ASN B 1 33 ? 8.93 37.656 14.469 1 94.5 33 ASN B N 1
ATOM 3093 C CA . ASN B 1 33 ? 8.219 38.25 13.344 1 94.5 33 ASN B CA 1
ATOM 3094 C C . ASN B 1 33 ? 7.141 39.219 13.82 1 94.5 33 ASN B C 1
ATOM 3096 O O . ASN B 1 33 ? 6.762 39.219 14.992 1 94.5 33 ASN B O 1
ATOM 3100 N N . ASP B 1 34 ? 6.73 40.156 12.891 1 94.88 34 ASP B N 1
ATOM 3101 C CA . ASP B 1 34 ? 5.648 41.094 13.203 1 94.88 34 ASP B CA 1
ATOM 3102 C C . ASP B 1 34 ? 4.285 40.406 13.078 1 94.88 34 ASP B C 1
ATOM 3104 O O . ASP B 1 34 ? 3.473 40.781 12.234 1 94.88 34 ASP B O 1
ATOM 3108 N N . VAL B 1 35 ? 4.066 39.344 13.953 1 97 35 VAL B N 1
ATOM 3109 C CA . VAL B 1 35 ? 2.844 38.562 13.922 1 97 35 VAL B CA 1
ATOM 3110 C C . VAL B 1 35 ? 2.48 38.094 15.336 1 97 35 VAL B C 1
ATOM 3112 O O . VAL B 1 35 ? 3.359 37.938 16.188 1 97 35 VAL B O 1
ATOM 3115 N N . THR B 1 36 ? 1.212 38 15.625 1 97.75 36 THR B N 1
ATOM 3116 C CA . THR B 1 36 ? 0.727 37.406 16.859 1 97.75 36 THR B CA 1
ATOM 3117 C C . THR B 1 36 ? -0.193 36.219 16.578 1 97.75 36 THR B C 1
ATOM 3119 O O . THR B 1 36 ? -0.958 36.25 15.609 1 97.75 36 THR B O 1
ATOM 3122 N N . PHE B 1 37 ? -0.101 35.219 17.359 1 98.5 37 PHE B N 1
ATOM 3123 C CA . PHE B 1 37 ? -0.951 34.062 17.25 1 98.5 37 PHE B CA 1
ATOM 3124 C C . PHE B 1 37 ? -1.827 33.906 18.484 1 98.5 37 PHE B C 1
ATOM 3126 O O . PHE B 1 37 ? -1.319 33.812 19.609 1 98.5 37 PHE B O 1
ATOM 3133 N N . GLU B 1 38 ? -3.066 33.906 18.328 1 98.62 38 GLU B N 1
ATOM 3134 C CA . GLU B 1 38 ? -3.998 33.5 19.375 1 98.62 38 GLU B CA 1
ATOM 3135 C C . GLU B 1 38 ? -4.25 32 19.344 1 98.62 38 GLU B C 1
ATOM 3137 O O . GLU B 1 38 ? -4.895 31.5 18.406 1 98.62 38 GLU B O 1
ATOM 3142 N N . LEU B 1 39 ? -3.742 31.281 20.281 1 98.69 39 LEU B N 1
ATOM 3143 C CA . LEU B 1 39 ? -3.875 29.828 20.344 1 98.69 39 LEU B CA 1
ATOM 3144 C C . LEU B 1 39 ? -5.137 29.438 21.109 1 98.69 39 LEU B C 1
ATOM 3146 O O . LEU B 1 39 ? -5.305 29.812 22.281 1 98.69 39 LEU B O 1
ATOM 3150 N N . MET B 1 40 ? -5.988 28.656 20.469 1 98.88 40 MET B N 1
ATOM 3151 C CA . MET B 1 40 ? -7.273 28.281 21.047 1 98.88 40 MET B CA 1
ATOM 3152 C C . MET B 1 40 ? -7.379 26.766 21.203 1 98.88 40 MET B C 1
ATOM 3154 O O . MET B 1 40 ? -7.824 26.078 20.281 1 98.88 40 MET B O 1
ATOM 3158 N N . PRO B 1 41 ? -7.059 26.234 22.375 1 98.69 41 PRO B N 1
ATOM 3159 C CA . PRO B 1 41 ? -7.098 24.781 22.578 1 98.69 41 PRO B CA 1
ATOM 3160 C C . PRO B 1 41 ? -8.523 24.234 22.609 1 98.69 41 PRO B C 1
ATOM 3162 O O . PRO B 1 41 ? -9.438 24.875 23.125 1 98.69 41 PRO B O 1
ATOM 3165 N N . ALA B 1 42 ? -8.734 23.047 22.078 1 98.75 42 ALA B N 1
ATOM 3166 C CA . ALA B 1 42 ? -10.008 22.328 22.109 1 98.75 42 ALA B CA 1
ATOM 3167 C C . ALA B 1 42 ? -9.789 20.828 22.062 1 98.75 42 ALA B C 1
ATOM 3169 O O . ALA B 1 42 ? -8.82 20.344 21.469 1 98.75 42 ALA B O 1
ATOM 3170 N N . SER B 1 43 ? -10.711 20.078 22.656 1 98.56 43 SER B N 1
ATOM 3171 C CA . SER B 1 43 ? -10.633 18.609 22.688 1 98.56 43 SER B CA 1
ATOM 3172 C C . SER B 1 43 ? -11.133 18 21.375 1 98.56 43 SER B C 1
ATOM 3174 O O . SER B 1 43 ? -12.141 18.453 20.828 1 98.56 43 SER B O 1
ATOM 3176 N N . PHE B 1 44 ? -10.445 16.984 20.969 1 98.75 44 PHE B N 1
ATOM 3177 C CA . PHE B 1 44 ? -10.75 16.359 19.703 1 98.75 44 PHE B CA 1
ATOM 3178 C C . PHE B 1 44 ? -10.281 14.906 19.672 1 98.75 44 PHE B C 1
ATOM 3180 O O . PHE B 1 44 ? -9.109 14.617 19.969 1 98.75 44 PHE B O 1
ATOM 3187 N N . GLY B 1 45 ? -11.125 14.016 19.281 1 98.62 45 GLY B N 1
ATOM 3188 C CA . GLY B 1 45 ? -10.781 12.602 19.25 1 98.62 45 GLY B CA 1
ATOM 3189 C C . GLY B 1 45 ? -11.219 11.859 20.5 1 98.62 45 GLY B C 1
ATOM 3190 O O . GLY B 1 45 ? -12.281 12.141 21.062 1 98.62 45 GLY B O 1
ATOM 3191 N N . ALA B 1 46 ? -10.5 10.844 20.891 1 98.5 46 ALA B N 1
ATOM 3192 C CA . ALA B 1 46 ? -10.867 10.008 22.031 1 98.5 46 ALA B CA 1
ATOM 3193 C C . ALA B 1 46 ? -10.938 10.836 23.312 1 98.5 46 ALA B C 1
ATOM 3195 O O . ALA B 1 46 ? -11.828 10.641 24.141 1 98.5 46 ALA B O 1
ATOM 3196 N N . CYS B 1 47 ? -9.977 11.703 23.484 1 98.19 47 CYS B N 1
ATOM 3197 C CA . CYS B 1 47 ? -9.969 12.531 24.672 1 98.19 47 CYS B CA 1
ATOM 3198 C C . CYS B 1 47 ? -11.25 13.344 24.797 1 98.19 47 CYS B C 1
ATOM 3200 O O . CYS B 1 47 ? -11.828 13.453 25.875 1 98.19 47 CYS B O 1
ATOM 3202 N N . ALA B 1 48 ? -11.719 13.938 23.688 1 98.69 48 ALA B N 1
ATOM 3203 C CA . ALA B 1 48 ? -12.969 14.695 23.688 1 98.69 48 ALA B CA 1
ATOM 3204 C C . ALA B 1 48 ? -14.156 13.805 24.047 1 98.69 48 ALA B C 1
ATOM 3206 O O . ALA B 1 48 ? -15.031 14.211 24.812 1 98.69 48 ALA B O 1
ATOM 3207 N N . TYR B 1 49 ? -14.195 12.594 23.422 1 98.56 49 TYR B N 1
ATOM 3208 C CA . TYR B 1 49 ? -15.273 11.664 23.719 1 98.56 49 TYR B CA 1
ATOM 3209 C C . TYR B 1 49 ? -15.344 11.375 25.203 1 98.56 49 TYR B C 1
ATOM 3211 O O . TYR B 1 49 ? -16.422 11.391 25.797 1 98.56 49 TYR B O 1
ATOM 3219 N N . PHE B 1 50 ? -14.227 11.008 25.828 1 98.06 50 PHE B N 1
ATOM 3220 C CA . PHE B 1 50 ? -14.203 10.648 27.234 1 98.06 50 PHE B CA 1
ATOM 3221 C C . PHE B 1 50 ? -14.562 11.844 28.109 1 98.06 50 PHE B C 1
ATOM 3223 O O . PHE B 1 50 ? -15.133 11.68 29.188 1 98.06 50 PHE B O 1
ATOM 3230 N N . GLU B 1 51 ? -14.258 13.055 27.625 1 98.25 51 GLU B N 1
ATOM 3231 C CA . GLU B 1 51 ? -14.523 14.273 28.391 1 98.25 51 GLU B CA 1
ATOM 3232 C C . GLU B 1 51 ? -15.977 14.695 28.25 1 98.25 51 GLU B C 1
ATOM 3234 O O . GLU B 1 51 ? -16.578 15.188 29.219 1 98.25 51 GLU B O 1
ATOM 3239 N N . THR B 1 52 ? -16.562 14.539 27.031 1 98.12 52 THR B N 1
ATOM 3240 C CA . THR B 1 52 ? -17.828 15.227 26.781 1 98.12 52 THR B CA 1
ATOM 3241 C C . THR B 1 52 ? -18.875 14.258 26.234 1 98.12 52 THR B C 1
ATOM 3243 O O . THR B 1 52 ? -20.047 14.617 26.094 1 98.12 52 THR B O 1
ATOM 3246 N N . GLY B 1 53 ? -18.469 13.07 25.875 1 97.5 53 GLY B N 1
ATOM 3247 C CA . GLY B 1 53 ? -19.375 12.117 25.25 1 97.5 53 GLY B CA 1
ATOM 3248 C C . GLY B 1 53 ? -19.422 12.242 23.734 1 97.5 53 GLY B C 1
ATOM 3249 O O . GLY B 1 53 ? -20.172 11.523 23.078 1 97.5 53 GLY B O 1
ATOM 3250 N N . ASP B 1 54 ? -18.594 13.156 23.234 1 98.31 54 ASP B N 1
ATOM 3251 C CA . ASP B 1 54 ? -18.547 13.398 21.797 1 98.31 54 ASP B CA 1
ATOM 3252 C C . ASP B 1 54 ? -17.094 13.609 21.328 1 98.31 54 ASP B C 1
ATOM 3254 O O . ASP B 1 54 ? -16.359 14.391 21.922 1 98.31 54 ASP B O 1
ATOM 3258 N N . ALA B 1 55 ? -16.734 12.906 20.266 1 98.75 55 ALA B N 1
ATOM 3259 C CA . ALA B 1 55 ? -15.359 12.977 19.781 1 98.75 55 ALA B CA 1
ATOM 3260 C C . ALA B 1 55 ? -15.086 14.305 19.078 1 98.75 55 ALA B C 1
ATOM 3262 O O . ALA B 1 55 ? -13.93 14.68 18.875 1 98.75 55 ALA B O 1
ATOM 3263 N N . PHE B 1 56 ? -16.078 15.008 18.641 1 98.81 56 PHE B N 1
ATOM 3264 C CA . PHE B 1 56 ? -16.016 16.312 17.984 1 98.81 56 PHE B CA 1
ATOM 3265 C C . PHE B 1 56 ? -17.125 17.219 18.516 1 98.81 56 PHE B C 1
ATOM 3267 O O . PHE B 1 56 ? -18.062 17.562 17.781 1 98.81 56 PHE B O 1
ATOM 3274 N N . PRO B 1 57 ? -16.938 17.688 19.766 1 98.62 57 PRO B N 1
ATOM 3275 C CA . PRO B 1 57 ? -18.016 18.422 20.422 1 98.62 57 PRO B CA 1
ATOM 3276 C C . PRO B 1 57 ? -18.281 19.781 19.781 1 98.62 57 PRO B C 1
ATOM 3278 O O . PRO B 1 57 ? -17.375 20.359 19.156 1 98.62 57 PRO B O 1
ATOM 3281 N N . GLN B 1 58 ? -19.484 20.281 20.016 1 98.62 58 GLN B N 1
ATOM 3282 C CA . GLN B 1 58 ? -19.891 21.578 19.453 1 98.62 58 GLN B CA 1
ATOM 3283 C C . GLN B 1 58 ? -18.922 22.688 19.859 1 98.62 58 GLN B C 1
ATOM 3285 O O . GLN B 1 58 ? -18.625 23.578 19.078 1 98.62 58 GLN B O 1
ATOM 3290 N N . ALA B 1 59 ? -18.484 22.641 21.094 1 98.69 59 ALA B N 1
ATOM 3291 C CA . ALA B 1 59 ? -17.547 23.656 21.578 1 98.69 59 ALA B CA 1
ATOM 3292 C C . ALA B 1 59 ? -16.281 23.672 20.703 1 98.69 59 ALA B C 1
ATOM 3294 O O . ALA B 1 59 ? -15.727 24.734 20.438 1 98.69 59 ALA B O 1
ATOM 3295 N N . THR B 1 60 ? -15.781 22.5 20.359 1 98.88 60 THR B N 1
ATOM 3296 C CA . THR B 1 60 ? -14.617 22.406 19.484 1 98.88 60 THR B CA 1
ATOM 3297 C C . THR B 1 60 ? -14.938 22.938 18.094 1 98.88 60 THR B C 1
ATOM 3299 O O . THR B 1 60 ? -14.133 23.656 17.5 1 98.88 60 THR B O 1
ATOM 3302 N N . ILE B 1 61 ? -16.109 22.562 17.562 1 98.81 61 ILE B N 1
ATOM 3303 C CA . ILE B 1 61 ? -16.562 23.062 16.25 1 98.81 61 ILE B CA 1
ATOM 3304 C C . ILE B 1 61 ? -16.562 24.594 16.25 1 98.81 61 ILE B C 1
ATOM 3306 O O . ILE B 1 61 ? -16.078 25.219 15.312 1 98.81 61 ILE B O 1
ATOM 3310 N N . ASP B 1 62 ? -17.062 25.172 17.328 1 98.81 62 ASP B N 1
ATOM 3311 C CA . ASP B 1 62 ? -17.141 26.625 17.438 1 98.81 62 ASP B CA 1
ATOM 3312 C C . ASP B 1 62 ? -15.75 27.25 17.391 1 98.81 62 ASP B C 1
ATOM 3314 O O . ASP B 1 62 ? -15.547 28.281 16.75 1 98.81 62 ASP B O 1
ATOM 3318 N N . ILE B 1 63 ? -14.867 26.688 18.078 1 98.88 63 ILE B N 1
ATOM 3319 C CA . ILE B 1 63 ? -13.492 27.172 18.109 1 98.88 63 ILE B CA 1
ATOM 3320 C C . ILE B 1 63 ? -12.867 27.062 16.719 1 98.88 63 ILE B C 1
ATOM 3322 O O . ILE B 1 63 ? -12.234 28.016 16.25 1 98.88 63 ILE B O 1
ATOM 3326 N N . CYS B 1 64 ? -13.031 25.922 16.078 1 98.88 64 CYS B N 1
ATOM 3327 C CA . CYS B 1 64 ? -12.492 25.719 14.742 1 98.88 64 CYS B CA 1
ATOM 3328 C C . CYS B 1 64 ? -13.102 26.703 13.75 1 98.88 64 CYS B C 1
ATOM 3330 O O . CYS B 1 64 ? -12.414 27.219 12.875 1 98.88 64 CYS B O 1
ATOM 3332 N N . ASP B 1 65 ? -14.414 26.969 13.906 1 98.69 65 ASP B N 1
ATOM 3333 C CA . ASP B 1 65 ? -15.102 27.891 13.023 1 98.69 65 ASP B CA 1
ATOM 3334 C C . ASP B 1 65 ? -14.492 29.297 13.125 1 98.69 65 ASP B C 1
ATOM 3336 O O . ASP B 1 65 ? -14.422 30.016 12.125 1 98.69 65 ASP B O 1
ATOM 3340 N N . GLN B 1 66 ? -14.031 29.656 14.273 1 98.12 66 GLN B N 1
ATOM 3341 C CA . GLN B 1 66 ? -13.516 31 14.523 1 98.12 66 GLN B CA 1
ATOM 3342 C C . GLN B 1 66 ? -12.047 31.109 14.117 1 98.12 66 GLN B C 1
ATOM 3344 O O . GLN B 1 66 ? -11.539 32.219 13.922 1 98.12 66 GLN B O 1
ATOM 3349 N N . ALA B 1 67 ? -11.406 30.031 13.984 1 98.75 67 ALA B N 1
ATOM 3350 C CA . ALA B 1 67 ? -9.961 30.016 13.766 1 98.75 67 ALA B CA 1
ATOM 3351 C C . ALA B 1 67 ? -9.625 30.328 12.312 1 98.75 67 ALA B C 1
ATOM 3353 O O . ALA B 1 67 ? -10.422 30.047 11.406 1 98.75 67 ALA B O 1
ATOM 3354 N N . ASP B 1 68 ? -8.484 30.938 12.094 1 98.62 68 ASP B N 1
ATOM 3355 C CA . ASP B 1 68 ? -7.965 31.141 10.742 1 98.62 68 ASP B CA 1
ATOM 3356 C C . ASP B 1 68 ? -7.359 29.859 10.18 1 98.62 68 ASP B C 1
ATOM 3358 O O . ASP B 1 68 ? -7.336 29.656 8.969 1 98.62 68 ASP B O 1
ATOM 3362 N N . ALA B 1 69 ? -6.855 29.016 11.008 1 98.69 69 ALA B N 1
ATOM 3363 C CA . ALA B 1 69 ? -6.312 27.703 10.672 1 98.69 69 ALA B CA 1
ATOM 3364 C C . ALA B 1 69 ? -6.414 26.75 11.852 1 98.69 69 ALA B C 1
ATOM 3366 O O . ALA B 1 69 ? -6.598 27.188 12.992 1 98.69 69 ALA B O 1
ATOM 3367 N N . ILE B 1 70 ? -6.34 25.5 11.555 1 98.94 70 ILE B N 1
ATOM 3368 C CA . ILE B 1 70 ? -6.441 24.484 12.586 1 98.94 70 ILE B CA 1
ATOM 3369 C C . ILE B 1 70 ? -5.148 23.672 12.633 1 98.94 70 ILE B C 1
ATOM 3371 O O . ILE B 1 70 ? -4.652 23.219 11.594 1 98.94 70 ILE B O 1
ATOM 3375 N N . LEU B 1 71 ? -4.52 23.562 13.758 1 98.94 71 LEU B N 1
ATOM 3376 C CA . LEU B 1 71 ? -3.398 22.672 14.039 1 98.94 71 LEU B CA 1
ATOM 3377 C C . LEU B 1 71 ? -3.854 21.453 14.844 1 98.94 71 LEU B C 1
ATOM 3379 O O . LEU B 1 71 ? -4.324 21.594 15.969 1 98.94 71 LEU B O 1
ATOM 3383 N N . LYS B 1 72 ? -3.725 20.297 14.203 1 98.88 72 LYS B N 1
ATOM 3384 C CA . LYS B 1 72 ? -4.324 19.094 14.766 1 98.88 72 LYS B CA 1
ATOM 3385 C C . LYS B 1 72 ? -3.273 18.016 15.008 1 98.88 72 LYS B C 1
ATOM 3387 O O . LYS B 1 72 ? -2.492 17.703 14.109 1 98.88 72 LYS B O 1
ATOM 3392 N N . GLY B 1 73 ? -3.176 17.516 16.266 1 98.75 73 GLY B N 1
ATOM 3393 C CA . GLY B 1 73 ? -2.369 16.344 16.562 1 98.75 73 GLY B CA 1
ATOM 3394 C C . GLY B 1 73 ? -3.051 15.039 16.172 1 98.75 73 GLY B C 1
ATOM 3395 O O . GLY B 1 73 ? -4.18 15.047 15.68 1 98.75 73 GLY B O 1
ATOM 3396 N N . PRO B 1 74 ? -2.334 13.938 16.391 1 98.5 74 PRO B N 1
ATOM 3397 C CA . PRO B 1 74 ? -2.918 12.648 16.047 1 98.5 74 PRO B CA 1
ATOM 3398 C C . PRO B 1 74 ? -4.051 12.234 16.984 1 98.5 74 PRO B C 1
ATOM 3400 O O . PRO B 1 74 ? -4.102 12.68 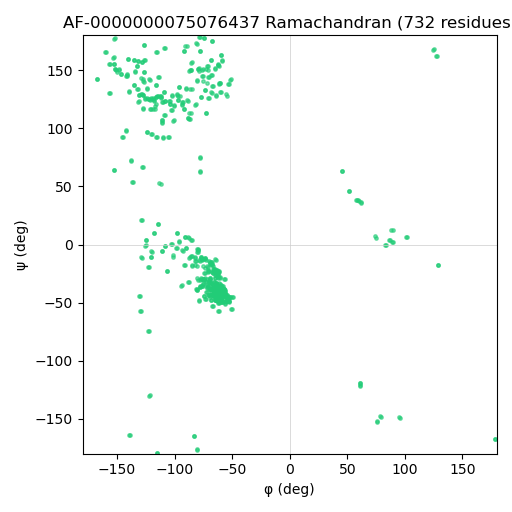18.125 1 98.5 74 PRO B O 1
ATOM 3403 N N . ILE B 1 75 ? -4.938 11.438 16.484 1 98.31 75 ILE B N 1
ATOM 3404 C CA . ILE B 1 75 ? -6.039 10.906 17.266 1 98.31 75 ILE B CA 1
ATOM 3405 C C . ILE B 1 75 ? -6.086 9.383 17.125 1 98.31 75 ILE B C 1
ATOM 3407 O O . ILE B 1 75 ? -5.598 8.828 16.141 1 98.31 75 ILE B O 1
ATOM 3411 N N . GLY B 1 76 ? -6.684 8.758 18.078 1 96.56 76 GLY B N 1
ATOM 3412 C CA . GLY B 1 76 ? -6.836 7.312 18.078 1 96.56 76 GLY B CA 1
ATOM 3413 C C . GLY B 1 76 ? -6.344 6.656 19.359 1 96.56 76 GLY B C 1
ATOM 3414 O O . GLY B 1 76 ? -5.609 7.27 20.125 1 96.56 76 GLY B O 1
ATOM 3415 N N . LEU B 1 77 ? -6.777 5.434 19.578 1 94.62 77 LEU B N 1
ATOM 3416 C CA . LEU B 1 77 ? -6.383 4.586 20.703 1 94.62 77 LEU B CA 1
ATOM 3417 C C . LEU B 1 77 ? -5.875 3.234 20.203 1 94.62 77 LEU B C 1
ATOM 3419 O O . LEU B 1 77 ? -5.918 2.953 19 1 94.62 77 LEU B O 1
ATOM 3423 N N . SER B 1 78 ? -5.328 2.469 21.141 1 92.31 78 SER B N 1
ATOM 3424 C CA . SER B 1 78 ? -5.016 1.088 20.781 1 92.31 78 SER B CA 1
ATOM 3425 C C . SER B 1 78 ? -6.27 0.328 20.359 1 92.31 78 SER B C 1
ATOM 3427 O O . SER B 1 78 ? -7.387 0.756 20.656 1 92.31 78 SER B O 1
ATOM 3429 N N . HIS B 1 79 ? -6.027 -0.766 19.703 1 88.38 79 HIS B N 1
ATOM 3430 C CA . HIS B 1 79 ? -7.129 -1.594 19.234 1 88.38 79 HIS B CA 1
ATOM 3431 C C . HIS B 1 79 ? -8.07 -1.965 20.375 1 88.38 79 HIS B C 1
ATOM 3433 O O . HIS B 1 79 ? -9.289 -1.871 20.219 1 88.38 79 HIS B O 1
ATOM 3439 N N . GLU B 1 80 ? -7.574 -2.381 21.5 1 90.19 80 GLU B N 1
ATOM 3440 C CA . GLU B 1 80 ? -8.367 -2.826 22.641 1 90.19 80 GLU B CA 1
ATOM 3441 C C . GLU B 1 80 ? -9.078 -1.654 23.312 1 90.19 80 GLU B C 1
ATOM 3443 O O . GLU B 1 80 ? -10.242 -1.763 23.688 1 90.19 80 GLU B O 1
ATOM 3448 N N . GLU B 1 81 ? -8.406 -0.509 23.344 1 93.25 81 GLU B N 1
ATOM 3449 C CA . GLU B 1 81 ? -8.984 0.652 24.031 1 93.25 81 GLU B CA 1
ATOM 3450 C C . GLU B 1 81 ? -10.07 1.301 23.188 1 93.25 81 GLU B C 1
ATOM 3452 O O . GLU B 1 81 ? -11.039 1.848 23.719 1 93.25 81 GLU B O 1
ATOM 3457 N N . ALA B 1 82 ? -9.891 1.167 21.922 1 92.25 82 ALA B N 1
ATOM 3458 C CA . ALA B 1 82 ? -10.883 1.741 21.016 1 92.25 82 ALA B CA 1
ATOM 3459 C C . ALA B 1 82 ? -12.242 1.071 21.203 1 92.25 82 ALA B C 1
ATOM 3461 O O . ALA B 1 82 ? -13.281 1.691 20.969 1 92.25 82 ALA B O 1
ATOM 3462 N N . LYS B 1 83 ? -12.305 -0.145 21.734 1 90.69 83 LYS B N 1
ATOM 3463 C CA . LYS B 1 83 ? -13.531 -0.915 21.922 1 90.69 83 LYS B CA 1
ATOM 3464 C C . LYS B 1 83 ? -14.414 -0.301 23 1 90.69 83 LYS B C 1
ATOM 3466 O O . LYS B 1 83 ? -15.602 -0.61 23.094 1 90.69 83 LYS B O 1
ATOM 3471 N N . LYS B 1 84 ? -13.789 0.599 23.781 1 94.75 84 LYS B N 1
ATOM 3472 C CA . LYS B 1 84 ? -14.523 1.257 24.844 1 94.75 84 LYS B CA 1
ATOM 3473 C C . LYS B 1 84 ? -15.406 2.379 24.297 1 94.75 84 LYS B C 1
ATOM 3475 O O . LYS B 1 84 ? -16.281 2.889 25 1 94.75 84 LYS B O 1
ATOM 3480 N N . ILE B 1 85 ? -15.18 2.748 23.125 1 97 85 ILE B N 1
ATOM 3481 C CA . ILE B 1 85 ? -15.938 3.805 22.469 1 97 85 ILE B CA 1
ATOM 3482 C C . ILE B 1 85 ? -16.828 3.199 21.391 1 97 85 ILE B C 1
ATOM 3484 O O . ILE B 1 85 ? -16.375 2.387 20.578 1 97 85 ILE B O 1
ATOM 3488 N N . PRO B 1 86 ? -18.156 3.576 21.375 1 96.12 86 PRO B N 1
ATOM 3489 C CA . PRO B 1 86 ? -19 3.08 20.266 1 96.12 86 PRO B CA 1
ATOM 3490 C C . PRO B 1 86 ? -18.375 3.348 18.906 1 96.12 86 PRO B C 1
ATOM 3492 O O . PRO B 1 86 ? -17.781 4.406 18.688 1 96.12 86 PRO B O 1
ATOM 3495 N N . ILE B 1 87 ? -18.531 2.418 18.031 1 93.12 87 ILE B N 1
ATOM 3496 C CA . ILE B 1 87 ? -17.844 2.361 16.75 1 93.12 87 ILE B CA 1
ATOM 3497 C C . ILE B 1 87 ? -17.984 3.701 16.031 1 93.12 87 ILE B C 1
ATOM 3499 O O . ILE B 1 87 ? -17 4.238 15.508 1 93.12 87 ILE B O 1
ATOM 3503 N N . ASP B 1 88 ? -19.141 4.301 15.984 1 93.62 88 ASP B N 1
ATOM 3504 C CA . ASP B 1 88 ? -19.406 5.504 15.203 1 93.62 88 ASP B CA 1
ATOM 3505 C C . ASP B 1 88 ? -18.906 6.75 15.93 1 93.62 88 ASP B C 1
ATOM 3507 O O . ASP B 1 88 ? -18.844 7.836 15.344 1 93.62 88 ASP B O 1
ATOM 3511 N N . GLN B 1 89 ? -18.438 6.609 17.203 1 95.88 89 GLN B N 1
ATOM 3512 C CA . GLN B 1 89 ? -17.906 7.719 17.984 1 95.88 89 GLN B CA 1
ATOM 3513 C C . GLN B 1 89 ? -16.391 7.617 18.141 1 95.88 89 GLN B C 1
ATOM 3515 O O . GLN B 1 89 ? -15.773 8.484 18.75 1 95.88 89 GLN B O 1
ATOM 3520 N N . GLN B 1 90 ? -15.883 6.547 17.578 1 97 90 GLN B N 1
ATOM 3521 C CA . GLN B 1 90 ? -14.43 6.422 17.609 1 97 90 GLN B CA 1
ATOM 3522 C C . GLN B 1 90 ? -13.758 7.574 16.859 1 97 90 GLN B C 1
ATOM 3524 O O . GLN B 1 90 ? -14.359 8.18 15.969 1 97 90 GLN B O 1
ATOM 3529 N N . PRO B 1 91 ? -12.547 7.918 17.203 1 97.69 91 PRO B N 1
ATOM 3530 C CA . PRO B 1 91 ? -11.906 9.18 16.828 1 97.69 91 PRO B CA 1
ATOM 3531 C C . PRO B 1 91 ? -11.961 9.453 15.328 1 97.69 91 PRO B C 1
ATOM 3533 O O . PRO B 1 91 ? -12.297 10.57 14.914 1 97.69 91 PRO B O 1
ATOM 3536 N N . GLU B 1 92 ? -11.664 8.461 14.477 1 97.5 92 GLU B N 1
ATOM 3537 C CA . GLU B 1 92 ? -11.664 8.695 13.039 1 97.5 92 GLU B CA 1
ATOM 3538 C C . GLU B 1 92 ? -13.078 8.953 12.523 1 97.5 92 GLU B C 1
ATOM 3540 O O . GLU B 1 92 ? -13.336 9.953 11.852 1 97.5 92 GLU B O 1
ATOM 3545 N N . ARG B 1 93 ? -14.062 8.148 12.891 1 96.5 93 ARG B N 1
ATOM 3546 C CA . ARG B 1 93 ? -15.43 8.227 12.391 1 96.5 93 ARG B CA 1
ATOM 3547 C C . ARG B 1 93 ? -16.188 9.367 13.07 1 96.5 93 ARG B C 1
ATOM 3549 O O . ARG B 1 93 ? -17.031 10.023 12.445 1 96.5 93 ARG B O 1
ATOM 3556 N N . GLY B 1 94 ? -15.883 9.555 14.305 1 97.75 94 GLY B N 1
ATOM 3557 C CA . GLY B 1 94 ? -16.656 10.5 15.086 1 97.75 94 GLY B CA 1
ATOM 3558 C C . GLY B 1 94 ? -16.094 11.906 15.062 1 97.75 94 GLY B C 1
ATOM 3559 O O . GLY B 1 94 ? -16.781 12.867 15.406 1 97.75 94 GLY B O 1
ATOM 3560 N N . ALA B 1 95 ? -14.836 12.008 14.664 1 98.62 95 ALA B N 1
ATOM 3561 C CA . ALA B 1 95 ? -14.227 13.328 14.758 1 98.62 95 ALA B CA 1
ATOM 3562 C C . ALA B 1 95 ? -13.547 13.711 13.445 1 98.62 95 ALA B C 1
ATOM 3564 O O . ALA B 1 95 ? -13.945 14.68 12.789 1 98.62 95 ALA B O 1
ATOM 3565 N N . LEU B 1 96 ? -12.648 12.93 12.984 1 98.75 96 LEU B N 1
ATOM 3566 C CA . LEU B 1 96 ? -11.797 13.305 11.859 1 98.75 96 LEU B CA 1
ATOM 3567 C C . LEU B 1 96 ? -12.617 13.422 10.578 1 98.75 96 LEU B C 1
ATOM 3569 O O . LEU B 1 96 ? -12.539 14.43 9.875 1 98.75 96 LEU B O 1
ATOM 3573 N N . LEU B 1 97 ? -13.383 12.359 10.242 1 98.44 97 LEU B N 1
ATOM 3574 C CA . LEU B 1 97 ? -14.148 12.367 9 1 98.44 97 LEU B CA 1
ATOM 3575 C C . LEU B 1 97 ? -15.188 13.477 9.016 1 98.44 97 LEU B C 1
ATOM 3577 O O . LEU B 1 97 ? -15.359 14.195 8.023 1 98.44 97 LEU B O 1
ATOM 3581 N N . PRO B 1 98 ? -15.875 13.711 10.156 1 98.38 98 PRO B N 1
ATOM 3582 C CA . PRO B 1 98 ? -16.812 14.836 10.219 1 98.38 98 PRO B CA 1
ATOM 3583 C C . PRO B 1 98 ? -16.125 16.188 10.023 1 98.38 98 PRO B C 1
ATOM 3585 O O . PRO B 1 98 ? -16.688 17.078 9.375 1 98.38 98 PRO B O 1
ATOM 3588 N N . MET B 1 99 ? -14.961 16.359 10.586 1 98.75 99 MET B N 1
ATOM 3589 C CA . MET B 1 99 ? -14.242 17.609 10.414 1 98.75 99 MET B CA 1
ATOM 3590 C C . MET B 1 99 ? -13.883 17.828 8.945 1 98.75 99 MET B C 1
ATOM 3592 O O . MET B 1 99 ? -14.062 18.922 8.414 1 98.75 99 MET B O 1
ATOM 3596 N N . ARG B 1 100 ? -13.328 16.812 8.328 1 98.81 100 ARG B N 1
ATOM 3597 C CA . ARG B 1 100 ? -12.961 16.891 6.914 1 98.81 100 ARG B CA 1
ATOM 3598 C C . ARG B 1 100 ? -14.172 17.234 6.055 1 98.81 100 ARG B C 1
ATOM 3600 O O . ARG B 1 100 ? -14.07 18.062 5.141 1 98.81 100 ARG B O 1
ATOM 3607 N N . ARG B 1 101 ? -15.273 16.594 6.359 1 98.12 101 ARG B N 1
ATOM 3608 C CA . ARG B 1 101 ? -16.5 16.875 5.625 1 98.12 101 ARG B CA 1
ATOM 3609 C C . ARG B 1 101 ? -16.969 18.312 5.855 1 98.12 101 ARG B C 1
ATOM 3611 O O . ARG B 1 101 ? -17.328 19.016 4.906 1 98.12 101 ARG B O 1
ATOM 3618 N N . ARG B 1 102 ? -17 18.734 7.086 1 98.12 102 ARG B N 1
ATOM 3619 C CA . ARG B 1 102 ? -17.5 20.062 7.461 1 98.12 102 ARG B CA 1
ATOM 3620 C C . ARG B 1 102 ? -16.75 21.156 6.73 1 98.12 102 ARG B C 1
ATOM 3622 O O . ARG B 1 102 ? -17.344 22.109 6.23 1 98.12 102 ARG B O 1
ATOM 3629 N N . TYR B 1 103 ? -15.484 20.984 6.672 1 98.62 103 TYR B N 1
ATOM 3630 C CA . TYR B 1 103 ? -14.672 22.078 6.137 1 98.62 103 TYR B CA 1
ATOM 3631 C C . TYR B 1 103 ? -14.25 21.781 4.703 1 98.62 103 TYR B C 1
ATOM 3633 O O . TYR B 1 103 ? -13.508 22.562 4.098 1 98.62 103 TYR B O 1
ATOM 3641 N N . ASN B 1 104 ? -14.656 20.672 4.191 1 98.56 104 ASN B N 1
ATOM 3642 C CA . ASN B 1 104 ? -14.383 20.266 2.822 1 98.56 104 ASN B CA 1
ATOM 3643 C C . ASN B 1 104 ? -12.898 20.359 2.486 1 98.56 104 ASN B C 1
ATOM 3645 O O . ASN B 1 104 ? -12.523 21 1.498 1 98.56 104 ASN B O 1
ATOM 3649 N N . THR B 1 105 ? -12.117 19.859 3.385 1 98.75 105 THR B N 1
ATOM 3650 C CA . THR B 1 105 ? -10.672 19.859 3.162 1 98.75 105 THR B CA 1
ATOM 3651 C C . THR B 1 105 ? -10.273 18.734 2.209 1 98.75 105 THR B C 1
ATOM 3653 O O . THR B 1 105 ? -9.594 17.781 2.609 1 98.75 105 THR B O 1
ATOM 3656 N N . TYR B 1 106 ? -10.555 18.922 0.903 1 98.81 106 TYR B N 1
ATOM 3657 C CA . TYR B 1 106 ? -10.531 17.828 -0.075 1 98.81 106 TYR B CA 1
ATOM 3658 C C . TYR B 1 106 ? -9.109 17.562 -0.545 1 98.81 106 TYR B C 1
ATOM 3660 O O . TYR B 1 106 ? -8.836 16.5 -1.126 1 98.81 106 TYR B O 1
ATOM 3668 N N . ALA B 1 107 ? -8.18 18.453 -0.356 1 98.88 107 ALA B N 1
ATOM 3669 C CA . ALA B 1 107 ? -6.824 18.297 -0.877 1 98.88 107 ALA B CA 1
ATOM 3670 C C . ALA B 1 107 ? -5.824 18.078 0.253 1 98.88 107 ALA B C 1
ATOM 3672 O O . ALA B 1 107 ? -5.527 19 1.021 1 98.88 107 ALA B O 1
ATOM 3673 N N . ASN B 1 108 ? -5.363 16.906 0.372 1 98.88 108 ASN B N 1
ATOM 3674 C CA . ASN B 1 108 ? -4.336 16.578 1.353 1 98.88 108 ASN B CA 1
ATOM 3675 C C . ASN B 1 108 ? -2.953 16.5 0.712 1 98.88 108 ASN B C 1
ATOM 3677 O O . ASN B 1 108 ? -2.75 15.75 -0.248 1 98.88 108 ASN B O 1
ATOM 3681 N N . PHE B 1 109 ? -2.051 17.344 1.17 1 98.94 109 PHE B N 1
ATOM 3682 C CA . PHE B 1 109 ? -0.668 17.359 0.708 1 98.94 109 PHE B CA 1
ATOM 3683 C C . PHE B 1 109 ? 0.255 16.719 1.736 1 98.94 109 PHE B C 1
ATOM 3685 O O . PHE B 1 109 ? 0.344 17.188 2.875 1 98.94 109 PHE B O 1
ATOM 3692 N N . ARG B 1 110 ? 0.935 15.672 1.317 1 98.81 110 ARG B N 1
ATOM 3693 C CA . ARG B 1 110 ? 1.87 14.961 2.186 1 98.81 110 ARG B CA 1
ATOM 3694 C C . ARG B 1 110 ? 3.262 14.906 1.562 1 98.81 110 ARG B C 1
ATOM 3696 O O . ARG B 1 110 ? 3.559 14.008 0.774 1 98.81 110 ARG B O 1
ATOM 3703 N N . PRO B 1 111 ? 4.145 15.828 1.961 1 98.62 111 PRO B N 1
ATOM 3704 C CA . PRO B 1 111 ? 5.52 15.766 1.458 1 98.62 111 PRO B CA 1
ATOM 3705 C C . PRO B 1 111 ? 6.289 14.555 1.983 1 98.62 111 PRO B C 1
ATOM 3707 O O . PRO B 1 111 ? 6.203 14.234 3.172 1 98.62 111 PRO B O 1
ATOM 3710 N N . VAL B 1 112 ? 6.902 13.859 1.151 1 98.5 112 VAL B N 1
ATOM 3711 C CA . VAL B 1 112 ? 7.848 12.789 1.442 1 98.5 112 VAL B CA 1
ATOM 3712 C C . VAL B 1 112 ? 9.258 13.227 1.058 1 98.5 112 VAL B C 1
ATOM 3714 O O . VAL B 1 112 ? 9.703 13 -0.072 1 98.5 112 VAL B O 1
ATOM 3717 N N . SER B 1 113 ? 9.906 13.789 2.02 1 97.69 113 SER B N 1
ATOM 3718 C CA . SER B 1 113 ? 11.164 14.469 1.724 1 97.69 113 SER B CA 1
ATOM 3719 C C . SER B 1 113 ? 12.281 13.992 2.645 1 97.69 113 SER B C 1
ATOM 3721 O O . SER B 1 113 ? 12.109 13.93 3.863 1 97.69 113 SER B O 1
ATOM 3723 N N . LEU B 1 114 ? 13.375 13.641 2.062 1 96.81 114 LEU B N 1
ATOM 3724 C CA . LEU B 1 114 ? 14.578 13.188 2.756 1 96.81 114 LEU B CA 1
ATOM 3725 C C . LEU B 1 114 ? 15.836 13.719 2.061 1 96.81 114 LEU B C 1
ATOM 3727 O O . LEU B 1 114 ? 16.328 13.102 1.113 1 96.81 114 LEU B O 1
ATOM 3731 N N . PRO B 1 115 ? 16.422 14.859 2.613 1 95.94 115 PRO B N 1
ATOM 3732 C CA . PRO B 1 115 ? 17.688 15.328 2.02 1 95.94 115 PRO B CA 1
ATOM 3733 C C . PRO B 1 115 ? 18.797 14.273 2.082 1 95.94 115 PRO B C 1
ATOM 3735 O O . PRO B 1 115 ? 18.781 13.406 2.961 1 95.94 115 PRO B O 1
ATOM 3738 N N . LYS B 1 116 ? 19.719 14.414 1.26 1 95.94 116 LYS B N 1
ATOM 3739 C CA . LYS B 1 116 ? 20.812 13.461 1.164 1 95.94 116 LYS B CA 1
ATOM 3740 C C . LYS B 1 116 ? 21.562 13.336 2.494 1 95.94 116 LYS B C 1
ATOM 3742 O O . LYS B 1 116 ? 21.953 12.234 2.887 1 95.94 116 LYS B O 1
ATOM 3747 N N . SER B 1 117 ? 21.688 14.406 3.195 1 93.88 117 SER B N 1
ATOM 3748 C CA . SER B 1 117 ? 22.453 14.445 4.434 1 93.88 117 SER B CA 1
ATOM 3749 C C . SER B 1 117 ? 21.781 13.609 5.523 1 93.88 117 SER B C 1
ATOM 3751 O O . SER B 1 117 ? 22.438 13.211 6.496 1 93.88 117 SER B O 1
ATOM 3753 N N . LEU B 1 118 ? 20.531 13.312 5.344 1 93.62 118 LEU B N 1
ATOM 3754 C CA . LEU B 1 118 ? 19.781 12.555 6.344 1 93.62 118 LEU B CA 1
ATOM 3755 C C . LEU B 1 118 ? 19.375 11.188 5.793 1 93.62 118 LEU B C 1
ATOM 3757 O O . LEU B 1 118 ? 18.484 10.531 6.348 1 93.62 118 LEU B O 1
ATOM 3761 N N . ALA B 1 119 ? 19.984 10.719 4.754 1 93.31 119 ALA B N 1
ATOM 3762 C CA . ALA B 1 119 ? 19.625 9.5 4.035 1 93.31 119 ALA B CA 1
ATOM 3763 C C . ALA B 1 119 ? 19.797 8.273 4.922 1 93.31 119 ALA B C 1
ATOM 3765 O O . ALA B 1 119 ? 19.156 7.242 4.695 1 93.31 119 ALA B O 1
ATOM 3766 N N . HIS B 1 120 ? 20.594 8.406 5.91 1 92.88 120 HIS B N 1
ATOM 3767 C CA . HIS B 1 120 ? 20.875 7.262 6.773 1 92.88 120 HIS B CA 1
ATOM 3768 C C . HIS B 1 120 ? 19.656 6.867 7.582 1 92.88 120 HIS B C 1
ATOM 3770 O O . HIS B 1 120 ? 19.594 5.77 8.141 1 92.88 120 HIS B O 1
ATOM 3776 N N . PHE B 1 121 ? 18.609 7.734 7.668 1 94.69 121 PHE B N 1
ATOM 3777 C CA . PHE B 1 121 ? 17.359 7.418 8.359 1 94.69 121 PHE B CA 1
ATOM 3778 C C . PHE B 1 121 ? 16.578 6.348 7.605 1 94.69 121 PHE B C 1
ATOM 3780 O O . PHE B 1 121 ? 15.828 5.582 8.211 1 94.69 121 PHE B O 1
ATOM 3787 N N . SER B 1 122 ? 16.734 6.281 6.324 1 96.94 122 SER B N 1
ATOM 3788 C CA . SER B 1 122 ? 15.914 5.441 5.457 1 96.94 122 SER B CA 1
ATOM 3789 C C . SER B 1 122 ? 16.312 3.975 5.559 1 96.94 122 SER B C 1
ATOM 3791 O O . SER B 1 122 ? 17.5 3.662 5.719 1 96.94 122 SER B O 1
ATOM 3793 N N . PRO B 1 123 ? 15.328 3.094 5.453 1 97.56 123 PRO B N 1
ATOM 3794 C CA . PRO B 1 123 ? 15.656 1.671 5.348 1 97.56 123 PRO B CA 1
ATOM 3795 C C . PRO B 1 123 ? 16.234 1.298 3.984 1 97.56 123 PRO B C 1
ATOM 3797 O O . PRO B 1 123 ? 16.766 0.195 3.814 1 97.56 123 PRO B O 1
ATOM 3800 N N . LEU B 1 124 ? 16.141 2.141 3.025 1 97.81 124 LEU B N 1
ATOM 3801 C CA . LEU B 1 124 ? 16.625 1.875 1.675 1 97.81 124 LEU B CA 1
ATOM 3802 C C . LEU B 1 124 ? 18.141 2.062 1.593 1 97.81 124 LEU B C 1
ATOM 3804 O O . LEU B 1 124 ? 18.719 2.879 2.32 1 97.81 124 LEU B O 1
ATOM 3808 N N . LYS B 1 125 ? 18.75 1.357 0.711 1 95.94 125 LYS B N 1
ATOM 3809 C CA . LYS B 1 125 ? 20.172 1.514 0.43 1 95.94 125 LYS B CA 1
ATOM 3810 C C . LYS B 1 125 ? 20.469 2.893 -0.149 1 95.94 125 LYS B C 1
ATOM 3812 O O . LYS B 1 125 ? 19.641 3.471 -0.853 1 95.94 125 LYS B O 1
ATOM 3817 N N . PRO B 1 126 ? 21.672 3.412 0.078 1 94.19 126 PRO B N 1
ATOM 3818 C CA . PRO B 1 126 ? 22.031 4.766 -0.357 1 94.19 126 PRO B CA 1
ATOM 3819 C C . PRO B 1 126 ? 21.922 4.941 -1.87 1 94.19 126 PRO B C 1
ATOM 3821 O O . PRO B 1 126 ? 21.578 6.023 -2.348 1 94.19 126 PRO B O 1
ATOM 3824 N N . GLU B 1 127 ? 22.266 3.91 -2.594 1 93.56 127 GLU B N 1
ATOM 3825 C CA . GLU B 1 127 ? 22.266 4.031 -4.047 1 93.56 127 GLU B CA 1
ATOM 3826 C C . GLU B 1 127 ? 20.859 4.211 -4.594 1 93.56 127 GLU B C 1
ATOM 3828 O O . GLU B 1 127 ? 20.672 4.73 -5.695 1 93.56 127 GLU B O 1
ATOM 3833 N N . ILE B 1 128 ? 19.859 3.783 -3.85 1 95.94 128 ILE B N 1
ATOM 3834 C CA . ILE B 1 128 ? 18.469 3.961 -4.23 1 95.94 128 ILE B CA 1
ATOM 3835 C C . ILE B 1 128 ? 18.031 5.391 -3.938 1 95.94 128 ILE B C 1
ATOM 3837 O O . ILE B 1 128 ? 17.281 5.992 -4.719 1 95.94 128 ILE B O 1
ATOM 3841 N N . ILE B 1 129 ? 18.516 5.961 -2.861 1 96.88 129 ILE B N 1
ATOM 3842 C CA . ILE B 1 129 ? 18.141 7.293 -2.406 1 96.88 129 ILE B CA 1
ATOM 3843 C C . ILE B 1 129 ? 18.812 8.352 -3.277 1 96.88 129 ILE B C 1
ATOM 3845 O O . ILE B 1 129 ? 18.234 9.398 -3.557 1 96.88 129 ILE B O 1
ATOM 3849 N N . GLY B 1 130 ? 20.094 8.055 -3.715 1 96 130 GLY B N 1
ATOM 3850 C CA . GLY B 1 130 ? 20.828 9 -4.535 1 96 130 GLY B CA 1
ATOM 3851 C C . GLY B 1 130 ? 21.062 10.336 -3.848 1 96 130 GLY B C 1
ATOM 3852 O O . GLY B 1 130 ? 21.609 10.383 -2.74 1 96 130 GLY B O 1
ATOM 3853 N N . GLU B 1 131 ? 20.531 11.414 -4.461 1 97.44 131 GLU B N 1
ATOM 3854 C CA . GLU B 1 131 ? 20.75 12.766 -3.961 1 97.44 131 GLU B CA 1
ATOM 3855 C C . GLU B 1 131 ? 19.656 13.172 -2.979 1 97.44 131 GLU B C 1
ATOM 3857 O O . GLU B 1 131 ? 19.594 14.328 -2.547 1 97.44 131 GLU B O 1
ATOM 3862 N N . GLY B 1 132 ? 18.797 12.227 -2.641 1 97.88 132 GLY B N 1
ATOM 3863 C CA . GLY B 1 132 ? 17.688 12.5 -1.742 1 97.88 132 GLY B CA 1
ATOM 3864 C C . GLY B 1 132 ? 16.344 12.125 -2.328 1 97.88 132 GLY B C 1
ATOM 3865 O O . GLY B 1 132 ? 16.266 11.711 -3.486 1 97.88 132 GLY B O 1
ATOM 3866 N N . ILE B 1 133 ? 15.367 12.125 -1.515 1 98.5 133 ILE B N 1
ATOM 3867 C CA . ILE B 1 133 ? 13.992 11.891 -1.924 1 98.5 133 ILE B CA 1
ATOM 3868 C C . ILE B 1 133 ? 13.172 13.164 -1.74 1 98.5 133 ILE B C 1
ATOM 3870 O O . ILE B 1 133 ? 13.242 13.812 -0.693 1 98.5 133 ILE B O 1
ATOM 3874 N N . ASP B 1 134 ? 12.5 13.578 -2.729 1 98.44 134 ASP B N 1
ATOM 3875 C CA . ASP B 1 134 ? 11.625 14.742 -2.67 1 98.44 134 ASP B CA 1
ATOM 3876 C C . ASP B 1 134 ? 10.391 14.547 -3.545 1 98.44 134 ASP B C 1
ATOM 3878 O O . ASP B 1 134 ? 10.406 14.867 -4.734 1 98.44 134 ASP B O 1
ATOM 3882 N N . LEU B 1 135 ? 9.352 14.055 -2.988 1 98.75 135 LEU B N 1
ATOM 3883 C CA . LEU B 1 135 ? 8.07 13.922 -3.676 1 98.75 135 LEU B CA 1
ATOM 3884 C C . LEU B 1 135 ? 6.922 14.375 -2.781 1 98.75 135 LEU B C 1
ATOM 3886 O O . LEU B 1 135 ? 7.094 14.523 -1.569 1 98.75 135 LEU B O 1
ATOM 3890 N N . ILE B 1 136 ? 5.773 14.727 -3.381 1 98.88 136 ILE B N 1
ATOM 3891 C CA . ILE B 1 136 ? 4.586 15.109 -2.627 1 98.88 136 ILE B CA 1
ATOM 3892 C C . ILE B 1 136 ? 3.391 14.281 -3.09 1 98.88 136 ILE B C 1
ATOM 3894 O O . ILE B 1 136 ? 3.131 14.172 -4.289 1 98.88 136 ILE B O 1
ATOM 3898 N N . ILE B 1 137 ? 2.742 13.703 -2.191 1 98.94 137 ILE B N 1
ATOM 3899 C CA . ILE B 1 137 ? 1.508 12.984 -2.471 1 98.94 137 ILE B CA 1
ATOM 3900 C C . ILE B 1 137 ? 0.31 13.906 -2.27 1 98.94 137 ILE B C 1
ATOM 3902 O O . ILE B 1 137 ? 0.174 14.539 -1.217 1 98.94 137 ILE B O 1
ATOM 3906 N N . VAL B 1 138 ? -0.436 14.031 -3.291 1 98.94 138 VAL B N 1
ATOM 3907 C CA . VAL B 1 138 ? -1.708 14.742 -3.258 1 98.94 138 VAL B CA 1
ATOM 3908 C C . VAL B 1 138 ? -2.859 13.75 -3.176 1 98.94 138 VAL B C 1
ATOM 3910 O O . VAL B 1 138 ? -3.189 13.086 -4.164 1 98.94 138 VAL B O 1
ATOM 3913 N N . ARG B 1 139 ? -3.459 13.664 -2.027 1 98.94 139 ARG B N 1
ATOM 3914 C CA . ARG B 1 139 ? -4.527 12.727 -1.707 1 98.94 139 ARG B CA 1
ATOM 3915 C C . ARG B 1 139 ? -5.887 13.43 -1.694 1 98.94 139 ARG B C 1
ATOM 3917 O O . ARG B 1 139 ? -6.07 14.422 -0.99 1 98.94 139 ARG B O 1
ATOM 3924 N N . GLU B 1 140 ? -6.91 12.914 -2.557 1 98.94 140 GLU B N 1
ATOM 3925 C CA . GLU B 1 140 ? -8.297 13.336 -2.387 1 98.94 140 GLU B CA 1
ATOM 3926 C C . GLU B 1 140 ? -8.844 12.898 -1.031 1 98.94 140 GLU B C 1
ATOM 3928 O O . GLU B 1 140 ? -8.773 11.719 -0.679 1 98.94 140 GLU B O 1
ATOM 3933 N N . LEU B 1 141 ? -9.438 13.82 -0.248 1 98.75 141 LEU B N 1
ATOM 3934 C CA . LEU B 1 141 ? -9.484 13.523 1.181 1 98.75 141 LEU B CA 1
ATOM 3935 C C . LEU B 1 141 ? -10.93 13.469 1.674 1 98.75 141 LEU B C 1
ATOM 3937 O O . LEU B 1 141 ? -11.188 13.086 2.818 1 98.75 141 LEU B O 1
ATOM 3941 N N . VAL B 1 142 ? -11.961 13.781 0.883 1 98.56 142 VAL B N 1
ATOM 3942 C CA . VAL B 1 142 ? -13.312 13.883 1.427 1 98.56 142 VAL B CA 1
ATOM 3943 C C . VAL B 1 142 ? -14.273 13.047 0.577 1 98.56 142 VAL B C 1
ATOM 3945 O O . VAL B 1 142 ? -15.469 13.352 0.507 1 98.56 142 VAL B O 1
ATOM 3948 N N . GLY B 1 143 ? -13.789 12.062 -0.183 1 98.19 143 GLY B N 1
ATOM 3949 C CA . GLY B 1 143 ? -14.625 11.188 -0.985 1 98.19 143 GLY B CA 1
ATOM 3950 C C . GLY B 1 143 ? -14.172 9.734 -0.95 1 98.19 143 GLY B C 1
ATOM 3951 O O . GLY B 1 143 ? -13.469 9.32 -0.025 1 98.19 143 GLY B O 1
ATOM 3952 N N . GLY B 1 144 ? -14.695 9.031 -1.903 1 98.12 144 GLY B N 1
ATOM 3953 C CA . GLY B 1 144 ? -14.312 7.637 -2.053 1 98.12 144 GLY B CA 1
ATOM 3954 C C . GLY B 1 144 ? -14.953 6.73 -1.02 1 98.12 144 GLY B C 1
ATOM 3955 O O . GLY B 1 144 ? -16.062 7.008 -0.537 1 98.12 144 GLY B O 1
ATOM 3956 N N . LEU B 1 145 ? -14.289 5.727 -0.763 1 98.12 145 LEU B N 1
ATOM 3957 C CA . LEU B 1 145 ? -14.781 4.648 0.086 1 98.12 145 LEU B CA 1
ATOM 3958 C C . LEU B 1 145 ? -14.945 5.121 1.526 1 98.12 145 LEU B C 1
ATOM 3960 O O . LEU B 1 145 ? -15.734 4.555 2.283 1 98.12 145 LEU B O 1
ATOM 3964 N N . TYR B 1 146 ? -14.234 6.145 1.938 1 97.56 146 TYR B N 1
ATOM 3965 C CA . TYR B 1 146 ? -14.227 6.629 3.312 1 97.56 146 TYR B CA 1
ATOM 3966 C C . TYR B 1 146 ? -15.516 7.375 3.637 1 97.56 146 TYR B C 1
ATOM 3968 O O . TYR B 1 146 ? -15.922 7.449 4.797 1 97.56 146 TYR B O 1
ATOM 3976 N N . PHE B 1 147 ? -16.172 7.898 2.615 1 97.31 147 PHE B N 1
ATOM 3977 C CA . PHE B 1 147 ? -17.297 8.797 2.867 1 97.31 147 PHE B CA 1
ATOM 3978 C C . PHE B 1 147 ? -18.578 8.258 2.248 1 97.31 147 PHE B C 1
ATOM 3980 O O . PHE B 1 147 ? -19.656 8.773 2.5 1 97.31 147 PHE B O 1
ATOM 3987 N N . GLY B 1 148 ? -18.453 7.191 1.393 1 95.5 148 GLY B N 1
ATOM 3988 C CA . GLY B 1 148 ? -19.625 6.637 0.754 1 95.5 148 GLY B CA 1
ATOM 3989 C C . GLY B 1 148 ? -20.562 5.953 1.729 1 95.5 148 GLY B C 1
ATOM 3990 O O . GLY B 1 148 ? -20.281 5.867 2.924 1 95.5 148 GLY B O 1
ATOM 3991 N N . GLU B 1 149 ? -21.672 5.535 1.189 1 95.38 149 GLU B N 1
ATOM 3992 C CA . GLU B 1 149 ? -22.688 4.871 1.99 1 95.38 149 GLU B CA 1
ATOM 3993 C C . GLU B 1 149 ? -22.156 3.586 2.615 1 95.38 149 GLU B C 1
ATOM 3995 O O . GLU B 1 149 ? -21.406 2.846 1.977 1 95.38 149 GLU B O 1
ATOM 4000 N N . LYS B 1 150 ? -22.516 3.365 3.867 1 95.88 150 LYS B N 1
ATOM 4001 C CA . LYS B 1 150 ? -22.141 2.164 4.609 1 95.88 150 LYS B CA 1
ATOM 4002 C C . LYS B 1 150 ? -23.359 1.434 5.133 1 95.88 150 LYS B C 1
ATOM 4004 O O . LYS B 1 150 ? -24.25 2.049 5.734 1 95.88 150 LYS B O 1
ATOM 4009 N N . GLU B 1 151 ? -23.438 0.206 4.805 1 96.38 151 GLU B N 1
ATOM 4010 C CA . GLU B 1 151 ? -24.562 -0.625 5.211 1 96.38 151 GLU B CA 1
ATOM 4011 C C . GLU B 1 151 ? -24.094 -1.939 5.824 1 96.38 151 GLU B C 1
ATOM 4013 O O . GLU B 1 151 ? -23.203 -2.596 5.285 1 96.38 151 GLU B O 1
ATOM 4018 N N . MET B 1 152 ? -24.594 -2.246 6.98 1 96.62 152 MET B N 1
ATOM 4019 C CA . MET B 1 152 ? -24.406 -3.545 7.621 1 96.62 152 MET B CA 1
ATOM 4020 C C . MET B 1 152 ? -25.75 -4.152 8.016 1 96.62 152 MET B C 1
ATOM 4022 O O . MET B 1 152 ? -26.703 -3.426 8.266 1 96.62 152 MET B O 1
ATOM 4026 N N . GLY B 1 153 ? -25.797 -5.457 7.988 1 97.25 153 GLY B N 1
ATOM 4027 C CA . GLY B 1 153 ? -27.031 -6.129 8.391 1 97.25 153 GLY B CA 1
ATOM 4028 C C . GLY B 1 153 ? -26.953 -7.637 8.258 1 97.25 153 GLY B C 1
ATOM 4029 O O . GLY B 1 153 ? -25.859 -8.211 8.258 1 97.25 153 GLY B O 1
ATOM 4030 N N . VAL B 1 154 ? -28.078 -8.242 8.359 1 98.19 154 VAL B N 1
ATOM 4031 C CA . VAL B 1 154 ? -28.25 -9.672 8.117 1 98.19 154 VAL B CA 1
ATOM 4032 C C . VAL B 1 154 ? -29.062 -9.883 6.832 1 98.19 154 VAL B C 1
ATOM 4034 O O . VAL B 1 154 ? -30.156 -9.336 6.684 1 98.19 154 VAL B O 1
ATOM 4037 N N . ASN B 1 155 ? -28.484 -10.609 5.91 1 97.38 155 ASN B N 1
ATOM 4038 C CA . ASN B 1 155 ? -29.156 -10.789 4.625 1 97.38 155 ASN B CA 1
ATOM 4039 C C . ASN B 1 155 ? -30.234 -11.875 4.699 1 97.38 155 ASN B C 1
ATOM 4041 O O . ASN B 1 155 ? -30.516 -12.406 5.773 1 97.38 155 ASN B O 1
ATOM 4045 N N . ASP B 1 156 ? -30.844 -12.133 3.521 1 97 156 ASP B N 1
ATOM 4046 C CA . ASP B 1 156 ? -31.984 -13.039 3.453 1 97 156 ASP B CA 1
ATOM 4047 C C . ASP B 1 156 ? -31.578 -14.469 3.818 1 97 156 ASP B C 1
ATOM 4049 O O . ASP B 1 156 ? -32.406 -15.273 4.234 1 97 156 ASP B O 1
ATOM 4053 N N . LYS B 1 157 ? -30.359 -14.812 3.729 1 97.12 157 LYS B N 1
ATOM 4054 C CA . LYS B 1 157 ? -29.859 -16.156 4.047 1 97.12 157 LYS B CA 1
ATOM 4055 C C . LYS B 1 157 ? -29.453 -16.25 5.512 1 97.12 157 LYS B C 1
ATOM 4057 O O . LYS B 1 157 ? -28.953 -17.281 5.957 1 97.12 157 LYS B O 1
ATOM 4062 N N . GLY B 1 158 ? -29.562 -15.102 6.227 1 98 158 GLY B N 1
ATOM 4063 C CA . GLY B 1 158 ? -29.234 -15.094 7.641 1 98 158 GLY B CA 1
ATOM 4064 C C . GLY B 1 158 ? -27.766 -14.789 7.906 1 98 158 GLY B C 1
ATOM 4065 O O . GLY B 1 158 ? -27.281 -14.984 9.023 1 98 158 GLY B O 1
ATOM 4066 N N . LEU B 1 159 ? -27.062 -14.344 6.969 1 98.56 159 LEU B N 1
ATOM 4067 C CA . LEU B 1 159 ? -25.641 -14.047 7.102 1 98.56 159 LEU B CA 1
ATOM 4068 C C . LEU B 1 159 ? -25.406 -12.555 7.352 1 98.56 159 LEU B C 1
ATOM 4070 O O . LEU B 1 159 ? -26.031 -11.711 6.703 1 98.56 159 LEU B O 1
ATOM 4074 N N . ARG B 1 160 ? -24.625 -12.281 8.414 1 98.69 160 ARG B N 1
ATOM 4075 C CA . ARG B 1 160 ? -24.172 -10.898 8.516 1 98.69 160 ARG B CA 1
ATOM 4076 C C . ARG B 1 160 ? -23.484 -10.438 7.23 1 98.69 160 ARG B C 1
ATOM 4078 O O . ARG B 1 160 ? -22.75 -11.203 6.609 1 98.69 160 ARG B O 1
ATOM 4085 N N . TYR B 1 161 ? -23.734 -9.219 6.742 1 98.5 161 TYR B N 1
ATOM 4086 C CA . TYR B 1 161 ? -23.141 -8.688 5.52 1 98.5 161 TYR B CA 1
ATOM 4087 C C . TYR B 1 161 ? -22.781 -7.219 5.691 1 98.5 161 TYR B C 1
ATOM 4089 O O . TYR B 1 161 ? -23.188 -6.578 6.664 1 98.5 161 TYR B O 1
ATOM 4097 N N . VAL B 1 162 ? -21.922 -6.766 4.879 1 98.44 162 VAL B N 1
ATOM 4098 C CA . VAL B 1 162 ? -21.531 -5.359 4.836 1 98.44 162 VAL B CA 1
ATOM 4099 C C . VAL B 1 162 ? -21.469 -4.883 3.387 1 98.44 162 VAL B C 1
ATOM 4101 O O . VAL B 1 162 ? -21.078 -5.641 2.494 1 98.44 162 VAL B O 1
ATOM 4104 N N . ARG B 1 163 ? -21.938 -3.736 3.059 1 97.94 163 ARG B N 1
ATOM 4105 C CA . ARG B 1 163 ? -21.828 -3.023 1.79 1 97.94 163 ARG B CA 1
ATOM 4106 C C . ARG B 1 163 ? -21.391 -1.583 2.01 1 97.94 163 ARG B C 1
ATOM 4108 O O . ARG B 1 163 ? -21.969 -0.858 2.812 1 97.94 163 ARG B O 1
ATOM 4115 N N . GLU B 1 164 ? -20.266 -1.219 1.378 1 98 164 GLU B N 1
ATOM 4116 C CA . GLU B 1 164 ? -19.781 0.156 1.407 1 98 164 GLU B CA 1
ATOM 4117 C C . GLU B 1 164 ? -19.516 0.677 -0.002 1 98 164 GLU B C 1
ATOM 4119 O O . GLU B 1 164 ? -19.016 -0.057 -0.857 1 98 164 GLU B O 1
ATOM 4124 N N . THR B 1 165 ? -19.812 1.905 -0.231 1 98.06 165 THR B N 1
ATOM 4125 C CA . THR B 1 165 ? -19.766 2.424 -1.593 1 98.06 165 THR B CA 1
ATOM 4126 C C . THR B 1 165 ? -18.578 3.365 -1.771 1 98.06 165 THR B C 1
ATOM 4128 O O . THR B 1 165 ? -18.344 4.25 -0.944 1 98.06 165 THR B O 1
ATOM 4131 N N . LEU B 1 166 ? -17.688 3.117 -2.709 1 98.62 166 LEU B N 1
ATOM 4132 C CA . LEU B 1 166 ? -16.75 4.109 -3.234 1 98.62 166 LEU B CA 1
ATOM 4133 C C . LEU B 1 166 ? -17.438 4.988 -4.277 1 98.62 166 LEU B C 1
ATOM 4135 O O . LEU B 1 166 ? -17.906 4.492 -5.305 1 98.62 166 LEU B O 1
ATOM 4139 N N . GLU B 1 167 ? -17.484 6.277 -4.055 1 98.19 167 GLU B N 1
ATOM 4140 C CA . GLU B 1 167 ? -18.219 7.121 -4.992 1 98.19 167 GLU B CA 1
ATOM 4141 C C . GLU B 1 167 ? -17.5 8.453 -5.215 1 98.19 167 GLU B C 1
ATOM 4143 O O . GLU B 1 167 ? -16.891 9 -4.289 1 98.19 167 GLU B O 1
ATOM 4148 N N . TYR B 1 168 ? -17.562 8.961 -6.395 1 98.56 168 TYR B N 1
ATOM 4149 C CA . TYR B 1 168 ? -17.078 10.273 -6.824 1 98.56 168 TYR B CA 1
ATOM 4150 C C . TYR B 1 168 ? -17.938 10.836 -7.938 1 98.56 168 TYR B C 1
ATOM 4152 O O . TYR B 1 168 ? -18.562 10.078 -8.695 1 98.56 168 TYR B O 1
ATOM 4160 N N . ASP B 1 169 ? -18.047 12.086 -8.023 1 98.44 169 ASP B N 1
ATOM 4161 C CA . ASP B 1 169 ? -18.453 12.719 -9.273 1 98.44 169 ASP B CA 1
ATOM 4162 C C . ASP B 1 169 ? -17.281 13.453 -9.922 1 98.44 169 ASP B C 1
ATOM 4164 O O . ASP B 1 169 ? -16.203 13.57 -9.32 1 98.44 169 ASP B O 1
ATOM 4168 N N . GLU B 1 170 ? -17.453 13.883 -11.148 1 98.81 170 GLU B N 1
ATOM 4169 C CA . GLU B 1 170 ? -16.344 14.438 -11.93 1 98.81 170 GLU B CA 1
ATOM 4170 C C . GLU B 1 170 ? -15.828 15.734 -11.312 1 98.81 170 GLU B C 1
ATOM 4172 O O . GLU B 1 170 ? -14.672 16.109 -11.516 1 98.81 170 GLU B O 1
ATOM 4177 N N . GLU B 1 171 ? -16.672 16.469 -10.562 1 98.62 171 GLU B N 1
ATOM 4178 C CA . GLU B 1 171 ? -16.203 17.719 -9.953 1 98.62 171 GLU B CA 1
ATOM 4179 C C . GLU B 1 171 ? -15.25 17.453 -8.797 1 98.62 171 GLU B C 1
ATOM 4181 O O . GLU B 1 171 ? -14.273 18.172 -8.609 1 98.62 171 GLU B O 1
ATOM 4186 N N . GLN B 1 172 ? -15.594 16.422 -7.988 1 98.62 172 GLN B N 1
ATOM 4187 C CA . GLN B 1 172 ? -14.695 16.016 -6.914 1 98.62 172 GLN B CA 1
ATOM 4188 C C . GLN B 1 172 ? -13.328 15.625 -7.457 1 98.62 172 GLN B C 1
ATOM 4190 O O . GLN B 1 172 ? -12.297 15.969 -6.867 1 98.62 172 GLN B O 1
ATOM 4195 N N . ILE B 1 173 ? -13.312 14.961 -8.594 1 98.94 173 ILE B N 1
ATOM 4196 C CA . ILE B 1 173 ? -12.062 14.516 -9.211 1 98.94 173 ILE B CA 1
ATOM 4197 C C . ILE B 1 173 ? -11.344 15.703 -9.836 1 98.94 173 ILE B C 1
ATOM 4199 O O . ILE B 1 173 ? -10.133 15.875 -9.656 1 98.94 173 ILE B O 1
ATOM 4203 N N . ARG B 1 174 ? -12.055 16.531 -10.523 1 98.88 174 ARG B N 1
ATOM 4204 C CA . ARG B 1 174 ? -11.484 17.672 -11.25 1 98.88 174 ARG B CA 1
ATOM 4205 C C . ARG B 1 174 ? -10.773 18.625 -10.305 1 98.88 174 ARG B C 1
ATOM 4207 O O . ARG B 1 174 ? -9.68 19.109 -10.609 1 98.88 174 ARG B O 1
ATOM 4214 N N . ARG B 1 175 ? -11.367 18.953 -9.188 1 98.75 175 ARG B N 1
ATOM 4215 C CA . ARG B 1 175 ? -10.781 19.938 -8.281 1 98.75 175 ARG B CA 1
ATOM 4216 C C . ARG B 1 175 ? -9.453 19.438 -7.711 1 98.75 175 ARG B C 1
ATOM 4218 O O . ARG B 1 175 ? -8.5 20.203 -7.594 1 98.75 175 ARG B O 1
ATOM 4225 N N . ILE B 1 176 ? -9.367 18.125 -7.344 1 98.88 176 ILE B N 1
ATOM 4226 C CA . ILE B 1 176 ? -8.117 17.609 -6.809 1 98.88 176 ILE B CA 1
ATOM 4227 C C . ILE B 1 176 ? -7.066 17.562 -7.914 1 98.88 176 ILE B C 1
ATOM 4229 O O . ILE B 1 176 ? -5.875 17.75 -7.66 1 98.88 176 ILE B O 1
ATOM 4233 N N . MET B 1 177 ? -7.488 17.312 -9.141 1 98.94 177 MET B N 1
ATOM 4234 C CA . MET B 1 177 ? -6.559 17.312 -10.266 1 98.94 177 MET B CA 1
ATOM 4235 C C . MET B 1 177 ? -5.926 18.703 -10.445 1 98.94 177 MET B C 1
ATOM 4237 O O . MET B 1 177 ? -4.719 18.812 -10.648 1 98.94 177 MET B O 1
ATOM 4241 N N . HIS B 1 178 ? -6.738 19.688 -10.359 1 98.94 178 HIS B N 1
ATOM 4242 C CA . HIS B 1 178 ? -6.211 21.031 -10.508 1 98.94 178 HIS B CA 1
ATOM 4243 C C . HIS B 1 178 ? -5.176 21.344 -9.43 1 98.94 178 HIS B C 1
ATOM 4245 O O . HIS B 1 178 ? -4.145 21.953 -9.711 1 98.94 178 HIS B O 1
ATOM 4251 N N . GLU B 1 179 ? -5.465 20.922 -8.164 1 98.88 179 GLU B N 1
ATOM 4252 C CA . GLU B 1 179 ? -4.492 21.109 -7.094 1 98.88 179 GLU B CA 1
ATOM 4253 C C . GLU B 1 179 ? -3.168 20.438 -7.422 1 98.88 179 GLU B C 1
ATOM 4255 O O . GLU B 1 179 ? -2.098 21 -7.203 1 98.88 179 GLU B O 1
ATOM 4260 N N . ALA B 1 180 ? -3.207 19.234 -7.949 1 98.94 180 ALA B N 1
ATOM 4261 C CA . ALA B 1 180 ? -2.012 18.453 -8.258 1 98.94 180 ALA B CA 1
ATOM 4262 C C . ALA B 1 180 ? -1.228 19.078 -9.406 1 98.94 180 ALA B C 1
ATOM 4264 O O . ALA B 1 180 ? 0.001 19.172 -9.352 1 98.94 180 ALA B O 1
ATOM 4265 N N . PHE B 1 181 ? -1.95 19.5 -10.43 1 98.94 181 PHE B N 1
ATOM 4266 C CA . PHE B 1 181 ? -1.301 20.109 -11.586 1 98.94 181 PHE B CA 1
ATOM 4267 C C . PHE B 1 181 ? -0.646 21.438 -11.211 1 98.94 181 PHE B C 1
ATOM 4269 O O . PHE B 1 181 ? 0.468 21.719 -11.648 1 98.94 181 PHE B O 1
ATOM 4276 N N . LYS B 1 182 ? -1.365 22.25 -10.422 1 98.81 182 LYS B N 1
ATOM 4277 C CA . LYS B 1 182 ? -0.788 23.516 -9.969 1 98.81 182 LYS B CA 1
ATOM 4278 C C . LYS B 1 182 ? 0.5 23.281 -9.188 1 98.81 182 LYS B C 1
ATOM 4280 O O . LYS B 1 182 ? 1.488 24 -9.383 1 98.81 182 LYS B O 1
ATOM 4285 N N . LEU B 1 183 ? 0.456 22.297 -8.344 1 98.75 183 LEU B N 1
ATOM 4286 C CA . LEU B 1 183 ? 1.646 21.953 -7.57 1 98.75 183 LEU B CA 1
ATOM 4287 C C . LEU B 1 183 ? 2.768 21.469 -8.484 1 98.75 183 LEU B C 1
ATOM 4289 O O . LEU B 1 183 ? 3.91 21.922 -8.359 1 98.75 183 LEU B O 1
ATOM 4293 N N . ALA B 1 184 ? 2.449 20.562 -9.391 1 98.88 184 ALA B N 1
ATOM 4294 C CA . ALA B 1 184 ? 3.445 20.016 -10.305 1 98.88 184 ALA B CA 1
ATOM 4295 C C . ALA B 1 184 ? 4.082 21.109 -11.156 1 98.88 184 ALA B C 1
ATOM 4297 O O . ALA B 1 184 ? 5.281 21.078 -11.438 1 98.88 184 ALA B O 1
ATOM 4298 N N . SER B 1 185 ? 3.289 22.078 -11.531 1 98.69 185 SER B N 1
ATOM 4299 C CA . SER B 1 185 ? 3.768 23.188 -12.367 1 98.69 185 SER B CA 1
ATOM 4300 C C . SER B 1 185 ? 4.848 23.984 -11.648 1 98.69 185 SER B C 1
ATOM 4302 O O . SER B 1 185 ? 5.691 24.609 -12.297 1 98.69 185 SER B O 1
ATOM 4304 N N . LYS B 1 186 ? 4.859 23.969 -10.328 1 97.75 186 LYS B N 1
ATOM 4305 C CA . LYS B 1 186 ? 5.805 24.75 -9.539 1 97.75 186 LYS B CA 1
ATOM 4306 C C . LYS B 1 186 ? 7.012 23.906 -9.133 1 97.75 186 LYS B C 1
ATOM 4308 O O . LYS B 1 186 ? 7.91 24.391 -8.445 1 97.75 186 LYS B O 1
ATOM 4313 N N . ARG B 1 187 ? 7.055 22.703 -9.578 1 98.19 187 ARG B N 1
ATOM 4314 C CA . ARG B 1 187 ? 8.125 21.766 -9.242 1 98.19 187 ARG B CA 1
ATOM 4315 C C . ARG B 1 187 ? 8.82 21.266 -10.5 1 98.19 187 ARG B C 1
ATOM 4317 O O . ARG B 1 187 ? 9.312 22.047 -11.312 1 98.19 187 ARG B O 1
ATOM 4324 N N . ARG B 1 188 ? 8.992 19.969 -10.641 1 98.38 188 ARG B N 1
ATOM 4325 C CA . ARG B 1 188 ? 9.727 19.391 -11.766 1 98.38 188 ARG B CA 1
ATOM 4326 C C . ARG B 1 188 ? 8.82 19.203 -12.977 1 98.38 188 ARG B C 1
ATOM 4328 O O . ARG B 1 188 ? 9.234 18.625 -13.977 1 98.38 188 ARG B O 1
ATOM 4335 N N . LYS B 1 189 ? 7.539 19.641 -12.922 1 98.75 189 LYS B N 1
ATOM 4336 C CA . LYS B 1 189 ? 6.547 19.531 -13.984 1 98.75 189 LYS B CA 1
ATOM 4337 C C . LYS B 1 189 ? 6.309 18.078 -14.383 1 98.75 189 LYS B C 1
ATOM 4339 O O . LYS B 1 189 ? 6.258 17.75 -15.57 1 98.75 189 LYS B O 1
ATOM 4344 N N . LEU B 1 190 ? 6.32 17.234 -13.406 1 98.88 190 LEU B N 1
ATOM 4345 C CA . LEU B 1 190 ? 6.066 15.805 -13.539 1 98.88 190 LEU B CA 1
ATOM 4346 C C . LEU B 1 190 ? 4.977 15.352 -12.57 1 98.88 190 LEU B C 1
ATOM 4348 O O . LEU B 1 190 ? 5.109 15.531 -11.359 1 98.88 190 LEU B O 1
ATOM 4352 N N . LEU B 1 191 ? 3.828 14.867 -13.125 1 98.94 191 LEU B N 1
ATOM 4353 C CA . LEU B 1 191 ? 2.689 14.414 -12.336 1 98.94 191 LEU B CA 1
ATOM 4354 C C . LEU B 1 191 ? 2.42 12.93 -12.555 1 98.94 191 LEU B C 1
ATOM 4356 O O . LEU B 1 191 ? 2.178 12.508 -13.688 1 98.94 191 LEU B O 1
ATOM 4360 N N . HIS B 1 192 ? 2.557 12.227 -11.562 1 98.94 192 HIS B N 1
ATOM 4361 C CA . HIS B 1 192 ? 2.221 10.805 -11.609 1 98.94 192 HIS B CA 1
ATOM 4362 C C . HIS B 1 192 ? 0.775 10.57 -11.188 1 98.94 192 HIS B C 1
ATOM 4364 O O . HIS B 1 192 ? 0.408 10.836 -10.039 1 98.94 192 HIS B O 1
ATOM 4370 N N . ASN B 1 193 ? -0.042 10.055 -12.117 1 98.88 193 ASN B N 1
ATOM 4371 C CA . ASN B 1 193 ? -1.444 9.711 -11.906 1 98.88 193 ASN B CA 1
ATOM 4372 C C . ASN B 1 193 ? -1.598 8.281 -11.406 1 98.88 193 ASN B C 1
ATOM 4374 O O . ASN B 1 193 ? -1.42 7.324 -12.164 1 98.88 193 ASN B O 1
ATOM 4378 N N . ILE B 1 194 ? -1.953 8.117 -10.164 1 98.88 194 ILE B N 1
ATOM 4379 C CA . ILE B 1 194 ? -2.051 6.797 -9.555 1 98.88 194 ILE B CA 1
ATOM 4380 C C . ILE B 1 194 ? -3.502 6.316 -9.586 1 98.88 194 ILE B C 1
ATOM 4382 O O . ILE B 1 194 ? -4.387 6.969 -9.031 1 98.88 194 ILE B O 1
ATOM 4386 N N . HIS B 1 195 ? -3.734 5.191 -10.148 1 98.38 195 HIS B N 1
ATOM 4387 C CA . HIS B 1 195 ? -5.094 4.703 -10.359 1 98.38 195 HIS B CA 1
ATOM 4388 C C . HIS B 1 195 ? -5.137 3.18 -10.391 1 98.38 195 HIS B C 1
ATOM 4390 O O . HIS B 1 195 ? -4.129 2.521 -10.117 1 98.38 195 HIS B O 1
ATOM 4396 N N . LYS B 1 196 ? -6.297 2.596 -10.508 1 97.94 196 LYS B N 1
ATOM 4397 C CA . LYS B 1 196 ? -6.543 1.168 -10.703 1 97.94 196 LYS B CA 1
ATOM 4398 C C . LYS B 1 196 ? -7.613 0.933 -11.758 1 97.94 196 LYS B C 1
ATOM 4400 O O . LYS B 1 196 ? -8.594 0.223 -11.516 1 97.94 196 LYS B O 1
ATOM 4405 N N . SER B 1 197 ? -7.434 1.498 -12.938 1 96.69 197 SER B N 1
ATOM 4406 C CA . SER B 1 197 ? -8.477 1.553 -13.961 1 96.69 197 SER B CA 1
ATOM 4407 C C . SER B 1 197 ? -8.641 0.203 -14.648 1 96.69 197 SER B C 1
ATOM 4409 O O . SER B 1 197 ? -9.625 -0.021 -15.359 1 96.69 197 SER B O 1
ATOM 4411 N N . ASN B 1 198 ? -7.684 -0.7 -14.422 1 94.75 198 ASN B N 1
ATOM 4412 C CA . ASN B 1 198 ? -7.848 -2.029 -15 1 94.75 198 ASN B CA 1
ATOM 4413 C C . ASN B 1 198 ? -8.906 -2.838 -14.258 1 94.75 198 ASN B C 1
ATOM 4415 O O . ASN B 1 198 ? -9.367 -3.865 -14.758 1 94.75 198 ASN B O 1
ATOM 4419 N N . VAL B 1 199 ? -9.336 -2.334 -13.094 1 96.44 199 VAL B N 1
ATOM 4420 C CA . VAL B 1 199 ? -10.32 -3.08 -12.32 1 96.44 199 VAL B CA 1
ATOM 4421 C C . VAL B 1 199 ? -11.477 -2.156 -11.922 1 96.44 199 VAL B C 1
ATOM 4423 O O . VAL B 1 199 ? -12.641 -2.527 -12.031 1 96.44 199 VAL B O 1
ATOM 4426 N N . LEU B 1 200 ? -11.164 -0.95 -11.461 1 97.75 200 LEU B N 1
ATOM 4427 C CA . LEU B 1 200 ? -12.148 -0.082 -10.828 1 97.75 200 LEU B CA 1
ATOM 4428 C C . LEU B 1 200 ? -12.719 0.912 -11.836 1 97.75 200 LEU B C 1
ATOM 4430 O O . LEU B 1 200 ? -11.969 1.603 -12.531 1 97.75 200 LEU B O 1
ATOM 4434 N N . LYS B 1 201 ? -14.008 1.089 -11.82 1 97.31 201 LYS B N 1
ATOM 4435 C CA . LYS B 1 201 ? -14.664 2.082 -12.664 1 97.31 201 LYS B CA 1
ATOM 4436 C C . LYS B 1 201 ? -14.398 3.498 -12.164 1 97.31 201 LYS B C 1
ATOM 4438 O O . LYS B 1 201 ? -14.328 4.441 -12.953 1 97.31 201 LYS B O 1
ATOM 4443 N N . SER B 1 202 ? -14.258 3.619 -10.859 1 98.12 202 SER B N 1
ATOM 4444 C CA . SER B 1 202 ? -13.906 4.918 -10.297 1 98.12 202 SER B CA 1
ATOM 4445 C C . SER B 1 202 ? -12.602 5.441 -10.891 1 98.12 202 SER B C 1
ATOM 4447 O O . SER B 1 202 ? -12.469 6.637 -11.172 1 98.12 202 SER B O 1
ATOM 4449 N N . SER B 1 203 ? -11.672 4.578 -11.109 1 98.06 203 SER B N 1
ATOM 4450 C CA . SER B 1 203 ? -10.398 4.961 -11.703 1 98.06 203 SER B CA 1
ATOM 4451 C C . SER B 1 203 ? -10.547 5.246 -13.195 1 98.06 203 SER B C 1
ATOM 4453 O O . SER B 1 203 ? -9.742 5.988 -13.766 1 98.06 203 SER B O 1
ATOM 4455 N N . VAL B 1 204 ? -11.531 4.562 -13.836 1 97.31 204 VAL B N 1
ATOM 4456 C CA . VAL B 1 204 ? -11.805 4.887 -15.234 1 97.31 204 VAL B CA 1
ATOM 4457 C C . VAL B 1 204 ? -12.266 6.344 -15.344 1 97.31 204 VAL B C 1
ATOM 4459 O O . VAL B 1 204 ? -11.719 7.109 -16.141 1 97.31 204 VAL B O 1
ATOM 4462 N N . LEU B 1 205 ? -13.25 6.727 -14.531 1 98.62 205 LEU B N 1
ATOM 4463 C CA . LEU B 1 205 ? -13.695 8.109 -14.523 1 98.62 205 LEU B CA 1
ATOM 4464 C C . LEU B 1 205 ? -12.57 9.055 -14.109 1 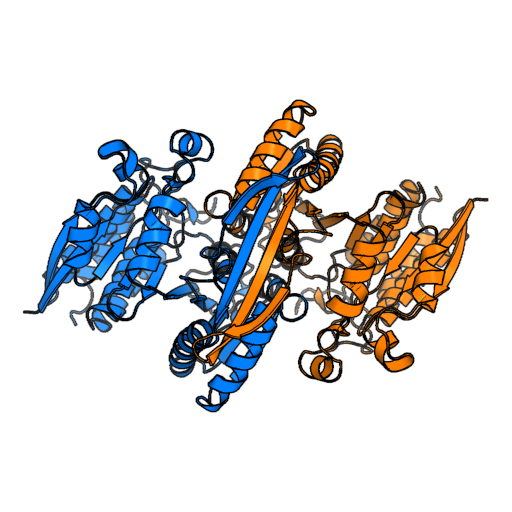98.62 205 LEU B C 1
ATOM 4466 O O . LEU B 1 205 ? -12.414 10.125 -14.688 1 98.62 205 LEU B O 1
ATOM 4470 N N . TRP B 1 206 ? -11.812 8.656 -13.125 1 98.81 206 TRP B N 1
ATOM 4471 C CA . TRP B 1 206 ? -10.648 9.406 -12.656 1 98.81 206 TRP B CA 1
ATOM 4472 C C . TRP B 1 206 ? -9.703 9.727 -13.812 1 98.81 206 TRP B C 1
ATOM 4474 O O . TRP B 1 206 ? -9.289 10.875 -13.984 1 98.81 206 TRP B O 1
ATOM 4484 N N . ASN B 1 207 ? -9.383 8.719 -14.609 1 98.12 207 ASN B N 1
ATOM 4485 C CA . ASN B 1 207 ? -8.461 8.891 -15.727 1 98.12 207 ASN B CA 1
ATOM 4486 C C . ASN B 1 207 ? -9.062 9.781 -16.812 1 98.12 207 ASN B C 1
ATOM 4488 O O . ASN B 1 207 ? -8.344 10.555 -17.453 1 98.12 207 ASN B O 1
ATOM 4492 N N . GLU B 1 208 ? -10.359 9.609 -17.031 1 98 208 GLU B N 1
ATOM 4493 C CA . GLU B 1 208 ? -11.023 10.461 -18.016 1 98 208 GLU B CA 1
ATOM 4494 C C . GLU B 1 208 ? -10.914 11.93 -17.641 1 98 208 GLU B C 1
ATOM 4496 O O . GLU B 1 208 ? -10.547 12.773 -18.453 1 98 208 GLU B O 1
ATOM 4501 N N . VAL B 1 209 ? -11.203 12.219 -16.406 1 98.81 209 VAL B N 1
ATOM 4502 C CA . VAL B 1 209 ? -11.148 13.594 -15.914 1 98.81 209 VAL B CA 1
ATOM 4503 C C . VAL B 1 209 ? -9.703 14.094 -15.93 1 98.81 209 VAL B C 1
ATOM 4505 O O . VAL B 1 209 ? -9.445 15.242 -16.266 1 98.81 209 VAL B O 1
ATOM 4508 N N . MET B 1 210 ? -8.758 13.234 -15.531 1 98.75 210 MET B N 1
ATOM 4509 C CA . MET B 1 210 ? -7.332 13.555 -15.578 1 98.75 210 MET B CA 1
ATOM 4510 C C . MET B 1 210 ? -6.922 14.008 -16.984 1 98.75 210 MET B C 1
ATOM 4512 O O . MET B 1 210 ? -6.238 15.016 -17.141 1 98.75 210 MET B O 1
ATOM 4516 N N . GLU B 1 211 ? -7.285 13.289 -17.984 1 98 211 GLU B N 1
ATOM 4517 C CA . GLU B 1 211 ? -6.934 13.602 -19.375 1 98 211 GLU B CA 1
ATOM 4518 C C . GLU B 1 211 ? -7.535 14.938 -19.797 1 98 211 GLU B C 1
ATOM 4520 O O . GLU B 1 211 ? -6.902 15.703 -20.531 1 98 211 GLU B O 1
ATOM 4525 N N . GLU B 1 212 ? -8.758 15.188 -19.328 1 98.81 212 GLU B N 1
ATOM 4526 C CA . GLU B 1 212 ? -9.414 16.453 -19.641 1 98.81 212 GLU B CA 1
ATOM 4527 C C . GLU B 1 212 ? -8.68 17.625 -19 1 98.81 212 GLU B C 1
ATOM 4529 O O . GLU B 1 212 ? -8.414 18.641 -19.672 1 98.81 212 GLU B O 1
ATOM 4534 N N . VAL B 1 213 ? -8.312 17.5 -17.766 1 98.94 213 VAL B N 1
ATOM 4535 C CA . VAL B 1 213 ? -7.664 18.594 -17.016 1 98.94 213 VAL B CA 1
ATOM 4536 C C . VAL B 1 213 ? -6.242 18.781 -17.547 1 98.94 213 VAL B C 1
ATOM 4538 O O . VAL B 1 213 ? -5.746 19.906 -17.594 1 98.94 213 VAL B O 1
ATOM 4541 N N . ALA B 1 214 ? -5.574 17.719 -17.938 1 98.81 214 ALA B N 1
ATOM 4542 C CA . ALA B 1 214 ? -4.195 17.766 -18.406 1 98.81 214 ALA B CA 1
ATOM 4543 C C . ALA B 1 214 ? -4.047 18.734 -19.594 1 98.81 214 ALA B C 1
ATOM 4545 O O . ALA B 1 214 ? -3 19.359 -19.766 1 98.81 214 ALA B O 1
ATOM 4546 N N . LYS B 1 215 ? -5.066 18.875 -20.359 1 98.69 215 LYS B N 1
ATOM 4547 C CA . LYS B 1 215 ? -5.047 19.766 -21.531 1 98.69 215 LYS B CA 1
ATOM 4548 C C . LYS B 1 215 ? -4.82 21.219 -21.109 1 98.69 215 LYS B C 1
ATOM 4550 O O . LYS B 1 215 ? -4.312 22.016 -21.891 1 98.69 215 LYS B O 1
ATOM 4555 N N . GLU B 1 216 ? -5.203 21.531 -19.953 1 98.69 216 GLU B N 1
ATOM 4556 C CA . GLU B 1 216 ? -5.051 22.891 -19.438 1 98.69 216 GLU B CA 1
ATOM 4557 C C . GLU B 1 216 ? -3.643 23.125 -18.906 1 98.69 216 GLU B C 1
ATOM 4559 O O . GLU B 1 216 ? -3.262 24.266 -18.625 1 98.69 216 GLU B O 1
ATOM 4564 N N . TYR B 1 217 ? -2.84 22.094 -18.75 1 98.75 217 TYR B N 1
ATOM 4565 C CA . TYR B 1 217 ? -1.477 22.172 -18.234 1 98.75 217 TYR B CA 1
ATOM 4566 C C . TYR B 1 217 ? -0.502 21.469 -19.172 1 98.75 217 TYR B C 1
ATOM 4568 O O . TYR B 1 217 ? 0.151 20.5 -18.797 1 98.75 217 TYR B O 1
ATOM 4576 N N . PRO B 1 218 ? -0.265 21.938 -20.344 1 98.19 218 PRO B N 1
ATOM 4577 C CA . PRO B 1 218 ? 0.491 21.234 -21.375 1 98.19 218 PRO B CA 1
ATOM 4578 C C . PRO B 1 218 ? 1.97 21.078 -21.031 1 98.19 218 PRO B C 1
ATOM 4580 O O . PRO B 1 218 ? 2.662 20.25 -21.609 1 98.19 218 PRO B O 1
ATOM 4583 N N . ASP B 1 219 ? 2.438 21.844 -20.094 1 98.31 219 ASP B N 1
ATOM 4584 C CA . ASP B 1 219 ? 3.855 21.797 -19.75 1 98.31 219 ASP B CA 1
ATOM 4585 C C . ASP B 1 219 ? 4.129 20.703 -18.703 1 98.31 219 ASP B C 1
ATOM 4587 O O . ASP B 1 219 ? 5.285 20.391 -18.422 1 98.31 219 ASP B O 1
ATOM 4591 N N . VAL B 1 220 ? 3.084 20.156 -18.125 1 98.88 220 VAL B N 1
ATOM 4592 C CA . VAL B 1 220 ? 3.24 19.109 -17.109 1 98.88 220 VAL B CA 1
ATOM 4593 C C . VAL B 1 220 ? 3.154 17.734 -17.75 1 98.88 220 VAL B C 1
ATOM 4595 O O . VAL B 1 220 ? 2.166 17.422 -18.422 1 98.88 220 VAL B O 1
ATOM 4598 N N . LYS B 1 221 ? 4.207 16.922 -17.625 1 98.81 221 LYS B N 1
ATOM 4599 C CA . LYS B 1 221 ? 4.188 15.539 -18.078 1 98.81 221 LYS B CA 1
ATOM 4600 C C . LYS B 1 221 ? 3.416 14.648 -17.109 1 98.81 221 LYS B C 1
ATOM 4602 O O . LYS B 1 221 ? 3.674 14.664 -15.914 1 98.81 221 LYS B O 1
ATOM 4607 N N . VAL B 1 222 ? 2.453 13.93 -17.672 1 98.69 222 VAL B N 1
ATOM 4608 C CA . VAL B 1 222 ? 1.666 13.016 -16.859 1 98.69 222 VAL B CA 1
ATOM 4609 C C . VAL B 1 222 ? 2.15 11.578 -17.078 1 98.69 222 VAL B C 1
ATOM 4611 O O . VAL B 1 222 ? 2.301 11.133 -18.219 1 98.69 222 VAL B O 1
ATOM 4614 N N . VAL B 1 223 ? 2.441 10.875 -16.047 1 98.19 223 VAL B N 1
ATOM 4615 C CA . VAL B 1 223 ? 2.791 9.461 -16.094 1 98.19 223 VAL B CA 1
ATOM 4616 C C . VAL B 1 223 ? 1.761 8.648 -15.305 1 98.19 223 VAL B C 1
ATOM 4618 O O . VAL B 1 223 ? 1.533 8.906 -14.117 1 98.19 223 VAL B O 1
ATOM 4621 N N . ASN B 1 224 ? 1.158 7.672 -15.93 1 97.19 224 ASN B N 1
ATOM 4622 C CA . ASN B 1 224 ? 0.133 6.848 -15.297 1 97.19 224 ASN B CA 1
ATOM 4623 C C . ASN B 1 224 ? 0.737 5.621 -14.617 1 97.19 224 ASN B C 1
ATOM 4625 O O . ASN B 1 224 ? 1.599 4.953 -15.195 1 97.19 224 ASN B O 1
ATOM 4629 N N . PHE B 1 225 ? 0.284 5.359 -13.367 1 96.5 225 PHE B N 1
ATOM 4630 C CA . PHE B 1 225 ? 0.694 4.191 -12.594 1 96.5 225 PHE B CA 1
ATOM 4631 C C . PHE B 1 225 ? -0.516 3.488 -11.992 1 96.5 225 PHE B C 1
ATOM 4633 O O . PHE B 1 225 ? -1.409 4.137 -11.445 1 96.5 225 PHE B O 1
ATOM 4640 N N . LEU B 1 226 ? -0.491 2.186 -12.148 1 97.38 226 LEU B N 1
ATOM 4641 C CA . LEU B 1 226 ? -1.39 1.436 -11.273 1 97.38 226 LEU B CA 1
ATOM 4642 C C . LEU B 1 226 ? -0.936 1.521 -9.82 1 97.38 226 LEU B C 1
ATOM 4644 O O . LEU B 1 226 ? 0.264 1.529 -9.539 1 97.38 226 LEU B O 1
ATOM 4648 N N . VAL B 1 227 ? -1.869 1.533 -8.906 1 98.69 227 VAL B N 1
ATOM 4649 C CA . VAL B 1 227 ? -1.579 1.793 -7.496 1 98.69 227 VAL B CA 1
ATOM 4650 C C . VAL B 1 227 ? -0.65 0.71 -6.953 1 98.69 227 VAL B C 1
ATOM 4652 O O . VAL B 1 227 ? 0.259 0.999 -6.172 1 98.69 227 VAL B O 1
ATOM 4655 N N . ASP B 1 228 ? -0.9 -0.555 -7.301 1 98 228 ASP B N 1
ATOM 4656 C CA . ASP B 1 228 ? -0.047 -1.643 -6.832 1 98 228 ASP B CA 1
ATOM 4657 C C . ASP B 1 228 ? 1.364 -1.519 -7.402 1 98 228 ASP B C 1
ATOM 4659 O O . ASP B 1 228 ? 2.348 -1.74 -6.695 1 98 228 ASP B O 1
ATOM 4663 N N . ALA B 1 229 ? 1.506 -1.121 -8.68 1 97.25 229 ALA B N 1
ATOM 4664 C CA . ALA B 1 229 ? 2.809 -0.87 -9.289 1 97.25 229 ALA B CA 1
ATOM 4665 C C . ALA B 1 229 ? 3.512 0.306 -8.617 1 97.25 229 ALA B C 1
ATOM 4667 O O . ALA B 1 229 ? 4.738 0.308 -8.484 1 97.25 229 ALA B O 1
ATOM 4668 N N . ALA B 1 230 ? 2.736 1.298 -8.281 1 98.69 230 ALA B N 1
ATOM 4669 C CA . ALA B 1 230 ? 3.303 2.449 -7.586 1 98.69 230 ALA B CA 1
ATOM 4670 C C . ALA B 1 230 ? 3.891 2.039 -6.238 1 98.69 230 ALA B C 1
ATOM 4672 O O . ALA B 1 230 ? 4.934 2.553 -5.828 1 98.69 230 ALA B O 1
ATOM 4673 N N . ALA B 1 231 ? 3.197 1.148 -5.543 1 98.81 231 ALA B N 1
ATOM 4674 C CA . ALA B 1 231 ? 3.713 0.644 -4.27 1 98.81 231 ALA B CA 1
ATOM 4675 C C . ALA B 1 231 ? 5.07 -0.026 -4.461 1 98.81 231 ALA B C 1
ATOM 4677 O O . ALA B 1 231 ? 5.977 0.15 -3.639 1 98.81 231 ALA B O 1
ATOM 4678 N N . THR B 1 232 ? 5.234 -0.774 -5.516 1 98.56 232 THR B N 1
ATOM 4679 C CA . THR B 1 232 ? 6.508 -1.401 -5.859 1 98.56 232 THR B CA 1
ATOM 4680 C C . THR B 1 232 ? 7.562 -0.346 -6.168 1 98.56 232 THR B C 1
ATOM 4682 O O . THR B 1 232 ? 8.68 -0.41 -5.648 1 98.56 232 THR B O 1
ATOM 4685 N N . ALA B 1 233 ? 7.207 0.604 -6.973 1 98.5 233 ALA B N 1
ATOM 4686 C CA . ALA B 1 233 ? 8.148 1.613 -7.457 1 98.5 233 ALA B CA 1
ATOM 4687 C C . ALA B 1 233 ? 8.648 2.49 -6.309 1 98.5 233 ALA B C 1
ATOM 4689 O O . ALA B 1 233 ? 9.797 2.936 -6.316 1 98.5 233 ALA B O 1
ATOM 4690 N N . LEU B 1 234 ? 7.789 2.715 -5.316 1 98.81 234 LEU B N 1
ATOM 4691 C CA . LEU B 1 234 ? 8.188 3.5 -4.152 1 98.81 234 LEU B CA 1
ATOM 4692 C C . LEU B 1 234 ? 9.328 2.818 -3.406 1 98.81 234 LEU B C 1
ATOM 4694 O O . LEU B 1 234 ? 10.148 3.486 -2.773 1 98.81 234 LEU B O 1
ATOM 4698 N N . CYS B 1 235 ? 9.422 1.521 -3.461 1 98.44 235 CYS B N 1
ATOM 4699 C CA . CYS B 1 235 ? 10.516 0.786 -2.834 1 98.44 235 CYS B CA 1
ATOM 4700 C C . CYS B 1 235 ? 11.766 0.823 -3.705 1 98.44 235 CYS B C 1
ATOM 4702 O O . CYS B 1 235 ? 12.875 1.003 -3.197 1 98.44 235 CYS B O 1
ATOM 4704 N N . LEU B 1 236 ? 11.594 0.721 -5.012 1 97.62 236 LEU B N 1
ATOM 4705 C CA . LEU B 1 236 ? 12.711 0.416 -5.902 1 97.62 236 LEU B CA 1
ATOM 4706 C C . LEU B 1 236 ? 13.328 1.694 -6.457 1 97.62 236 LEU B C 1
ATOM 4708 O O . LEU B 1 236 ? 14.523 1.735 -6.746 1 97.62 236 LEU B O 1
ATOM 4712 N N . ASN B 1 237 ? 12.492 2.668 -6.699 1 97.56 237 ASN B N 1
ATOM 4713 C CA . ASN B 1 237 ? 12.914 3.902 -7.352 1 97.56 237 ASN B CA 1
ATOM 4714 C C . ASN B 1 237 ? 12.039 5.082 -6.941 1 97.56 237 ASN B C 1
ATOM 4716 O O . ASN B 1 237 ? 11.422 5.727 -7.793 1 97.56 237 ASN B O 1
ATOM 4720 N N . PRO B 1 238 ? 12.109 5.406 -5.637 1 98.5 238 PRO B N 1
ATOM 4721 C CA . PRO B 1 238 ? 11.234 6.477 -5.156 1 98.5 238 PRO B CA 1
ATOM 4722 C C . PRO B 1 238 ? 11.578 7.836 -5.762 1 98.5 238 PRO B C 1
ATOM 4724 O O . PRO B 1 238 ? 10.719 8.711 -5.855 1 98.5 238 PRO B O 1
ATOM 4727 N N . THR B 1 239 ? 12.766 8.102 -6.277 1 98.25 239 THR B N 1
ATOM 4728 C CA . THR B 1 239 ? 13.234 9.398 -6.742 1 98.25 239 THR B CA 1
ATOM 4729 C C . THR B 1 239 ? 12.641 9.727 -8.109 1 98.25 239 THR B C 1
ATOM 4731 O O . THR B 1 239 ? 12.719 10.875 -8.562 1 98.25 239 THR B O 1
ATOM 4734 N N . GLN B 1 240 ? 12.016 8.742 -8.742 1 98.38 240 GLN B N 1
ATOM 4735 C CA . GLN B 1 240 ? 11.406 9 -10.039 1 98.38 240 GLN B CA 1
ATOM 4736 C C . GLN B 1 240 ? 10.164 9.883 -9.898 1 98.38 240 GLN B C 1
ATOM 4738 O O . GLN B 1 240 ? 9.742 10.523 -10.859 1 98.38 240 GLN B O 1
ATOM 4743 N N . PHE B 1 241 ? 9.609 9.875 -8.703 1 98.75 241 PHE B N 1
ATOM 4744 C CA . PHE B 1 241 ? 8.352 10.578 -8.484 1 98.75 241 PHE B CA 1
ATOM 4745 C C . PHE B 1 241 ? 8.602 12.047 -8.156 1 98.75 241 PHE B C 1
ATOM 4747 O O . PHE B 1 241 ? 9.656 12.398 -7.621 1 98.75 241 PHE B O 1
ATOM 4754 N N . ASP B 1 242 ? 7.668 12.914 -8.516 1 98.81 242 ASP B N 1
ATOM 4755 C CA . ASP B 1 242 ? 7.641 14.32 -8.141 1 98.81 242 ASP B CA 1
ATOM 4756 C C . ASP B 1 242 ? 6.348 14.672 -7.406 1 98.81 242 ASP B C 1
ATOM 4758 O O . ASP B 1 242 ? 6.301 14.656 -6.176 1 98.81 242 ASP B O 1
ATOM 4762 N N . VAL B 1 243 ? 5.25 14.758 -8.133 1 98.94 243 VAL B N 1
ATOM 4763 C CA . VAL B 1 243 ? 3.92 14.875 -7.543 1 98.94 243 VAL B CA 1
ATOM 4764 C C . VAL B 1 243 ? 3.09 13.641 -7.883 1 98.94 243 VAL B C 1
ATOM 4766 O O . VAL B 1 243 ? 3.041 13.219 -9.039 1 98.94 243 VAL B O 1
ATOM 4769 N N . MET B 1 244 ? 2.525 13.023 -6.906 1 98.94 244 MET B N 1
ATOM 4770 C CA . MET B 1 244 ? 1.618 11.891 -7.086 1 98.94 244 MET B CA 1
ATOM 4771 C C . MET B 1 244 ? 0.195 12.266 -6.688 1 98.94 244 MET B C 1
ATOM 4773 O O . MET B 1 244 ? -0.039 12.742 -5.574 1 98.94 244 MET B O 1
ATOM 4777 N N . VAL B 1 245 ? -0.765 12.062 -7.559 1 99 245 VAL B N 1
ATOM 4778 C CA . VAL B 1 245 ? -2.156 12.352 -7.223 1 99 245 VAL B CA 1
ATOM 4779 C C . VAL B 1 245 ? -2.965 11.055 -7.234 1 99 245 VAL B C 1
ATOM 4781 O O . VAL B 1 245 ? -2.754 10.188 -8.094 1 99 245 VAL B O 1
ATOM 4784 N N . MET B 1 246 ? -3.818 10.883 -6.258 1 98.88 246 MET B N 1
ATOM 4785 C CA . MET B 1 246 ? -4.57 9.641 -6.145 1 98.88 246 MET B CA 1
ATOM 4786 C C . MET B 1 246 ? -5.812 9.828 -5.281 1 98.88 246 MET B C 1
ATOM 4788 O O . MET B 1 246 ? -5.965 10.859 -4.625 1 98.88 246 MET B O 1
ATOM 4792 N N . GLU B 1 247 ? -6.703 8.906 -5.328 1 98.75 247 GLU B N 1
ATOM 4793 C CA . GLU B 1 247 ? -7.93 8.945 -4.539 1 98.75 247 GLU B CA 1
ATOM 4794 C C . GLU B 1 247 ? -7.656 8.625 -3.072 1 98.75 247 GLU B C 1
ATOM 4796 O O . GLU B 1 247 ? -6.527 8.289 -2.707 1 98.75 247 GLU B O 1
ATOM 4801 N N . ASN B 1 248 ? -8.602 8.656 -2.25 1 98.75 248 ASN B N 1
ATOM 4802 C CA . ASN B 1 248 ? -8.555 8.734 -0.793 1 98.75 248 ASN B CA 1
ATOM 4803 C C . ASN B 1 248 ? -7.84 7.523 -0.192 1 98.75 248 ASN B C 1
ATOM 4805 O O . ASN B 1 248 ? -6.793 7.664 0.438 1 98.75 248 ASN B O 1
ATOM 4809 N N . MET B 1 249 ? -8.273 6.371 -0.453 1 98.62 249 MET B N 1
ATOM 4810 C CA . MET B 1 249 ? -7.703 5.168 0.142 1 98.62 249 MET B CA 1
ATOM 4811 C C . MET B 1 249 ? -6.289 4.926 -0.377 1 98.62 249 MET B C 1
ATOM 4813 O O . MET B 1 249 ? -5.398 4.547 0.386 1 98.62 249 MET B O 1
ATOM 4817 N N . PHE B 1 250 ? -6.07 5.156 -1.693 1 98.88 250 PHE B N 1
ATOM 4818 C CA . PHE B 1 250 ? -4.738 5.008 -2.268 1 98.88 250 PHE B CA 1
ATOM 4819 C C . PHE B 1 250 ? -3.74 5.922 -1.562 1 98.88 250 PHE B C 1
ATOM 4821 O O . PHE B 1 250 ? -2.66 5.477 -1.165 1 98.88 250 PHE B O 1
ATOM 4828 N N . GLY B 1 251 ? -4.188 7.148 -1.354 1 98.75 251 GLY B N 1
ATOM 4829 C CA . GLY B 1 251 ? -3.318 8.109 -0.7 1 98.75 251 GLY B CA 1
ATOM 4830 C C . GLY B 1 251 ? -3.027 7.77 0.748 1 98.75 251 GLY B C 1
ATOM 4831 O O . GLY B 1 251 ? -1.927 8.023 1.242 1 98.75 251 GLY B O 1
ATOM 4832 N N . ASP B 1 252 ? -4.004 7.203 1.414 1 98.5 252 ASP B N 1
ATOM 4833 C CA . ASP B 1 252 ? -3.838 6.77 2.799 1 98.5 252 ASP B CA 1
ATOM 4834 C C . ASP B 1 252 ? -2.74 5.715 2.914 1 98.5 252 ASP B C 1
ATOM 4836 O O . ASP B 1 252 ? -1.829 5.844 3.732 1 98.5 252 ASP B O 1
ATOM 4840 N N . ILE B 1 253 ? -2.75 4.777 2.059 1 98.81 253 ILE B N 1
ATOM 4841 C CA . ILE B 1 253 ? -1.85 3.633 2.129 1 98.81 253 ILE B CA 1
ATOM 4842 C C . ILE B 1 253 ? -0.468 4.031 1.615 1 98.81 253 ILE B C 1
ATOM 4844 O O . ILE B 1 253 ? 0.539 3.818 2.297 1 98.81 253 ILE B O 1
ATOM 4848 N N . LEU B 1 254 ? -0.37 4.68 0.467 1 98.94 254 LEU B N 1
ATOM 4849 C CA . LEU B 1 254 ? 0.918 4.934 -0.169 1 98.94 254 LEU B CA 1
ATOM 4850 C C . LEU B 1 254 ? 1.666 6.055 0.548 1 98.94 254 LEU B C 1
ATOM 4852 O O . LEU B 1 254 ? 2.898 6.059 0.582 1 98.94 254 LEU B O 1
ATOM 4856 N N . SER B 1 255 ? 0.937 7.008 1.156 1 98.75 255 SER B N 1
ATOM 4857 C CA . SER B 1 255 ? 1.659 8.039 1.894 1 98.75 255 SER B CA 1
ATOM 4858 C C . SER B 1 255 ? 2.303 7.473 3.154 1 98.75 255 SER B C 1
ATOM 4860 O O . SER B 1 255 ? 3.398 7.883 3.537 1 98.75 255 SER B O 1
ATOM 4862 N N . ASP B 1 256 ? 1.623 6.547 3.838 1 98.62 256 ASP B N 1
ATOM 4863 C CA . ASP B 1 256 ? 2.24 5.887 4.984 1 98.62 256 ASP B CA 1
ATOM 4864 C C . ASP B 1 256 ? 3.43 5.031 4.551 1 98.62 256 ASP B C 1
ATOM 4866 O O . ASP B 1 256 ? 4.426 4.934 5.27 1 98.62 256 ASP B O 1
ATOM 4870 N N . GLN B 1 257 ? 3.289 4.402 3.365 1 98.88 257 GLN B N 1
ATOM 4871 C CA . GLN B 1 257 ? 4.465 3.748 2.797 1 98.88 257 GLN B CA 1
ATOM 4872 C C . GLN B 1 257 ? 5.605 4.742 2.596 1 98.88 257 GLN B C 1
ATOM 4874 O O . GLN B 1 257 ? 6.766 4.422 2.854 1 98.88 257 GLN B O 1
ATOM 4879 N N . GLY B 1 258 ? 5.305 5.945 2.1 1 98.69 258 GLY B N 1
ATOM 4880 C CA . GLY B 1 258 ? 6.309 6.988 1.97 1 98.69 258 GLY B CA 1
ATOM 4881 C C . GLY B 1 258 ? 7.055 7.262 3.262 1 98.69 258 GLY B C 1
ATOM 4882 O O . GLY B 1 258 ? 8.281 7.371 3.264 1 98.69 258 GLY B O 1
ATOM 4883 N N . GLY B 1 259 ? 6.301 7.363 4.383 1 98.38 259 GLY B N 1
ATOM 4884 C CA . GLY B 1 259 ? 6.938 7.52 5.68 1 98.38 259 GLY B CA 1
ATOM 4885 C C . GLY B 1 259 ? 7.859 6.363 6.031 1 98.38 259 GLY B C 1
ATOM 4886 O O . GLY B 1 259 ? 8.93 6.57 6.609 1 98.38 259 GLY B O 1
ATOM 4887 N N . GLY B 1 260 ? 7.418 5.156 5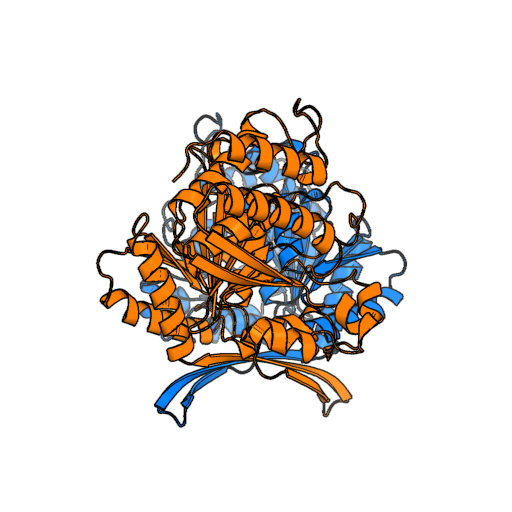.695 1 98.38 260 GLY B N 1
ATOM 4888 C CA . GLY B 1 260 ? 8.266 3.992 5.891 1 98.38 260 GLY B CA 1
ATOM 4889 C C . GLY B 1 260 ? 9.57 4.066 5.121 1 98.38 260 GLY B C 1
ATOM 4890 O O . GLY B 1 260 ? 10.625 3.705 5.641 1 98.38 260 GLY B O 1
ATOM 4891 N N . ILE B 1 261 ? 9.484 4.527 3.918 1 98 261 ILE B N 1
ATOM 4892 C CA . ILE B 1 261 ? 10.641 4.668 3.041 1 98 261 ILE B CA 1
ATOM 4893 C C . ILE B 1 261 ? 11.617 5.688 3.629 1 98 261 ILE B C 1
ATOM 4895 O O . ILE B 1 261 ? 12.828 5.539 3.5 1 98 261 ILE B O 1
ATOM 4899 N N . LEU B 1 262 ? 11.07 6.695 4.305 1 97.81 262 LEU B N 1
ATOM 4900 C CA . LEU B 1 262 ? 11.914 7.719 4.902 1 97.81 262 LEU B CA 1
ATOM 4901 C C . LEU B 1 262 ? 12.602 7.191 6.16 1 97.81 262 LEU B C 1
ATOM 4903 O O . LEU B 1 262 ? 13.695 7.637 6.512 1 97.81 262 LEU B O 1
ATOM 4907 N N . GLY B 1 263 ? 11.922 6.363 6.836 1 97.38 263 GLY B N 1
ATOM 4908 C CA . GLY B 1 263 ? 12.492 5.805 8.055 1 97.38 263 GLY B CA 1
ATOM 4909 C C . GLY B 1 263 ? 11.57 5.938 9.258 1 97.38 263 GLY B C 1
ATOM 4910 O O . GLY B 1 263 ? 11.797 5.297 10.289 1 97.38 263 GLY B O 1
ATOM 4911 N N . SER B 1 264 ? 10.617 6.828 9.094 1 97.44 264 SER B N 1
ATOM 4912 C CA . SER B 1 264 ? 9.688 7.047 10.203 1 97.44 264 SER B CA 1
ATOM 4913 C C . SER B 1 264 ? 8.477 7.859 9.758 1 97.44 264 SER B C 1
ATOM 4915 O O . SER B 1 264 ? 8.609 8.812 8.984 1 97.44 264 SER B O 1
ATOM 4917 N N . LEU B 1 265 ? 7.309 7.516 10.297 1 97 265 LEU B N 1
ATOM 4918 C CA . LEU B 1 265 ? 6.141 8.367 10.086 1 97 265 LEU B CA 1
ATOM 4919 C C . LEU B 1 265 ? 6.289 9.688 10.828 1 97 265 LEU B C 1
ATOM 4921 O O . LEU B 1 265 ? 5.566 10.648 10.547 1 97 265 LEU B O 1
ATOM 4925 N N . GLY B 1 266 ? 7.203 9.711 11.75 1 97.5 266 GLY B N 1
ATOM 4926 C CA . GLY B 1 266 ? 7.48 10.945 12.469 1 97.5 266 GLY B CA 1
ATOM 4927 C C . GLY B 1 266 ? 8.023 12.047 11.586 1 97.5 266 GLY B C 1
ATOM 4928 O O . GLY B 1 266 ? 8.039 13.219 11.977 1 97.5 266 GLY B O 1
ATOM 4929 N N . LEU B 1 267 ? 8.406 11.719 10.43 1 98 267 LEU B N 1
ATOM 4930 C CA . LEU B 1 267 ? 9 12.672 9.508 1 98 267 LEU B CA 1
ATOM 4931 C C . LEU B 1 267 ? 7.953 13.195 8.523 1 98 267 LEU B C 1
ATOM 4933 O O . LEU B 1 267 ? 8.289 13.898 7.566 1 98 267 LEU B O 1
ATOM 4937 N N . MET B 1 268 ? 6.648 12.891 8.773 1 98.38 268 MET B N 1
ATOM 4938 C CA . MET B 1 268 ? 5.641 13.109 7.742 1 98.38 268 MET B CA 1
ATOM 4939 C C . MET B 1 268 ? 4.633 14.164 8.188 1 98.38 268 MET B C 1
ATOM 4941 O O . MET B 1 268 ? 3.59 13.836 8.75 1 98.38 268 MET B O 1
ATOM 4945 N N . PRO B 1 269 ? 4.844 15.484 7.852 1 98.69 269 PRO B N 1
ATOM 4946 C CA . PRO B 1 269 ? 3.791 16.484 8.031 1 98.69 269 PRO B CA 1
ATOM 4947 C C . PRO B 1 269 ? 2.734 16.438 6.934 1 98.69 269 PRO B C 1
ATOM 4949 O O . PRO B 1 269 ? 2.914 15.75 5.926 1 98.69 269 PRO B O 1
ATOM 4952 N N . SER B 1 270 ? 1.609 17.109 7.148 1 98.81 270 SER B N 1
ATOM 4953 C CA . SER B 1 270 ? 0.626 17.188 6.07 1 98.81 270 SER B CA 1
ATOM 4954 C C . SER B 1 270 ? -0.222 18.438 6.176 1 98.81 270 SER B C 1
ATOM 4956 O O . SER B 1 270 ? -0.301 19.062 7.242 1 98.81 270 SER B O 1
ATOM 4958 N N . ALA B 1 271 ? -0.741 18.859 5.125 1 98.88 271 ALA B N 1
ATOM 4959 C CA . ALA B 1 271 ? -1.708 19.953 5 1 98.88 271 ALA B CA 1
ATOM 4960 C C . ALA B 1 271 ? -3.01 19.453 4.375 1 98.88 271 ALA B C 1
ATOM 4962 O O . ALA B 1 271 ? -2.992 18.781 3.342 1 98.88 271 ALA B O 1
ATOM 4963 N N . CYS B 1 272 ? -4.074 19.672 5.02 1 98.88 272 CYS B N 1
ATOM 4964 C CA . CYS B 1 272 ? -5.41 19.406 4.492 1 98.88 272 CYS B CA 1
ATOM 4965 C C . CYS B 1 272 ? -6.137 20.703 4.168 1 98.88 272 CYS B C 1
ATOM 4967 O O . CYS B 1 272 ? -6.566 21.422 5.07 1 98.88 272 CYS B O 1
ATOM 4969 N N . ILE B 1 273 ? -6.344 20.953 2.891 1 98.75 273 ILE B N 1
ATOM 4970 C CA . ILE B 1 273 ? -6.746 22.281 2.441 1 98.75 273 ILE B CA 1
ATOM 4971 C C . ILE B 1 273 ? -8.141 22.219 1.816 1 98.75 273 ILE B C 1
ATOM 4973 O O . ILE B 1 273 ? -8.422 21.344 0.999 1 98.75 273 ILE B O 1
ATOM 4977 N N . GLY B 1 274 ? -9.008 23.047 2.287 1 98.19 274 GLY B N 1
ATOM 4978 C CA . GLY B 1 274 ? -10.32 23.281 1.699 1 98.19 274 GLY B CA 1
ATOM 4979 C C . GLY B 1 274 ? -10.484 24.703 1.175 1 98.19 274 GLY B C 1
ATOM 4980 O O . GLY B 1 274 ? -9.539 25.484 1.186 1 98.19 274 GLY B O 1
ATOM 4981 N N . PRO B 1 275 ? -11.672 24.984 0.628 1 97.12 275 PRO B N 1
ATOM 4982 C CA . PRO B 1 275 ? -11.906 26.328 0.076 1 97.12 275 PRO B CA 1
ATOM 4983 C C . PRO B 1 275 ? -11.859 27.422 1.139 1 97.12 275 PRO B C 1
ATOM 4985 O O . PRO B 1 275 ? -11.383 28.531 0.869 1 97.12 275 PRO B O 1
ATOM 4988 N N . ASP B 1 276 ? -12.297 27.109 2.377 1 96 276 ASP B N 1
ATOM 4989 C CA . ASP B 1 276 ? -12.461 28.172 3.365 1 96 276 ASP B CA 1
ATOM 4990 C C . ASP B 1 276 ? -11.633 27.891 4.617 1 96 276 ASP B C 1
ATOM 4992 O O . ASP B 1 276 ? -11.383 28.797 5.418 1 96 276 ASP B O 1
ATOM 4996 N N . LYS B 1 277 ? -11.258 26.656 4.789 1 97.94 277 LYS B N 1
ATOM 4997 C CA . LYS B 1 277 ? -10.562 26.219 6 1 97.94 277 LYS B CA 1
ATOM 4998 C C . LYS B 1 277 ? -9.477 25.203 5.68 1 97.94 277 LYS B C 1
ATOM 5000 O O . LYS B 1 277 ? -9.57 24.469 4.691 1 97.94 277 LYS B O 1
ATOM 5005 N N . ALA B 1 278 ? -8.43 25.234 6.41 1 98.81 278 ALA B N 1
ATOM 5006 C CA . ALA B 1 278 ? -7.363 24.234 6.305 1 98.81 278 ALA B CA 1
ATOM 5007 C C . ALA B 1 278 ? -6.941 23.75 7.688 1 98.81 278 ALA B C 1
ATOM 5009 O O . ALA B 1 278 ? -7.082 24.453 8.68 1 98.81 278 ALA B O 1
ATOM 5010 N N . TYR B 1 279 ? -6.539 22.562 7.742 1 98.88 279 TYR B N 1
ATOM 5011 C CA . TYR B 1 279 ? -5.898 22.094 8.961 1 98.88 279 TYR B CA 1
ATOM 5012 C C . TYR B 1 279 ? -4.609 21.344 8.648 1 98.88 279 TYR B C 1
ATOM 5014 O O . TYR B 1 279 ? -4.395 20.922 7.512 1 98.88 279 TYR B O 1
ATOM 5022 N N . TYR B 1 280 ? -3.711 21.344 9.562 1 98.94 280 TYR B N 1
ATOM 5023 C CA . TYR B 1 280 ? -2.357 20.812 9.453 1 98.94 280 TYR B CA 1
ATOM 5024 C C . TYR B 1 280 ? -2.09 19.766 10.539 1 98.94 280 TYR B C 1
ATOM 5026 O O . TYR B 1 280 ? -2.479 19.953 11.695 1 98.94 280 TYR B O 1
ATOM 5034 N N . GLU B 1 281 ? -1.506 18.672 10.102 1 98.88 281 GLU B N 1
ATOM 5035 C CA . GLU B 1 281 ? -1.374 17.562 11.031 1 98.88 281 GLU B CA 1
ATOM 5036 C C . GLU B 1 281 ? -0.227 16.641 10.633 1 98.88 281 GLU B C 1
ATOM 5038 O O . GLU B 1 281 ? 0.152 16.594 9.461 1 98.88 281 GLU B O 1
ATOM 5043 N N . PRO B 1 282 ? 0.38 15.867 11.641 1 98.44 282 PRO B N 1
ATOM 5044 C CA . PRO B 1 282 ? 1.202 14.719 11.25 1 98.44 282 PRO B CA 1
ATOM 5045 C C . PRO B 1 282 ? 0.407 13.648 10.5 1 98.44 282 PRO B C 1
ATOM 5047 O O . PRO B 1 282 ? -0.797 13.5 10.727 1 98.44 282 PRO B O 1
ATOM 5050 N N . SER B 1 283 ? 1.05 12.867 9.695 1 96.19 283 SER B N 1
ATOM 5051 C CA . SER B 1 283 ? 0.387 11.797 8.953 1 96.19 283 SER B CA 1
ATOM 5052 C C . SER B 1 283 ? 0.281 10.531 9.789 1 96.19 283 SER B C 1
ATOM 5054 O O . SER B 1 283 ? -0.412 9.586 9.406 1 96.19 283 SER B O 1
ATOM 5056 N N . HIS B 1 284 ? 0.981 10.547 10.953 1 95.5 284 HIS B N 1
ATOM 5057 C CA . HIS B 1 284 ? 0.997 9.328 11.758 1 95.5 284 HIS B CA 1
ATOM 5058 C C . HIS B 1 284 ? -0.125 9.336 12.789 1 95.5 284 HIS B C 1
ATOM 5060 O O . HIS B 1 284 ? -0.759 10.367 13.016 1 95.5 284 HIS B O 1
ATOM 5066 N N . GLY B 1 285 ? -0.377 8.188 13.375 1 94.38 285 GLY B N 1
ATOM 5067 C CA . GLY B 1 285 ? -1.395 8.047 14.406 1 94.38 285 GLY B CA 1
ATOM 5068 C C . GLY B 1 285 ? -0.908 8.445 15.789 1 94.38 285 GLY B C 1
ATOM 5069 O O . GLY B 1 285 ? 0.12 9.117 15.922 1 94.38 285 GLY B O 1
ATOM 5070 N N . SER B 1 286 ? -1.706 8.031 16.766 1 97.25 286 SER B N 1
ATOM 5071 C CA . SER B 1 286 ? -1.529 8.531 18.125 1 97.25 286 SER B CA 1
ATOM 5072 C C . SER B 1 286 ? -0.422 7.781 18.859 1 97.25 286 SER B C 1
ATOM 5074 O O . SER B 1 286 ? 0.016 8.195 19.938 1 97.25 286 SER B O 1
ATOM 5076 N N . ALA B 1 287 ? 0.004 6.648 18.312 1 96.12 287 ALA B N 1
ATOM 5077 C CA . ALA B 1 287 ? 1.092 5.863 18.891 1 96.12 287 ALA B CA 1
ATOM 5078 C C . ALA B 1 287 ? 0.922 5.715 20.406 1 96.12 287 ALA B C 1
ATOM 5080 O O . ALA B 1 287 ? 1.808 6.094 21.172 1 96.12 287 ALA B O 1
ATOM 5081 N N . PRO B 1 288 ? -0.152 5.055 20.797 1 95.38 288 PRO B N 1
ATOM 5082 C CA . PRO B 1 288 ? -0.457 4.98 22.234 1 95.38 288 PRO B CA 1
ATOM 5083 C C . PRO B 1 288 ? 0.634 4.27 23.031 1 95.38 288 PRO B C 1
ATOM 5085 O O . PRO B 1 288 ? 0.82 4.555 24.219 1 95.38 288 PRO B O 1
ATOM 5088 N N . ASP B 1 289 ? 1.396 3.463 22.422 1 94.31 289 ASP B N 1
ATOM 5089 C CA . ASP B 1 289 ? 2.383 2.633 23.109 1 94.31 289 ASP B CA 1
ATOM 5090 C C . ASP B 1 289 ? 3.543 3.477 23.625 1 94.31 289 ASP B C 1
ATOM 5092 O O . ASP B 1 289 ? 4.246 3.068 24.562 1 94.31 289 ASP B O 1
ATOM 5096 N N . ILE B 1 290 ? 3.766 4.645 23.031 1 96.81 290 ILE B N 1
ATOM 5097 C CA . ILE B 1 290 ? 4.906 5.441 23.469 1 96.81 290 ILE B CA 1
ATOM 5098 C C . ILE B 1 290 ? 4.422 6.773 24.031 1 96.81 290 ILE B C 1
ATOM 5100 O O . ILE B 1 290 ? 5.223 7.672 24.312 1 96.81 290 ILE B O 1
ATOM 5104 N N . ALA B 1 291 ? 3.086 6.895 24.219 1 97.12 291 ALA B N 1
ATOM 5105 C CA . ALA B 1 291 ? 2.516 8.117 24.781 1 97.12 291 ALA B CA 1
ATOM 5106 C C . ALA B 1 291 ? 3.062 8.391 26.172 1 97.12 291 ALA B C 1
ATOM 5108 O O . ALA B 1 291 ? 3.129 7.488 27.016 1 97.12 291 ALA B O 1
ATOM 5109 N N . GLY B 1 292 ? 3.504 9.641 26.391 1 97.19 292 GLY B N 1
ATOM 5110 C CA . GLY B 1 292 ? 3.943 10.062 27.703 1 97.19 292 GLY B CA 1
ATOM 5111 C C . GLY B 1 292 ? 5.379 9.68 28 1 97.19 292 GLY B C 1
ATOM 5112 O O . GLY B 1 292 ? 5.91 10.016 29.062 1 97.19 292 GLY B O 1
ATOM 5113 N N . LYS B 1 293 ? 6.047 9.047 27.109 1 98.19 293 LYS B N 1
ATOM 5114 C CA . LYS B 1 293 ? 7.395 8.547 27.359 1 98.19 293 LYS B CA 1
ATOM 5115 C C . LYS B 1 293 ? 8.445 9.555 26.922 1 98.19 293 LYS B C 1
ATOM 5117 O O . LYS B 1 293 ? 9.641 9.359 27.141 1 98.19 293 LYS B O 1
ATOM 5122 N N . ASN B 1 294 ? 8.031 10.625 26.312 1 98.44 294 ASN B N 1
ATOM 5123 C CA . ASN B 1 294 ? 8.938 11.688 25.891 1 98.44 294 ASN B CA 1
ATOM 5124 C C . ASN B 1 294 ? 9.961 11.188 24.875 1 98.44 294 ASN B C 1
ATOM 5126 O O . ASN B 1 294 ? 11.125 11.586 24.906 1 98.44 294 ASN B O 1
ATOM 5130 N N . ILE B 1 295 ? 9.539 10.266 23.969 1 98 295 ILE B N 1
ATOM 5131 C CA . ILE B 1 295 ? 10.461 9.75 22.953 1 98 295 ILE B CA 1
ATOM 5132 C C . ILE B 1 295 ? 9.867 9.945 21.562 1 98 295 ILE B C 1
ATOM 5134 O O . ILE B 1 295 ? 10.492 9.594 20.562 1 98 295 ILE B O 1
ATOM 5138 N N . ALA B 1 296 ? 8.641 10.508 21.453 1 98.25 296 ALA B N 1
ATOM 5139 C CA . ALA B 1 296 ? 7.992 10.742 20.172 1 98.25 296 ALA B CA 1
ATOM 5140 C C . ALA B 1 296 ? 8.734 11.789 19.359 1 98.25 296 ALA B C 1
ATOM 5142 O O . ALA B 1 296 ? 9.203 12.797 19.906 1 98.25 296 ALA B O 1
ATOM 5143 N N . ASN B 1 297 ? 8.914 11.547 18.109 1 98.06 297 ASN B N 1
ATOM 5144 C CA . ASN B 1 297 ? 9.5 12.5 17.172 1 98.06 297 ASN B CA 1
ATOM 5145 C C . ASN B 1 297 ? 8.539 13.641 16.844 1 98.06 297 ASN B C 1
ATOM 5147 O O . ASN B 1 297 ? 7.52 13.43 16.188 1 98.06 297 ASN B O 1
ATOM 5151 N N . PRO B 1 298 ? 8.867 14.867 17.266 1 98.69 298 PRO B N 1
ATOM 5152 C CA . PRO B 1 298 ? 7.91 15.953 17.031 1 98.69 298 PRO B CA 1
ATOM 5153 C C . PRO B 1 298 ? 8.094 16.625 15.68 1 98.69 298 PRO B C 1
ATOM 5155 O O . PRO B 1 298 ? 7.395 17.594 15.359 1 98.69 298 PRO B O 1
ATOM 5158 N N . TYR B 1 299 ? 8.945 16.125 14.852 1 98.56 299 TYR B N 1
ATOM 5159 C CA . TYR B 1 299 ? 9.312 16.719 13.562 1 98.56 299 TYR B CA 1
ATOM 5160 C C . TYR B 1 299 ? 8.07 16.953 12.703 1 98.56 299 TYR B C 1
ATOM 5162 O O . TYR B 1 299 ? 7.902 18.031 12.133 1 98.56 299 TYR B O 1
ATOM 5170 N N . SER B 1 300 ? 7.191 15.914 12.586 1 98.69 300 SER B N 1
ATOM 5171 C CA . SER B 1 300 ? 6.023 16.016 11.711 1 98.69 300 SER B CA 1
ATOM 5172 C C . SER B 1 300 ? 5.059 17.078 12.188 1 98.69 300 SER B C 1
ATOM 5174 O O . SER B 1 300 ? 4.453 17.797 11.375 1 98.69 300 SER B O 1
ATOM 5176 N N . MET B 1 301 ? 4.895 17.25 13.508 1 98.88 301 MET B N 1
ATOM 5177 C CA . MET B 1 301 ? 4 18.266 14.047 1 98.88 301 MET B CA 1
ATOM 5178 C C . MET B 1 301 ? 4.574 19.672 13.82 1 98.88 301 MET B C 1
ATOM 5180 O O . MET B 1 301 ? 3.85 20.594 13.445 1 98.88 301 MET B O 1
ATOM 5184 N N . ILE B 1 302 ? 5.887 19.828 14.07 1 98.94 302 ILE B N 1
ATOM 5185 C CA . ILE B 1 302 ? 6.543 21.109 13.812 1 98.94 302 ILE B CA 1
ATOM 5186 C C . ILE B 1 302 ? 6.512 21.422 12.312 1 98.94 302 ILE B C 1
ATOM 5188 O O . ILE B 1 302 ? 6.293 22.562 11.914 1 98.94 302 ILE B O 1
ATOM 5192 N N . GLY B 1 303 ? 6.75 20.359 11.516 1 98.81 303 GLY B N 1
ATOM 5193 C CA . GLY B 1 303 ? 6.617 20.531 10.078 1 98.81 303 GLY B CA 1
ATOM 5194 C C . GLY B 1 303 ? 5.23 20.969 9.656 1 98.81 303 GLY B C 1
ATOM 5195 O O . GLY B 1 303 ? 5.082 21.734 8.695 1 98.81 303 GLY B O 1
ATOM 5196 N N . SER B 1 304 ? 4.207 20.5 10.336 1 98.88 304 SER B N 1
ATOM 5197 C CA . SER B 1 304 ? 2.84 20.938 10.07 1 98.88 304 SER B CA 1
ATOM 5198 C C . SER B 1 304 ? 2.664 22.422 10.359 1 98.88 304 SER B C 1
ATOM 5200 O O . SER B 1 304 ? 1.905 23.109 9.672 1 98.88 304 SER B O 1
ATOM 5202 N N . VAL B 1 305 ? 3.363 22.922 11.359 1 98.88 305 VAL B N 1
ATOM 5203 C CA . VAL B 1 305 ? 3.381 24.344 11.617 1 98.88 305 VAL B CA 1
ATOM 5204 C C . VAL B 1 305 ? 3.986 25.094 10.43 1 98.88 305 VAL B C 1
ATOM 5206 O O . VAL B 1 305 ? 3.455 26.109 9.984 1 98.88 305 VAL B O 1
ATOM 5209 N N . ALA B 1 306 ? 5.125 24.594 9.93 1 98.81 306 ALA B N 1
ATOM 5210 C CA . ALA B 1 306 ? 5.762 25.219 8.773 1 98.81 306 ALA B CA 1
ATOM 5211 C C . ALA B 1 306 ? 4.801 25.281 7.586 1 98.81 306 ALA B C 1
ATOM 5213 O O . ALA B 1 306 ? 4.707 26.312 6.91 1 98.81 306 ALA B O 1
ATOM 5214 N N . MET B 1 307 ? 4.062 24.219 7.379 1 98.88 307 MET B N 1
ATOM 5215 C CA . MET B 1 307 ? 3.105 24.188 6.277 1 98.88 307 MET B CA 1
ATOM 5216 C C . MET B 1 307 ? 1.967 25.172 6.52 1 98.88 307 MET B C 1
ATOM 5218 O O . MET B 1 307 ? 1.475 25.797 5.582 1 98.88 307 MET B O 1
ATOM 5222 N N . MET B 1 308 ? 1.529 25.281 7.762 1 98.88 308 MET B N 1
ATOM 5223 C CA . MET B 1 308 ? 0.493 26.234 8.125 1 98.88 308 MET B CA 1
ATOM 5224 C C . MET B 1 308 ? 0.95 27.656 7.828 1 98.88 308 MET B C 1
ATOM 5226 O O . MET B 1 308 ? 0.202 28.453 7.246 1 98.88 308 MET B O 1
ATOM 5230 N N . LEU B 1 309 ? 2.201 28 8.188 1 98.62 309 LEU B N 1
ATOM 5231 C CA . LEU B 1 309 ? 2.756 29.328 7.934 1 98.62 309 LEU B CA 1
ATOM 5232 C C . LEU B 1 309 ? 2.738 29.656 6.441 1 98.62 309 LEU B C 1
ATOM 5234 O O . LEU B 1 309 ? 2.381 30.766 6.047 1 98.62 309 LEU B O 1
ATOM 5238 N N . GLU B 1 310 ? 3.119 28.688 5.691 1 98 310 GLU B N 1
ATOM 5239 C CA . GLU B 1 310 ? 3.238 28.891 4.25 1 98 310 GLU B CA 1
ATOM 5240 C C . GLU B 1 310 ? 1.865 28.969 3.59 1 98 310 GLU B C 1
ATOM 5242 O O . GLU B 1 310 ? 1.597 29.891 2.818 1 98 310 GLU B O 1
ATOM 5247 N N . ASN B 1 311 ? 0.989 28.062 3.916 1 97.88 311 ASN B N 1
ATOM 5248 C CA . ASN B 1 311 ? -0.239 27.891 3.146 1 97.88 311 ASN B CA 1
ATOM 5249 C C . ASN B 1 311 ? -1.354 28.797 3.664 1 97.88 311 ASN B C 1
ATOM 5251 O O . ASN B 1 311 ? -2.23 29.203 2.902 1 97.88 311 ASN B O 1
ATOM 5255 N N . SER B 1 312 ? -1.364 29.062 4.953 1 98.19 312 SER B N 1
ATOM 5256 C CA . SER B 1 312 ? -2.492 29.797 5.512 1 98.19 312 SER B CA 1
ATOM 5257 C C . SER B 1 312 ? -2.098 31.234 5.859 1 98.19 312 SER B C 1
ATOM 5259 O O . SER B 1 312 ? -2.945 32.125 5.887 1 98.19 312 SER B O 1
ATOM 5261 N N . PHE B 1 313 ? -0.781 31.562 6.09 1 97.81 313 PHE B N 1
ATOM 5262 C CA . PHE B 1 313 ? -0.442 32.844 6.688 1 97.81 313 PHE B CA 1
ATOM 5263 C C . PHE B 1 313 ? 0.545 33.625 5.812 1 97.81 313 PHE B C 1
ATOM 5265 O O . PHE B 1 313 ? 1.041 34.656 6.203 1 97.81 313 PHE B O 1
ATOM 5272 N N . ASP B 1 314 ? 0.925 33.125 4.613 1 96.56 314 ASP B N 1
ATOM 5273 C CA . ASP B 1 314 ? 1.812 33.75 3.639 1 96.56 314 ASP B CA 1
ATOM 5274 C C . ASP B 1 314 ? 3.174 34.062 4.254 1 96.56 314 ASP B C 1
ATOM 5276 O O . ASP B 1 314 ? 3.703 35.156 4.086 1 96.56 314 ASP B O 1
ATOM 5280 N N . MET B 1 315 ? 3.635 33.188 5.078 1 97.38 315 MET B N 1
ATOM 5281 C CA . MET B 1 315 ? 4.922 33.312 5.75 1 97.38 315 MET B CA 1
ATOM 5282 C C . MET B 1 315 ? 5.914 32.281 5.258 1 97.38 315 MET B C 1
ATOM 5284 O O . MET B 1 315 ? 6.52 31.562 6.062 1 97.38 315 MET B O 1
ATOM 5288 N N . ALA B 1 316 ? 6.109 32.188 3.969 1 97.25 316 ALA B N 1
ATOM 5289 C CA . ALA B 1 316 ? 6.93 31.172 3.32 1 97.25 316 ALA B CA 1
ATOM 5290 C C . ALA B 1 316 ? 8.383 31.266 3.777 1 97.25 316 ALA B C 1
ATOM 5292 O O . ALA B 1 316 ? 9.055 30.234 3.941 1 97.25 316 ALA B O 1
ATOM 5293 N N . ALA B 1 317 ? 8.906 32.438 3.902 1 97 317 ALA B N 1
ATOM 5294 C CA . ALA B 1 317 ? 10.297 32.625 4.309 1 97 317 ALA B CA 1
ATOM 5295 C C . ALA B 1 317 ? 10.531 32.062 5.711 1 97 317 ALA B C 1
ATOM 5297 O O . ALA B 1 317 ? 11.555 31.422 5.969 1 97 317 ALA B O 1
ATOM 5298 N N . GLU B 1 318 ? 9.578 32.375 6.637 1 97.5 318 GLU B N 1
ATOM 5299 C CA . GLU B 1 318 ? 9.711 31.844 7.992 1 97.5 318 GLU B CA 1
ATOM 5300 C C . GLU B 1 318 ? 9.508 30.328 8.031 1 97.5 318 GLU B C 1
ATOM 5302 O O . GLU B 1 318 ? 10.148 29.625 8.812 1 97.5 318 GLU B O 1
ATOM 5307 N N . ALA B 1 319 ? 8.578 29.812 7.227 1 98.25 319 ALA B N 1
ATOM 5308 C CA . ALA B 1 319 ? 8.406 28.375 7.094 1 98.25 319 ALA B CA 1
ATOM 5309 C C . ALA B 1 319 ? 9.719 27.703 6.711 1 98.25 319 ALA B C 1
ATOM 5311 O O . ALA B 1 319 ? 10.062 26.656 7.258 1 98.25 319 ALA B O 1
ATOM 5312 N N . LYS B 1 320 ? 10.445 28.266 5.801 1 97.56 320 LYS B N 1
ATOM 5313 C CA . LYS B 1 320 ? 11.742 27.734 5.383 1 97.56 320 LYS B CA 1
ATOM 5314 C C . LYS B 1 320 ? 12.727 27.688 6.551 1 97.56 320 LYS B C 1
ATOM 5316 O O . LYS B 1 320 ? 13.492 26.734 6.691 1 97.56 320 LYS B O 1
ATOM 5321 N N . ASN B 1 321 ? 12.695 28.75 7.348 1 98.06 321 ASN B N 1
ATOM 5322 C CA . ASN B 1 321 ? 13.547 28.766 8.539 1 98.06 321 ASN B CA 1
ATOM 5323 C C . ASN B 1 321 ? 13.227 27.594 9.469 1 98.06 321 ASN B C 1
ATOM 5325 O O . ASN B 1 321 ? 14.141 26.984 10.023 1 98.06 321 ASN B O 1
ATOM 5329 N N . VAL B 1 322 ? 11.961 27.312 9.656 1 98.56 322 VAL B N 1
ATOM 5330 C CA . VAL B 1 322 ? 11.539 26.234 10.547 1 98.56 322 VAL B CA 1
ATOM 5331 C C . VAL B 1 322 ? 12.07 24.906 10.016 1 98.56 322 VAL B C 1
ATOM 5333 O O . VAL B 1 322 ? 12.633 24.109 10.773 1 98.56 322 VAL B O 1
ATOM 5336 N N . TRP B 1 323 ? 11.93 24.672 8.727 1 97.94 323 TRP B N 1
ATOM 5337 C CA . TRP B 1 323 ? 12.438 23.453 8.102 1 97.94 323 TRP B CA 1
ATOM 5338 C C . TRP B 1 323 ? 13.945 23.328 8.297 1 97.94 323 TRP B C 1
ATOM 5340 O O . TRP B 1 323 ? 14.445 22.266 8.695 1 97.94 323 TRP B O 1
ATOM 5350 N N . ASP B 1 324 ? 14.625 24.391 7.992 1 97.5 324 ASP B N 1
ATOM 5351 C CA . ASP B 1 324 ? 16.078 24.406 8.094 1 97.5 324 ASP B CA 1
ATOM 5352 C C . ASP B 1 324 ? 16.531 24.141 9.531 1 97.5 324 ASP B C 1
ATOM 5354 O O . ASP B 1 324 ? 17.531 23.453 9.766 1 97.5 324 ASP B O 1
ATOM 5358 N N . ALA B 1 325 ? 15.797 24.719 10.461 1 98.38 325 ALA B N 1
ATOM 5359 C CA . ALA B 1 325 ? 16.109 24.516 11.875 1 98.38 325 ALA B CA 1
ATOM 5360 C C . ALA B 1 325 ? 15.984 23.031 12.25 1 98.38 325 ALA B C 1
ATOM 5362 O O . ALA B 1 325 ? 16.859 22.484 12.906 1 98.38 325 ALA B O 1
ATOM 5363 N N . MET B 1 326 ? 14.914 22.406 11.898 1 98.19 326 MET B N 1
ATOM 5364 C CA . MET B 1 326 ? 14.688 21 12.203 1 98.19 326 MET B CA 1
ATOM 5365 C C . MET B 1 326 ? 15.758 20.125 11.562 1 98.19 326 MET B C 1
ATOM 5367 O O . MET B 1 326 ? 16.328 19.25 12.219 1 98.19 326 MET B O 1
ATOM 5371 N N . GLN B 1 327 ? 16.031 20.375 10.312 1 96.88 327 GLN B N 1
ATOM 5372 C CA . GLN B 1 327 ? 17.062 19.609 9.617 1 96.88 327 GLN B CA 1
ATOM 5373 C C . GLN B 1 327 ? 18.438 19.844 10.234 1 96.88 327 GLN B C 1
ATOM 5375 O O . GLN B 1 327 ? 19.266 18.922 10.273 1 96.88 327 GLN B O 1
ATOM 5380 N N . GLY B 1 328 ? 18.641 21.062 10.648 1 97.19 328 GLY B N 1
ATOM 5381 C CA . GLY B 1 328 ? 19.891 21.375 11.312 1 97.19 328 GLY B CA 1
ATOM 5382 C C . GLY B 1 328 ? 20.109 20.578 12.586 1 97.19 328 GLY B C 1
ATOM 5383 O O . GLY B 1 328 ? 21.25 20.219 12.906 1 97.19 328 GLY B O 1
ATOM 5384 N N . VAL B 1 329 ? 19.031 20.328 13.344 1 98.06 329 VAL B N 1
ATOM 5385 C CA . VAL B 1 329 ? 19.141 19.516 14.555 1 98.06 329 VAL B CA 1
ATOM 5386 C C . VAL B 1 329 ? 19.672 18.125 14.211 1 98.06 329 VAL B C 1
ATOM 5388 O O . VAL B 1 329 ? 20.578 17.625 14.875 1 98.06 329 VAL B O 1
ATOM 5391 N N . PHE B 1 330 ? 19.109 17.516 13.156 1 96.81 330 PHE B N 1
ATOM 5392 C CA . PHE B 1 330 ? 19.609 16.219 12.703 1 96.81 330 PHE B CA 1
ATOM 5393 C C . PHE B 1 330 ? 21.031 16.344 12.172 1 96.81 330 PHE B C 1
ATOM 5395 O O . PHE B 1 330 ? 21.859 15.453 12.398 1 96.81 330 PHE B O 1
ATOM 5402 N N . GLY B 1 331 ? 21.312 17.438 11.484 1 95.06 331 GLY B N 1
ATOM 5403 C CA . GLY B 1 331 ? 22.641 17.688 10.945 1 95.06 331 GLY B CA 1
ATOM 5404 C C . GLY B 1 331 ? 23.703 17.766 12.016 1 95.06 331 GLY B C 1
ATOM 5405 O O . GLY B 1 331 ? 24.859 17.391 11.781 1 95.06 331 GLY B O 1
ATOM 5406 N N . ASP B 1 332 ? 23.281 18.188 13.172 1 96.38 332 ASP B N 1
ATOM 5407 C CA . ASP B 1 332 ? 24.203 18.312 14.297 1 96.38 332 ASP B CA 1
ATOM 5408 C C . ASP B 1 332 ? 24.438 16.953 14.953 1 96.38 332 ASP B C 1
ATOM 5410 O O . ASP B 1 332 ? 25.203 16.844 15.922 1 96.38 332 ASP B O 1
ATOM 5414 N N . GLY B 1 333 ? 23.75 15.938 14.492 1 95.12 333 GLY B N 1
ATOM 5415 C CA . GLY B 1 333 ? 24.016 14.586 14.961 1 95.12 333 GLY B CA 1
ATOM 5416 C C . GLY B 1 333 ? 22.984 14.109 15.977 1 95.12 333 GLY B C 1
ATOM 5417 O O . GLY B 1 333 ? 23.141 13.031 16.562 1 95.12 333 GLY B O 1
ATOM 5418 N N . TYR B 1 334 ? 21.938 14.867 16.219 1 96.75 334 TYR B N 1
ATOM 5419 C CA . TYR B 1 334 ? 20.891 14.453 17.156 1 96.75 334 TYR B CA 1
ATOM 5420 C C . TYR B 1 334 ? 19.828 13.609 16.453 1 96.75 334 TYR B C 1
ATOM 5422 O O . TYR B 1 334 ? 19.641 13.727 15.242 1 96.75 334 TYR B O 1
ATOM 5430 N N . SER B 1 335 ? 19.219 12.695 17.188 1 95.62 335 SER B N 1
ATOM 5431 C CA . SER B 1 335 ? 18.172 11.844 16.625 1 95.62 335 SER B CA 1
ATOM 5432 C C . SER B 1 335 ? 17.156 11.438 17.703 1 95.62 335 SER B C 1
ATOM 5434 O O . SER B 1 335 ? 17.484 11.406 18.891 1 95.62 335 SER B O 1
ATOM 5436 N N . THR B 1 336 ? 15.977 11.273 17.266 1 96.38 336 THR B N 1
ATOM 5437 C CA . THR B 1 336 ? 14.961 10.703 18.141 1 96.38 336 THR B CA 1
ATOM 5438 C C . THR B 1 336 ? 14.938 9.18 18.031 1 96.38 336 THR B C 1
ATOM 5440 O O . THR B 1 336 ? 15.586 8.609 17.141 1 96.38 336 THR B O 1
ATOM 5443 N N . ALA B 1 337 ? 14.195 8.555 18.906 1 94.56 337 ALA B N 1
ATOM 5444 C CA . ALA B 1 337 ? 14.234 7.105 19.078 1 94.56 337 ALA B CA 1
ATOM 5445 C C . ALA B 1 337 ? 13.828 6.387 17.797 1 94.56 337 ALA B C 1
ATOM 5447 O O . ALA B 1 337 ? 14.352 5.316 17.484 1 94.56 337 ALA B O 1
ATOM 5448 N N . ASP B 1 338 ? 12.914 6.898 17.094 1 95.12 338 ASP B N 1
ATOM 5449 C CA . ASP B 1 338 ? 12.367 6.227 15.914 1 95.12 338 ASP B CA 1
ATOM 5450 C C . ASP B 1 338 ? 13.383 6.215 14.773 1 95.12 338 ASP B C 1
ATOM 5452 O O . ASP B 1 338 ? 13.289 5.391 13.859 1 95.12 338 ASP B O 1
ATOM 5456 N N . LEU B 1 339 ? 14.336 7.051 14.812 1 95.62 339 LEU B N 1
ATOM 5457 C CA . LEU B 1 339 ? 15.281 7.191 13.719 1 95.62 339 LEU B CA 1
ATOM 5458 C C . LEU B 1 339 ? 16.656 6.684 14.125 1 95.62 339 LEU B C 1
ATOM 5460 O O . LEU B 1 339 ? 17.578 6.645 13.305 1 95.62 339 LEU B O 1
ATOM 5464 N N . SER B 1 340 ? 16.75 6.348 15.312 1 88.56 340 SER B N 1
ATOM 5465 C CA . SER B 1 340 ? 18.047 5.926 15.805 1 88.56 340 SER B CA 1
ATOM 5466 C C . SER B 1 340 ? 18.297 4.449 15.531 1 88.56 340 SER B C 1
ATOM 5468 O O . SER B 1 340 ? 17.375 3.631 15.633 1 88.56 340 SER B O 1
ATOM 5470 N N . LYS B 1 341 ? 19.484 4.137 15.031 1 77.69 341 LYS B N 1
ATOM 5471 C CA . LYS B 1 341 ? 19.906 2.756 14.82 1 77.69 341 LYS B CA 1
ATOM 5472 C C . LYS B 1 341 ? 21.078 2.4 15.734 1 77.69 341 LYS B C 1
ATOM 5474 O O . LYS B 1 341 ? 21.938 3.244 16.016 1 77.69 341 LYS B O 1
ATOM 5479 N N . PRO B 1 342 ? 21 1.191 16.125 1 71.38 342 PRO B N 1
ATOM 5480 C CA . PRO B 1 342 ? 22.141 0.798 16.969 1 71.38 342 PRO B CA 1
ATOM 5481 C C . PRO B 1 342 ? 23.484 1.038 16.297 1 71.38 342 PRO B C 1
ATOM 5483 O O . PRO B 1 342 ? 23.656 0.722 15.117 1 71.38 342 PRO B O 1
ATOM 5486 N N . GLY B 1 343 ? 24.344 1.666 16.938 1 72.19 343 GLY B N 1
ATOM 5487 C CA . GLY B 1 343 ? 25.703 1.828 16.453 1 72.19 343 GLY B CA 1
ATOM 5488 C C . GLY B 1 343 ? 25.859 3.018 15.523 1 72.19 343 GLY B C 1
ATOM 5489 O O . GLY B 1 343 ? 26.953 3.256 14.992 1 72.19 343 GLY B O 1
ATOM 5490 N N . SER B 1 344 ? 24.859 3.742 15.352 1 75.12 344 SER B N 1
ATOM 5491 C CA . SER B 1 344 ? 24.891 4.836 14.391 1 75.12 344 SER B CA 1
ATOM 5492 C C . SER B 1 344 ? 25.688 6.023 14.93 1 75.12 344 SER B C 1
ATOM 5494 O O . SER B 1 344 ? 26.062 6.918 14.18 1 75.12 344 SER B O 1
ATOM 5496 N N . GLY B 1 345 ? 25.984 5.996 16.219 1 81.75 345 GLY B N 1
ATOM 5497 C CA . GLY B 1 345 ? 26.75 7.086 16.797 1 81.75 345 GLY B CA 1
ATOM 5498 C C . GLY B 1 345 ? 25.938 8.359 16.969 1 81.75 345 GLY B C 1
ATOM 5499 O O . GLY B 1 345 ? 26.469 9.383 17.391 1 81.75 345 GLY B O 1
ATOM 5500 N N . VAL B 1 346 ? 24.688 8.297 16.734 1 87.06 346 VAL B N 1
ATOM 5501 C CA . VAL B 1 346 ? 23.859 9.484 16.891 1 87.06 346 VAL B CA 1
ATOM 5502 C C . VAL B 1 346 ? 23.609 9.766 18.375 1 87.06 346 VAL B C 1
ATOM 5504 O O . VAL B 1 346 ? 23.703 8.852 19.203 1 87.06 346 VAL B O 1
ATOM 5507 N N . LYS B 1 347 ? 23.406 11.078 18.703 1 95.19 347 LYS B N 1
ATOM 5508 C CA . LYS B 1 347 ? 23 11.484 20.047 1 95.19 347 LYS B CA 1
ATOM 5509 C C . LYS B 1 347 ? 21.484 11.469 20.203 1 95.19 347 LYS B C 1
ATOM 5511 O O . LYS B 1 347 ? 20.797 12.328 19.656 1 95.19 347 LYS B O 1
ATOM 5516 N N . MET B 1 348 ? 21.094 10.547 21.047 1 95.56 348 MET B N 1
ATOM 5517 C CA . MET B 1 348 ? 19.656 10.398 21.266 1 95.56 348 MET B CA 1
ATOM 5518 C C . MET B 1 348 ? 19.125 11.547 22.109 1 95.56 348 MET B C 1
ATOM 5520 O O . MET B 1 348 ? 19.703 11.898 23.141 1 95.56 348 MET B O 1
ATOM 5524 N N . ILE B 1 349 ? 17.984 12.125 21.625 1 97.31 349 ILE B N 1
ATOM 5525 C CA . ILE B 1 349 ? 17.375 13.195 22.391 1 97.31 349 ILE B CA 1
ATOM 5526 C C . ILE B 1 349 ? 15.875 12.922 22.531 1 97.31 349 ILE B C 1
ATOM 5528 O O . ILE B 1 349 ? 15.289 12.164 21.75 1 97.31 349 ILE B O 1
ATOM 5532 N N . SER B 1 350 ? 15.227 13.492 23.531 1 98.19 350 SER B N 1
ATOM 5533 C CA . SER B 1 350 ? 13.812 13.32 23.812 1 98.19 350 SER B CA 1
ATOM 5534 C C . SER B 1 350 ? 12.953 14.219 22.938 1 98.19 350 SER B C 1
ATOM 5536 O O . SER B 1 350 ? 13.477 15.055 22.188 1 98.19 350 SER B O 1
ATOM 5538 N N . THR B 1 351 ? 11.641 14.016 23.047 1 98.69 351 THR B N 1
ATOM 5539 C CA . THR B 1 351 ? 10.688 14.875 22.344 1 98.69 351 THR B CA 1
ATOM 5540 C C . THR B 1 351 ? 10.914 16.344 22.719 1 98.69 351 THR B C 1
ATOM 5542 O O . THR B 1 351 ? 11.031 17.188 21.828 1 98.69 351 THR B O 1
ATOM 5545 N N . GLU B 1 352 ? 11.023 16.609 24 1 98.69 352 GLU B N 1
ATOM 5546 C CA . GLU B 1 352 ? 11.188 17.969 24.516 1 98.69 352 GLU B CA 1
ATOM 5547 C C . GLU B 1 352 ? 12.523 18.562 24.062 1 98.69 352 GLU B C 1
ATOM 5549 O O . GLU B 1 352 ? 12.578 19.734 23.656 1 98.69 352 GLU B O 1
ATOM 5554 N N . GLN B 1 353 ? 13.539 17.734 24.141 1 98.75 353 GLN B N 1
ATOM 5555 C CA . GLN B 1 353 ? 14.867 18.203 23.766 1 98.75 353 GLN B CA 1
ATOM 5556 C C . GLN B 1 353 ? 14.922 18.547 22.281 1 98.75 353 GLN B C 1
ATOM 5558 O O . GLN B 1 353 ? 15.609 19.5 21.875 1 98.75 353 GLN B O 1
ATOM 5563 N N . PHE B 1 354 ? 14.297 17.797 21.453 1 98.69 354 PHE B N 1
ATOM 5564 C CA . PHE B 1 354 ? 14.25 18.125 20.031 1 98.69 354 PHE B CA 1
ATOM 5565 C C . PHE B 1 354 ? 13.625 19.5 19.797 1 98.69 354 PHE B C 1
ATOM 5567 O O . PHE B 1 354 ? 14.188 20.328 19.094 1 98.69 354 PHE B O 1
ATOM 5574 N N . GLY B 1 355 ? 12.445 19.719 20.422 1 98.81 355 GLY B N 1
ATOM 5575 C CA . GLY B 1 355 ? 11.812 21.016 20.328 1 98.81 355 GLY B CA 1
ATOM 5576 C C . GLY B 1 355 ? 12.703 22.156 20.797 1 98.81 355 GLY B C 1
ATOM 5577 O O . GLY B 1 355 ? 12.766 23.203 20.156 1 98.81 355 GLY B O 1
ATOM 5578 N N . ASP B 1 356 ? 13.422 21.891 21.922 1 98.81 356 ASP B N 1
ATOM 5579 C CA . ASP B 1 356 ? 14.328 22.906 22.453 1 98.81 356 ASP B CA 1
ATOM 5580 C C . ASP B 1 356 ? 15.422 23.266 21.453 1 98.81 356 ASP B C 1
ATOM 5582 O O . ASP B 1 356 ? 15.75 24.438 21.281 1 98.81 356 ASP B O 1
ATOM 5586 N N . LYS B 1 357 ? 15.914 22.266 20.844 1 98.69 357 LYS B N 1
ATOM 5587 C CA . LYS B 1 357 ? 17 22.484 19.906 1 98.69 357 LYS B CA 1
ATOM 5588 C C . LYS B 1 357 ? 16.516 23.203 18.656 1 98.69 357 LYS B C 1
ATOM 5590 O O . LYS B 1 357 ? 17.25 24 18.062 1 98.69 357 LYS B O 1
ATOM 5595 N N . VAL B 1 358 ? 15.344 22.875 18.203 1 98.81 358 VAL B N 1
ATOM 5596 C CA . VAL B 1 358 ? 14.766 23.562 17.062 1 98.81 358 VAL B CA 1
ATOM 5597 C C . VAL B 1 358 ? 14.609 25.047 17.375 1 98.81 358 VAL B C 1
ATOM 5599 O O . VAL B 1 358 ? 14.961 25.906 16.562 1 98.81 358 VAL B O 1
ATOM 5602 N N . VAL B 1 359 ? 14.062 25.359 18.562 1 98.44 359 VAL B N 1
ATOM 5603 C CA . VAL B 1 359 ? 13.836 26.734 19 1 98.44 359 VAL B CA 1
ATOM 5604 C C . VAL B 1 359 ? 15.172 27.469 19.078 1 98.44 359 VAL B C 1
ATOM 5606 O O . VAL B 1 359 ? 15.273 28.625 18.656 1 98.44 359 VAL B O 1
ATOM 5609 N N . GLU B 1 360 ? 16.156 26.812 19.609 1 98.31 360 GLU B N 1
ATOM 5610 C CA . GLU B 1 360 ? 17.484 27.406 19.719 1 98.31 360 GLU B CA 1
ATOM 5611 C C . GLU B 1 360 ? 18.031 27.766 18.344 1 98.31 360 GLU B C 1
ATOM 5613 O O . GLU B 1 360 ? 18.531 28.875 18.141 1 98.31 360 GLU B O 1
ATOM 5618 N N . LYS B 1 361 ? 17.906 26.891 17.438 1 98.06 361 LYS B N 1
ATOM 5619 C CA . LYS B 1 361 ? 18.406 27.141 16.078 1 98.06 361 LYS B CA 1
ATOM 5620 C C . LYS B 1 361 ? 17.609 28.25 15.406 1 98.06 361 LYS B C 1
ATOM 5622 O O . LYS B 1 361 ? 18.188 29.078 14.695 1 98.06 361 LYS B O 1
ATOM 5627 N N . LEU B 1 362 ? 16.328 28.172 15.57 1 97.81 362 LEU B N 1
ATOM 5628 C CA . LEU B 1 362 ? 15.453 29.156 14.945 1 97.81 362 LEU B CA 1
ATOM 5629 C C . LEU B 1 362 ? 15.781 30.562 15.438 1 97.81 362 LEU B C 1
ATOM 5631 O O . LEU B 1 362 ? 15.773 31.516 14.656 1 97.81 362 LEU B O 1
ATOM 5635 N N . ARG B 1 363 ? 16.094 30.734 16.703 1 96.25 363 ARG B N 1
ATOM 5636 C CA . ARG B 1 363 ? 16.422 32.031 17.297 1 96.25 363 ARG B CA 1
ATOM 5637 C C . ARG B 1 363 ? 17.688 32.594 16.672 1 96.25 363 ARG B C 1
ATOM 5639 O O . ARG B 1 363 ? 17.859 33.812 16.594 1 96.25 363 ARG B O 1
ATOM 5646 N N . ASN B 1 364 ? 18.516 31.766 16.156 1 94.31 364 ASN B N 1
ATOM 5647 C CA . ASN B 1 364 ? 19.812 32.188 15.633 1 94.31 364 ASN B CA 1
ATOM 5648 C C . ASN B 1 364 ? 19.766 32.375 14.117 1 94.31 364 ASN B C 1
ATOM 5650 O O . ASN B 1 364 ? 20.766 32.75 13.5 1 94.31 364 ASN B O 1
ATOM 5654 N N . MET B 1 365 ? 18.672 32.094 13.547 1 93.81 365 MET B N 1
ATOM 5655 C CA . MET B 1 365 ? 18.531 32.219 12.102 1 93.81 365 MET B CA 1
ATOM 5656 C C . MET B 1 365 ? 18.156 33.656 11.727 1 93.81 365 MET B C 1
ATOM 5658 O O . MET B 1 365 ? 17.641 34.406 12.555 1 93.81 365 MET B O 1
ATOM 5662 N N . PRO B 1 366 ? 18.469 34.031 10.477 1 88 366 PRO B N 1
ATOM 5663 C CA . PRO B 1 366 ? 18.109 35.375 10.039 1 88 366 PRO B CA 1
ATOM 5664 C C . PRO B 1 366 ? 16.594 35.625 10.094 1 88 366 PRO B C 1
ATOM 5666 O O . PRO B 1 366 ? 15.812 34.75 9.758 1 88 366 PRO B O 1
ATOM 5669 N N . LYS B 1 367 ? 16.297 36.844 10.562 1 86 367 LYS B N 1
ATOM 5670 C CA . LYS B 1 367 ? 14.891 37.25 10.555 1 86 367 LYS B CA 1
ATOM 5671 C C . LYS B 1 367 ? 14.398 37.5 9.141 1 86 367 LYS B C 1
ATOM 5673 O O . LYS B 1 367 ? 15.188 37.875 8.266 1 86 367 LYS B O 1
ATOM 5678 N N . VAL B 1 368 ? 13.156 37.281 8.898 1 82.62 368 VAL B N 1
ATOM 5679 C CA . VAL B 1 368 ? 12.562 37.469 7.582 1 82.62 368 VAL B CA 1
ATOM 5680 C C . VAL B 1 368 ? 11.562 38.625 7.637 1 82.62 368 VAL B C 1
ATOM 5682 O O . VAL B 1 368 ? 10.992 38.906 8.695 1 82.62 368 VAL B O 1
#

Nearest PDB structures (foldseek):
  1a05-assembly1_B  TM=9.687E-01  e=1.374E-43  Acidithiobacillus ferrooxidans
  4wuo-assembly1_B  TM=9.579E-01  e=4.585E-40  Thermus thermophilus HB8
  1osj-assembly1_B  TM=9.051E-01  e=1.880E-39  Thermus thermophilus HB8
  2y3z-assembly1_A  TM=8.794E-01  e=8.174E-39  Thermus thermophilus
  1idm-assembly1_A-2  TM=8.573E-01  e=7.196E-38  Thermus thermophilus HB8

Radius of gyration: 26.09 Å; Cα contacts (8 Å, |Δi|>4): 1783; chains: 2; bounding box: 62×87×60 Å

InterPro domains:
  IPR004429 Isopropylmalate dehydrogenase [PTHR42979] (2-364)
  IPR004429 Isopropylmalate dehydrogenase [TIGR00169] (5-345)
  IPR019818 Isocitrate/isopropylmalate dehydrogenase, conserved site [PS00470] (248-267)
  IPR024084 Isopropylmalate dehydrogenase-like domain [PF00180] (5-358)
  IPR024084 Isopropylmalate dehydrogenase-like domain [SM01329] (5-358)

Secondary structure (DSSP, 8-state):
-EEEEEEEE--STTHHHHHHHHHHHHHHHHHHTTEEEEEEE---SHHHHHHHS-SS-HHHHHHHHH-SEEEE------HHHHTTS-GGGSHIIIIIHHHHHHHT--EEEEEEEEEGGGGGGSSB-HHHHTTEEEEEEEEE-S-GGGTS-EEEEE-TTS-EEEEEEEEEEHHHHHHHHHHHHHHHHTTTSEEEEEE-TTT-HHHHHHHHHHHHHHTT-TTSEEEEEEHHHHHHHHHH-GGG-SEEEE-HHHHHHHHHHHHHHHT-GGG-EEEEE-SS-EEEEESS---GGGTTSS----HHHHHHHHHHHHHHH--HHHHHHHHHHHHHHHHTTEE-TTT--TTS--EE--HHHHHHHHHHHHHTSPP-/-EEEEEEEE--STTHHHHHHHHHHHHHHHHHHTTEEEEEEE---SHHHHHHHS-SS-HHHHHHHHH-SEEEE------HHHHTTS-GGGSHIIIIIHHHHHHHT--EEEEEEEEEGGGGGGSSB-HHHHTTEEEEEEEEE-S-GGGTS-EEEEE-TTS-EEEEEEEEEEHHHHHHHHHHHHHHHHTTTSEEEEEE-TTT-HHHHHHHHHHHHHHTT-TTSEEEEEEHHHHHHHHHH-GGG-SEEEE-HHHHHHHHHHHHHHHT-GGG-EEEEE-SS-EEEEESS---GGGTTSS----HHHHHHHHHHHHHHH--HHHHHHHHHHHHHHHHTTEE-TTT--TTS--EE--HHHHHHHHHHHHHTSPP-

Sequence (736 aa):
MKHYKIAVLAGDGIGPEITHEALKVLKVIEERNDVTFELMPASFGACAYFETGDAFPQATIDICDQADAILKGPIGLSHEEAKKIPIDQQPERGALLPMRRRYNTYANFRPVSLPKSLAHFSPLKPEIIGEGIDLIIVRELVGGLYFGEKEMGVNDKGLRYVRETLEYDEEQIRRIMHEAFKLASKRRKLLHNIHKSNVLKSSVLWNEVMEEVAKEYPDVKVVNFLVDAAATALCLNPTQFDVMVMENMFGDILSDQGGGILGSLGLMPSACIGPDKAYYEPSHGSAPDIAGKNIANPYSMIGSVAMMLENSFDMAAEAKNVWDAMQGVFGDGYSTADLSKPGSGVKMISTEQFGDKVVEKLRNMPKVMKHYKIAVLAGDGIGPEITHEALKVLKVIEERNDVTFELMPASFGACAYFETGDAFPQATIDICDQADAILKGPIGLSHEEAKKIPIDQQPERGALLPMRRRYNTYANFRPVSLPKSLAHFSPLKPEIIGEGIDLIIVRELVGGLYFGEKEMGVNDKGLRYVRETLEYDEEQIRRIMHEAFKLASKRRKLLHNIHKSNVLKSSVLWNEVMEEVAKEYPDVKVVNFLVDAAATALCLNPTQFDVMVMENMFGDILSDQGGGILGSLGLMPSACIGPDKAYYEPSHGSAPDIAGKNIANPYSMIGSVAMMLENSFDMAAEAKNVWDAMQGVFGDGYSTADLSKPGSGVKMISTEQFGDKVVEKLRNMPKV

Foldseek 3Di:
DAEFEEEEAQAFAQSVLLSVLLVLQVVLVVVQDVYYYHYHYDYAFPVCCVVPVARADPVSVVSQVPGLAYQHEFYFDPPVVQVVRPPCRGRCNGGVLVVCQVQVLQWKKKWLWFALLRQLLFPADSVQQPRIFTAIEIEGANFFQSPFDWDWDADPVRDTDIDTGGDDDLVSLLVSLVVQQVVLVVDVLEEEEEAAVVPDVVRVSSVVSNVVNVVVRVSRDYHYDYLVVVLVCCRRHNRVHHYYYDYHVSSLVVSVVSQNRSNHLLQIKMKRDGPRYIYIYRSDHSPNVCGPVQQRRSNRSSLSVLVCCVPRVVNVVLSVLLVCLLVVCVVVQEDGPSRDDPPPSGHYDGSNVSSVSSSVSSSVDDRD/DAEFEEEEAQAFAQSVLLSVLLVLQVVLVVVQDVYYYHYHYDYAFPRCCVVPVARADPVSVVSQVPGLAYQHEFYFDPPVVQVVRPPCRGRCNGGVLVVCQVQVLQWKKKWLWFALLRQLLFPADSVQQPRIFTAIEIEGANFFQSPFDWDWDADPVRDTDIDTGGDDDLVSLLVSLVVQQVQLVVDVLEEEEEAAVVPDVVRVSSVVSNVVNVVVRVSRDYHYDYLVVVLVCCRRHNRVHHYYYDYHVSSLVVSVVSQNRSNHLLQIKMKRHGPRYIYIYRSDHSPNVCGPVQQRRSNRSSLSVLVCCVPRVVNVVLSVLLVVLLVVCVVVQEDGPSRDDPPPSGHYDGSNVSSVSSSVSSSVDDRD